Protein AF-0000000084362201 (afdb_homodimer)

Foldseek 3Di:
DKKKKAWQAFAPDAFAPDPQAQFFHRWFGWMWIDDPLAIEIEFQTQSLLVVLVVCVVVVRAEYEYEYFDVRCRRHVRVVNNVSQQDQSHEYEYEYALQVPHPFDLVSVQVCCDPPNHDHGPVNRNYNYHGYYHHFQDKDAPDPFWIKHWHWAAAVSITIKIWIDGPHAIEIEAEQHADDPPDQDPRLLVRQQQHQEYEYFAQDDPVGNVVCPVRRTYHVVSVVVSCVVRVYNAYEHGHYYNVCTPVNQVVVQVVSCVVPVRYGYHGHRDMDIGDDD/DKKKKAWQAFAPDAFAPDPQAQFFHRWFGWMWIDDPLAIEIEFQTQSLLVVLVVCVVVVRAEYEYEYFDVRCRRHVRVVNNVSQQDQSHEYEYEYALQVPHPFDLVSVQVCCDPPNHDHGPVNRNYNYHGYYHHFQDKDAPDPFWIWHWHWAAAVSITIKIWIDGPHAIEIEAEQHADDPPDQDPRLLVRQQQHQEYEYFAQDDPVGNVVCPVRRTYHVVSVVVSCVVRVYNAYEHGHYHNVCTPVNQVVVQVVSCVVPVRYGYHGHRDMDIGDDD

Sequence (552 aa):
MALKVKFWGVRGSIACPSAKHIGYGGNTSCLEIKVGDRRLVLDAGTGIRGLGQTFLKDDISQIHILLTHTHWDHINGFPFFVPAYDPRRSVHIMAGHLRGGEGIQNVLAAQMDNPMFPVPLSAMQAKMRFEDFEAGMGFDIYHDVHVRTAPLNHPNGSTGYRIEHAGHSICYVTDTEHVPGKMDQNILGLIEGADLVIYDSTYTEEEFPSKIGWGHSTWNEGVKLCREAGAKSLAIFHHDPEHDDDFMTKLGEKAKAEWDAAFVAREGMELSYGDDMALKVKFWGVRGSIACPSAKHIGYGGNTSCLEIKVGDRRLVLDAGTGIRGLGQTFLKDDISQIHILLTHTHWDHINGFPFFVPAYDPRRSVHIMAGHLRGGEGIQNVLAAQMDNPMFPVPLSAMQAKMRFEDFEAGMGFDIYHDVHVRTAPLNHPNGSTGYRIEHAGHSICYVTDTEHVPGKMDQNILGLIEGADLVIYDSTYTEEEFPSKIGWGHSTWNEGVKLCREAGAKSLAIFHHDPEHDDDFMTKLGEKAKAEWDAAFVAREGMELSYGDD

Organism: NCBI:txid28181

Solvent-accessible surface area (backbone atoms only — not comparable to full-atom values): 26540 Å² total; per-residue (Å²): 107,29,45,30,42,36,32,43,13,34,15,24,70,50,61,38,44,42,84,54,20,50,79,37,34,11,17,6,28,11,34,39,37,34,50,74,89,43,43,37,31,42,32,24,0,49,11,28,37,63,51,25,55,50,35,56,75,68,64,62,42,62,39,37,36,43,32,31,42,57,34,47,31,28,40,65,13,49,93,54,30,59,52,43,49,36,61,88,20,37,39,38,39,34,34,24,32,55,78,88,55,83,39,61,59,49,53,53,33,59,64,20,26,81,68,36,22,89,56,47,52,80,68,43,44,17,49,71,43,69,44,72,51,61,43,55,48,68,50,66,85,44,100,68,34,40,35,41,33,22,59,36,51,22,78,74,36,14,22,25,39,25,43,33,40,91,91,41,33,45,24,44,42,53,48,26,38,74,50,91,97,47,81,59,62,56,57,38,64,61,37,48,58,19,54,32,36,35,30,25,24,42,29,49,79,87,52,37,78,84,40,71,88,71,20,50,20,25,49,68,56,46,51,52,48,32,61,74,28,52,29,62,28,37,33,38,29,36,36,33,71,83,57,32,37,69,53,49,53,55,48,30,53,54,43,26,71,73,37,77,51,33,42,64,55,28,44,74,42,70,51,76,44,73,60,126,107,28,44,31,40,35,32,44,14,34,15,24,69,49,62,36,44,42,84,54,21,50,78,37,36,10,17,7,28,11,34,38,37,34,50,73,90,43,44,36,29,41,32,23,0,49,10,28,37,64,51,24,54,51,34,57,75,67,64,63,42,63,39,38,36,43,32,30,41,58,35,46,32,26,40,67,12,49,91,55,30,60,53,44,49,36,61,89,21,36,38,39,40,35,33,25,33,55,76,90,55,84,38,61,57,49,54,52,32,58,62,20,26,78,67,36,23,86,58,46,55,80,67,43,44,16,51,71,42,69,42,70,51,61,44,54,48,66,49,65,85,43,101,67,34,39,36,40,32,23,60,37,51,22,76,74,36,15,23,25,40,25,44,32,39,91,93,41,32,43,24,43,43,54,48,27,37,74,49,89,98,48,82,58,62,55,56,37,66,61,37,48,57,18,53,32,37,36,29,25,23,43,28,48,78,85,51,36,78,83,41,69,88,70,20,48,19,25,50,66,58,46,52,52,47,32,62,74,28,52,29,61,28,37,32,36,29,35,36,34,71,83,57,32,39,71,51,48,52,54,48,30,54,53,42,26,70,74,37,78,52,31,42,64,54,30,43,73,42,71,48,77,43,73,60,124

InterPro domains:
  IPR001279 Metallo-beta-lactamase [PF12706] (38-239)
  IPR001279 Metallo-beta-lactamase [SM00849] (27-216)
  IPR036866 Ribonuclease Z/Hydroxyacylglutathione hydrolase-like [G3DSA:3.60.15.10] (4-276)
  IPR036866 Ribonuclease Z/Hydroxyacylglutathione hydrolase-like [SSF56281] (4-272)

Structure (mmCIF, N/CA/C/O backbone):
data_AF-0000000084362201-model_v1
#
loop_
_entity.id
_entity.type
_entity.pdbx_description
1 polymer 'MBL fold metallo-hydrolase'
#
loop_
_atom_site.group_PDB
_atom_site.id
_atom_site.type_symbol
_atom_site.label_atom_id
_atom_site.label_alt_id
_atom_site.label_comp_id
_atom_site.label_asym_id
_atom_site.label_entity_id
_atom_site.label_seq_id
_atom_site.pdbx_PDB_ins_code
_atom_site.Cartn_x
_atom_site.Cartn_y
_atom_site.Cartn_z
_atom_site.occupancy
_atom_site.B_iso_or_equiv
_atom_site.auth_seq_id
_atom_site.auth_comp_id
_atom_site.auth_asym_id
_atom_site.auth_atom_id
_atom_site.pdbx_PDB_model_num
ATOM 1 N N . MET A 1 1 ? 20.422 -28.125 -9.914 1 79.5 1 MET A N 1
ATOM 2 C CA . MET A 1 1 ? 20.156 -26.859 -9.25 1 79.5 1 MET A CA 1
ATOM 3 C C . MET A 1 1 ? 18.703 -26.781 -8.781 1 79.5 1 MET A C 1
ATOM 5 O O . MET A 1 1 ? 17.797 -27.125 -9.531 1 79.5 1 MET A O 1
ATOM 9 N N . ALA A 1 2 ? 18.531 -26.406 -7.551 1 90.62 2 ALA A N 1
ATOM 10 C CA . ALA A 1 2 ? 17.203 -26.469 -6.953 1 90.62 2 ALA A CA 1
ATOM 11 C C . ALA A 1 2 ? 16.328 -25.297 -7.41 1 90.62 2 ALA A C 1
ATOM 13 O O . ALA A 1 2 ? 16.844 -24.219 -7.723 1 90.62 2 ALA A O 1
ATOM 14 N N . LEU A 1 3 ? 15.109 -25.594 -7.66 1 96.44 3 LEU A N 1
ATOM 15 C CA . LEU A 1 3 ? 14.086 -24.578 -7.84 1 96.44 3 LEU A CA 1
ATOM 16 C C . LEU A 1 3 ? 13.539 -24.109 -6.496 1 96.44 3 LEU A C 1
ATOM 18 O O . LEU A 1 3 ? 13.008 -24.922 -5.727 1 96.44 3 LEU A O 1
ATOM 22 N N . LYS A 1 4 ? 13.766 -22.766 -6.199 1 97.56 4 LYS A N 1
ATOM 23 C CA . LYS A 1 4 ? 13.359 -22.25 -4.898 1 97.56 4 LYS A CA 1
ATOM 24 C C . LYS A 1 4 ? 12.328 -21.125 -5.047 1 97.56 4 LYS A C 1
ATOM 26 O O . LYS A 1 4 ? 12.367 -20.375 -6.016 1 97.56 4 LYS A O 1
ATOM 31 N N . VAL A 1 5 ? 11.422 -21.078 -4.086 1 98.56 5 VAL A N 1
ATOM 32 C CA . VAL A 1 5 ? 10.453 -20 -4.039 1 98.56 5 VAL A CA 1
ATOM 33 C C . VAL A 1 5 ? 10.492 -19.328 -2.664 1 98.56 5 VAL A C 1
ATOM 35 O O . VAL A 1 5 ? 10.625 -20 -1.643 1 98.56 5 VAL A O 1
ATOM 38 N N . LYS A 1 6 ? 10.508 -18.031 -2.67 1 98.81 6 LYS A N 1
ATOM 39 C CA . LYS A 1 6 ? 10.398 -17.25 -1.44 1 98.81 6 LYS A CA 1
ATOM 40 C C . LYS A 1 6 ? 9.227 -16.266 -1.517 1 98.81 6 LYS A C 1
ATOM 42 O O . LYS A 1 6 ? 9.055 -15.578 -2.523 1 98.81 6 LYS A O 1
ATOM 47 N N . PHE A 1 7 ? 8.43 -16.25 -0.424 1 98.94 7 PHE A N 1
ATOM 48 C CA . PHE A 1 7 ? 7.258 -15.383 -0.354 1 98.94 7 PHE A CA 1
ATOM 49 C C . PHE A 1 7 ? 7.613 -14.047 0.286 1 98.94 7 PHE A C 1
ATOM 51 O O . PHE A 1 7 ? 8.008 -14 1.452 1 98.94 7 PHE A O 1
ATOM 58 N N . TRP A 1 8 ? 7.41 -12.945 -0.461 1 98.88 8 TRP A N 1
ATOM 59 C CA . TRP A 1 8 ? 7.742 -11.617 0.049 1 98.88 8 TRP A CA 1
ATOM 60 C C . TRP A 1 8 ? 6.477 -10.828 0.364 1 98.88 8 TRP A C 1
ATOM 62 O O . TRP A 1 8 ? 6.516 -9.859 1.127 1 98.88 8 TRP A O 1
ATOM 72 N N . GLY A 1 9 ? 5.43 -11.133 -0.214 1 98.88 9 GLY A N 1
ATOM 73 C CA . GLY A 1 9 ? 4.094 -10.609 0.024 1 98.88 9 GLY A CA 1
ATOM 74 C C . GLY A 1 9 ? 3 -11.625 -0.262 1 98.88 9 GLY A C 1
ATOM 75 O O . GLY A 1 9 ? 3.037 -12.312 -1.285 1 98.88 9 GLY A O 1
ATOM 76 N N . VAL A 1 10 ? 2.008 -11.695 0.605 1 98.88 10 VAL A N 1
ATOM 77 C CA . VAL A 1 10 ? 1.08 -12.812 0.508 1 98.88 10 VAL A CA 1
ATOM 78 C C . VAL A 1 10 ? -0.357 -12.305 0.576 1 98.88 10 VAL A C 1
ATOM 80 O O . VAL A 1 10 ? -1.305 -13.094 0.587 1 98.88 10 VAL A O 1
ATOM 83 N N . ARG A 1 11 ? -0.517 -10.953 0.621 1 98.12 11 ARG A N 1
ATOM 84 C CA . ARG A 1 11 ? -1.848 -10.383 0.797 1 98.12 11 ARG A CA 1
ATOM 85 C C . ARG A 1 11 ? -2.389 -9.844 -0.521 1 98.12 11 ARG A C 1
ATOM 87 O O . ARG A 1 11 ? -1.62 -9.422 -1.387 1 98.12 11 ARG A O 1
ATOM 94 N N . GLY A 1 12 ? -3.646 -9.953 -0.678 1 97.06 12 GLY A N 1
ATOM 95 C CA . GLY A 1 12 ? -4.473 -9.039 -1.452 1 97.06 12 GLY A CA 1
ATOM 96 C C . GLY A 1 12 ? -5.512 -8.32 -0.614 1 97.06 12 GLY A C 1
ATOM 97 O O . GLY A 1 12 ? -5.777 -8.711 0.525 1 97.06 12 GLY A O 1
ATOM 98 N N . SER A 1 13 ? -6.004 -7.23 -1.087 1 96.81 13 SER A N 1
ATOM 99 C CA . SER A 1 13 ? -5.77 -6.367 -2.24 1 96.81 13 SER A CA 1
ATOM 100 C C . SER A 1 13 ? -5.098 -5.062 -1.827 1 96.81 13 SER A C 1
ATOM 102 O O . SER A 1 13 ? -4.887 -4.176 -2.658 1 96.81 13 SER A O 1
ATOM 104 N N . ILE A 1 14 ? -4.805 -4.875 -0.446 1 98.38 14 ILE A N 1
ATOM 105 C CA . ILE A 1 14 ? -4.105 -3.723 0.104 1 98.38 14 ILE A CA 1
ATOM 106 C C . ILE A 1 14 ? -3.174 -4.172 1.229 1 98.38 14 ILE A C 1
ATOM 108 O O . ILE A 1 14 ? -3.461 -5.148 1.927 1 98.38 14 ILE A O 1
ATOM 112 N N . ALA A 1 15 ? -2.059 -3.512 1.401 1 98.5 15 ALA A N 1
ATOM 113 C CA . ALA A 1 15 ? -1.121 -3.842 2.473 1 98.5 15 ALA A CA 1
ATOM 114 C C . ALA A 1 15 ? -1.774 -3.686 3.842 1 98.5 15 ALA A C 1
ATOM 116 O O . ALA A 1 15 ? -2.578 -2.773 4.051 1 98.5 15 ALA A O 1
ATOM 117 N N . CYS A 1 16 ? -1.394 -4.551 4.773 1 97.69 16 CYS A N 1
ATOM 118 C CA . CYS A 1 16 ? -1.98 -4.559 6.105 1 97.69 16 CYS A CA 1
ATOM 119 C C . CYS A 1 16 ? -0.9 -4.453 7.176 1 97.69 16 CYS A C 1
ATOM 121 O O . CYS A 1 16 ? -0.532 -5.457 7.793 1 97.69 16 CYS A O 1
ATOM 123 N N . PRO A 1 17 ? -0.429 -3.258 7.387 1 97.75 17 PRO A N 1
ATOM 124 C CA . PRO A 1 17 ? 0.522 -3.086 8.492 1 97.75 17 PRO A CA 1
ATOM 125 C C . PRO A 1 17 ? -0.157 -3.047 9.852 1 97.75 17 PRO A C 1
ATOM 127 O O . PRO A 1 17 ? -0.636 -1.993 10.281 1 97.75 17 PRO A O 1
ATOM 130 N N . SER A 1 18 ? -0.313 -4.117 10.484 1 96.44 18 SER A N 1
ATOM 131 C CA . SER A 1 18 ? -0.854 -4.195 11.836 1 96.44 18 SER A CA 1
ATOM 132 C C . SER A 1 18 ? -0.264 -5.375 12.602 1 96.44 18 SER A C 1
ATOM 134 O O . SER A 1 18 ? 0.184 -6.352 11.992 1 96.44 18 SER A O 1
ATOM 136 N N . ALA A 1 19 ? -0.279 -5.293 13.891 1 96.44 19 ALA A N 1
ATOM 137 C CA . ALA A 1 19 ? 0.239 -6.355 14.75 1 96.44 19 ALA A CA 1
ATOM 138 C C . ALA A 1 19 ? -0.512 -7.664 14.516 1 96.44 19 ALA A C 1
ATOM 140 O O . ALA A 1 19 ? 0.041 -8.75 14.711 1 96.44 19 ALA A O 1
ATOM 141 N N . LYS A 1 20 ? -1.719 -7.57 14.055 1 97.06 20 LYS A N 1
ATOM 142 C CA . LYS A 1 20 ? -2.57 -8.742 13.883 1 97.06 20 LYS A CA 1
ATOM 143 C C . LYS A 1 20 ? -2.324 -9.406 12.531 1 97.06 20 LYS A C 1
ATOM 145 O O . LYS A 1 20 ? -2.926 -10.438 12.219 1 97.06 20 LYS A O 1
ATOM 150 N N . HIS A 1 21 ? -1.453 -8.852 11.711 1 98.06 21 HIS A N 1
ATOM 151 C CA . HIS A 1 21 ? -1.247 -9.383 10.367 1 98.06 21 HIS A CA 1
ATOM 152 C C . HIS A 1 21 ? 0.202 -9.812 10.164 1 98.06 21 HIS A C 1
ATOM 154 O O . HIS A 1 21 ? 0.522 -10.477 9.18 1 98.06 21 HIS A O 1
ATOM 160 N N . ILE A 1 22 ? 1.051 -9.508 11.086 1 97.25 22 ILE A N 1
ATOM 161 C CA . ILE A 1 22 ? 2.484 -9.641 10.859 1 97.25 22 ILE A CA 1
ATOM 162 C C . ILE A 1 22 ? 2.885 -11.109 10.938 1 97.25 22 ILE A C 1
ATOM 164 O O . ILE A 1 22 ? 3.898 -11.523 10.367 1 97.25 22 ILE A O 1
ATOM 168 N N . GLY A 1 23 ? 2.111 -11.961 11.617 1 97.5 23 GLY A N 1
ATOM 169 C CA . GLY A 1 23 ? 2.41 -13.375 11.711 1 97.5 23 GLY A CA 1
ATOM 170 C C . GLY A 1 23 ? 2.426 -14.078 10.367 1 97.5 23 GLY A C 1
ATOM 171 O O . GLY A 1 23 ? 3.346 -14.844 10.07 1 97.5 23 GLY A O 1
ATOM 172 N N . TYR A 1 24 ? 1.522 -13.82 9.516 1 98.5 24 TYR A N 1
ATOM 173 C CA . TYR A 1 24 ? 1.466 -14.398 8.18 1 98.5 24 TYR A CA 1
ATOM 174 C C . TYR A 1 24 ? 1.991 -13.422 7.141 1 98.5 24 TYR A C 1
ATOM 176 O O . TYR A 1 24 ? 2.439 -13.828 6.066 1 98.5 24 TYR A O 1
ATOM 184 N N . GLY A 1 25 ? 1.879 -12.172 7.48 1 98.19 25 GLY A N 1
ATOM 185 C CA . GLY A 1 25 ? 2.383 -11.164 6.562 1 98.19 25 GLY A CA 1
ATOM 186 C C . GLY A 1 25 ? 1.325 -10.164 6.137 1 98.19 25 GLY A C 1
ATOM 187 O O . GLY A 1 25 ? 0.15 -10.516 6.008 1 98.19 25 GLY A O 1
ATOM 188 N N . GLY A 1 26 ? 1.784 -8.906 5.898 1 98.5 26 GLY A N 1
ATOM 189 C CA . GLY A 1 26 ? 0.869 -7.84 5.527 1 98.5 26 GLY A CA 1
ATOM 190 C C . GLY A 1 26 ? 1.177 -7.234 4.172 1 98.5 26 GLY A C 1
ATOM 191 O O . GLY A 1 26 ? 0.411 -6.41 3.666 1 98.5 26 GLY A O 1
ATOM 192 N N . ASN A 1 27 ? 2.283 -7.621 3.539 1 98.88 27 ASN A N 1
ATOM 193 C CA . ASN A 1 27 ? 2.623 -7.094 2.221 1 98.88 27 ASN A CA 1
ATOM 194 C C . ASN A 1 27 ? 1.795 -7.754 1.122 1 98.88 27 ASN A C 1
ATOM 196 O O . ASN A 1 27 ? 1.38 -8.906 1.26 1 98.88 27 ASN A O 1
ATOM 200 N N . THR A 1 28 ? 1.592 -6.984 0.062 1 98.88 28 THR A N 1
ATOM 201 C CA . THR A 1 28 ? 0.833 -7.527 -1.061 1 98.88 28 THR A CA 1
ATOM 202 C C . THR A 1 28 ? 1.742 -8.32 -1.997 1 98.88 28 THR A C 1
ATOM 204 O O . THR A 1 28 ? 2.963 -8.328 -1.821 1 98.88 28 THR A O 1
ATOM 207 N N . SER A 1 29 ? 1.217 -8.906 -2.967 1 98.88 29 SER A N 1
ATOM 208 C CA . SER A 1 29 ? 1.67 -10.047 -3.754 1 98.88 29 SER A CA 1
ATOM 209 C C . SER A 1 29 ? 3.049 -9.797 -4.355 1 98.88 29 SER A C 1
ATOM 211 O O . SER A 1 29 ? 3.234 -8.844 -5.113 1 98.88 29 SER A O 1
ATOM 213 N N . CYS A 1 30 ? 4.004 -10.641 -3.99 1 98.94 30 CYS A N 1
ATOM 214 C CA . CYS A 1 30 ? 5.363 -10.648 -4.52 1 98.94 30 CYS A CA 1
ATOM 215 C C . CYS A 1 30 ? 6.086 -11.938 -4.16 1 98.94 30 CYS A C 1
ATOM 217 O O . CYS A 1 30 ? 6.211 -12.281 -2.982 1 98.94 30 CYS A O 1
ATOM 219 N N . LEU A 1 31 ? 6.59 -12.68 -5.156 1 98.94 31 LEU A N 1
ATOM 220 C CA . LEU A 1 31 ? 7.352 -13.906 -4.957 1 98.94 31 LEU A CA 1
ATOM 221 C C . LEU A 1 31 ? 8.703 -13.828 -5.668 1 98.94 31 LEU A C 1
ATOM 223 O O . LEU A 1 31 ? 8.828 -13.164 -6.703 1 98.94 31 LEU A O 1
ATOM 227 N N . GLU A 1 32 ? 9.617 -14.484 -5.109 1 98.88 32 GLU A N 1
ATOM 228 C CA . GLU A 1 32 ? 10.914 -14.711 -5.738 1 98.88 32 GLU A CA 1
ATOM 229 C C . GLU A 1 32 ? 11.102 -16.172 -6.121 1 98.88 32 GLU A C 1
ATOM 231 O O . GLU A 1 32 ? 10.883 -17.062 -5.301 1 98.88 32 GLU A O 1
ATOM 236 N N . ILE A 1 33 ? 11.406 -16.422 -7.355 1 98.56 33 ILE A N 1
ATOM 237 C CA . ILE A 1 33 ? 11.828 -17.75 -7.816 1 98.56 33 ILE A CA 1
ATOM 238 C C . ILE A 1 33 ? 13.328 -17.734 -8.094 1 98.56 33 ILE A C 1
ATOM 240 O O . ILE A 1 33 ? 13.82 -16.906 -8.859 1 98.56 33 ILE A O 1
ATOM 244 N N . LYS A 1 34 ? 13.977 -18.625 -7.508 1 96.31 34 LYS A N 1
ATOM 245 C CA . LYS A 1 34 ? 15.422 -18.734 -7.672 1 96.31 34 LYS A CA 1
ATOM 246 C C . LYS A 1 34 ? 15.812 -20.047 -8.344 1 96.31 34 LYS A C 1
ATOM 248 O O . LYS A 1 34 ? 15.352 -21.109 -7.938 1 96.31 34 LYS A O 1
ATOM 253 N N . VAL A 1 35 ? 16.594 -19.953 -9.383 1 93.5 35 VAL A N 1
ATOM 254 C CA . VAL A 1 35 ? 17.234 -21.094 -10.039 1 93.5 35 VAL A CA 1
ATOM 255 C C . VAL A 1 35 ? 18.734 -20.828 -10.156 1 93.5 35 VAL A C 1
ATOM 257 O O . VAL A 1 35 ? 19.188 -20.188 -11.117 1 93.5 35 VAL A O 1
ATOM 260 N N . GLY A 1 36 ? 19.484 -21.344 -9.297 1 84.94 36 GLY A N 1
ATOM 261 C CA . GLY A 1 36 ? 20.891 -20.938 -9.242 1 84.94 36 GLY A CA 1
ATOM 262 C C . GLY A 1 36 ? 21.062 -19.469 -8.969 1 84.94 36 GLY A C 1
ATOM 263 O O . GLY A 1 36 ? 20.547 -18.938 -7.98 1 84.94 36 GLY A O 1
ATOM 264 N N . ASP A 1 37 ? 21.672 -18.828 -9.906 1 85.12 37 ASP A N 1
ATOM 265 C CA . ASP A 1 37 ? 21.922 -17.406 -9.734 1 85.12 37 ASP A CA 1
ATOM 266 C C . ASP A 1 37 ? 20.859 -16.562 -10.453 1 85.12 37 ASP A C 1
ATOM 268 O O . ASP A 1 37 ? 20.875 -15.336 -10.383 1 85.12 37 ASP A O 1
ATOM 272 N N . ARG A 1 38 ? 19.938 -17.281 -11.008 1 93.19 38 ARG A N 1
ATOM 273 C CA . ARG A 1 38 ? 18.906 -16.625 -11.789 1 93.19 38 ARG A CA 1
ATOM 274 C C . ARG A 1 38 ? 17.703 -16.266 -10.914 1 93.19 38 ARG A C 1
ATOM 276 O O . ARG A 1 38 ? 17.312 -17.062 -10.047 1 93.19 38 ARG A O 1
ATOM 283 N N . ARG A 1 39 ? 17.188 -15.055 -11.117 1 96.75 39 ARG A N 1
ATOM 284 C CA . ARG A 1 39 ? 16.094 -14.555 -10.273 1 96.75 39 ARG A CA 1
ATOM 285 C C . ARG A 1 39 ? 14.883 -14.18 -11.117 1 96.75 39 ARG A C 1
ATOM 287 O O . ARG A 1 39 ? 15 -13.414 -12.078 1 96.75 39 ARG A O 1
ATOM 294 N N . LEU A 1 40 ? 13.75 -14.773 -10.812 1 98.38 40 LEU A N 1
ATOM 295 C CA . LEU A 1 40 ? 12.445 -14.375 -11.305 1 98.38 40 LEU A CA 1
ATOM 296 C C . LEU A 1 40 ? 11.586 -13.805 -10.188 1 98.38 40 LEU A C 1
ATOM 298 O O . LEU A 1 40 ? 11.57 -14.344 -9.078 1 98.38 40 LEU A O 1
ATOM 302 N N . VAL A 1 41 ? 10.977 -12.719 -10.508 1 98.88 41 VAL A N 1
ATOM 303 C CA . VAL A 1 41 ? 10.039 -12.102 -9.578 1 98.88 41 VAL A CA 1
ATOM 304 C C . VAL A 1 41 ? 8.617 -12.211 -10.125 1 98.88 41 VAL A C 1
ATOM 306 O O . VAL A 1 41 ? 8.375 -11.93 -11.305 1 98.88 41 VAL A O 1
ATOM 309 N N . LEU A 1 42 ? 7.715 -12.727 -9.32 1 98.94 42 LEU A N 1
ATOM 310 C CA . LEU A 1 42 ? 6.305 -12.781 -9.688 1 98.94 42 LEU A CA 1
ATOM 311 C C . LEU A 1 42 ? 5.516 -11.703 -8.953 1 98.94 42 LEU A C 1
ATOM 313 O O . LEU A 1 42 ? 5.395 -11.742 -7.727 1 98.94 42 LEU A O 1
ATOM 317 N N . ASP A 1 43 ? 4.988 -10.719 -9.688 1 98.94 43 ASP A N 1
ATOM 318 C CA . ASP A 1 43 ? 4.23 -9.555 -9.219 1 98.94 43 ASP A CA 1
ATOM 319 C C . ASP A 1 43 ? 5.121 -8.609 -8.422 1 98.94 43 ASP A C 1
ATOM 321 O O . ASP A 1 43 ? 6.203 -8.992 -7.977 1 98.94 43 ASP A O 1
ATOM 325 N N . ALA A 1 44 ? 4.625 -7.398 -8.352 1 98.94 44 ALA A N 1
ATOM 326 C CA . ALA A 1 44 ? 5.395 -6.305 -7.766 1 98.94 44 ALA A CA 1
ATOM 327 C C . ALA A 1 44 ? 4.555 -5.527 -6.754 1 98.94 44 ALA A C 1
ATOM 329 O O . ALA A 1 44 ? 4.531 -4.297 -6.77 1 98.94 44 ALA A O 1
ATOM 330 N N . GLY A 1 45 ? 3.801 -6.266 -5.887 1 98.81 45 GLY A N 1
ATOM 331 C CA . GLY A 1 45 ? 3.154 -5.609 -4.762 1 98.81 45 GLY A CA 1
ATOM 332 C C . GLY A 1 45 ? 4.141 -5.027 -3.766 1 98.81 45 GLY A C 1
ATOM 333 O O . GLY A 1 45 ? 5.332 -4.902 -4.062 1 98.81 45 GLY A O 1
ATOM 334 N N . THR A 1 46 ? 3.676 -4.707 -2.551 1 98.75 46 THR A N 1
ATOM 335 C CA . THR A 1 46 ? 4.504 -3.994 -1.583 1 98.75 46 THR A CA 1
ATOM 336 C C . THR A 1 46 ? 5.625 -4.891 -1.07 1 98.75 46 THR A C 1
ATOM 338 O O . THR A 1 46 ? 6.637 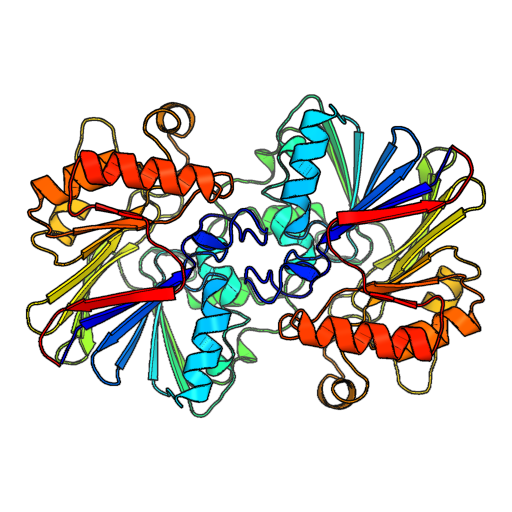-4.398 -0.563 1 98.75 46 THR A O 1
ATOM 341 N N . GLY A 1 47 ? 5.543 -6.176 -1.225 1 98.69 47 GLY A N 1
ATOM 342 C CA . GLY A 1 47 ? 6.586 -7.102 -0.804 1 98.69 47 GLY A CA 1
ATOM 343 C C . GLY A 1 47 ? 7.883 -6.926 -1.571 1 98.69 47 GLY A C 1
ATOM 344 O O . GLY A 1 47 ? 8.938 -7.367 -1.118 1 98.69 47 GLY A O 1
ATOM 345 N N . ILE A 1 48 ? 7.82 -6.281 -2.701 1 98.81 48 ILE A N 1
ATOM 346 C CA . ILE A 1 48 ? 8.969 -6.211 -3.598 1 98.81 48 ILE A CA 1
ATOM 347 C C . ILE A 1 48 ? 10.047 -5.309 -2.992 1 98.81 48 ILE A C 1
ATOM 349 O O . ILE A 1 48 ? 11.211 -5.383 -3.377 1 98.81 48 ILE A O 1
ATOM 353 N N . ARG A 1 49 ? 9.633 -4.402 -2.111 1 98.19 49 ARG A N 1
ATOM 354 C CA . ARG A 1 49 ? 10.609 -3.518 -1.481 1 98.19 49 ARG A CA 1
ATOM 355 C C . ARG A 1 49 ? 11.664 -4.316 -0.729 1 98.19 49 ARG A C 1
ATOM 357 O O . ARG A 1 49 ? 12.867 -4.113 -0.935 1 98.19 49 ARG A O 1
ATOM 364 N N . GLY A 1 50 ? 11.195 -5.254 0.122 1 97.69 50 GLY A N 1
ATOM 365 C CA . GLY A 1 50 ? 12.141 -6.102 0.833 1 97.69 50 GLY A CA 1
ATOM 366 C C . GLY A 1 50 ? 12.992 -6.949 -0.091 1 97.69 50 GLY A C 1
ATOM 367 O O . GLY A 1 50 ? 14.203 -7.078 0.115 1 97.69 50 GLY A O 1
ATOM 368 N N . LEU A 1 51 ? 12.359 -7.473 -1.098 1 98.69 51 LEU A N 1
ATOM 369 C CA . LEU A 1 51 ? 13.07 -8.25 -2.105 1 98.69 51 LEU A CA 1
ATOM 370 C C . LEU A 1 51 ? 14.18 -7.422 -2.746 1 98.69 51 LEU A C 1
ATOM 372 O O . LEU A 1 51 ? 15.312 -7.895 -2.896 1 98.69 51 LEU A O 1
ATOM 376 N N . GLY A 1 52 ? 13.844 -6.207 -3.117 1 98.56 52 GLY A N 1
ATOM 377 C CA . GLY A 1 52 ? 14.812 -5.324 -3.744 1 98.56 52 GLY A CA 1
ATOM 378 C C . GLY A 1 52 ? 16.047 -5.098 -2.893 1 98.56 52 GLY A C 1
ATOM 379 O O . GLY A 1 52 ? 17.156 -5.047 -3.41 1 98.56 52 GLY A O 1
ATOM 380 N N . GLN A 1 53 ? 15.867 -4.961 -1.64 1 97.56 53 GLN A N 1
ATOM 381 C CA . GLN A 1 53 ? 17 -4.766 -0.734 1 97.56 53 GLN A CA 1
ATOM 382 C C . GLN A 1 53 ? 17.938 -5.969 -0.757 1 97.56 53 GLN A C 1
ATOM 384 O O . GLN A 1 53 ? 19.156 -5.812 -0.691 1 97.56 53 GLN A O 1
ATOM 389 N N . THR A 1 54 ? 17.344 -7.125 -0.832 1 97.62 54 THR A N 1
ATOM 390 C CA . THR A 1 54 ? 18.172 -8.328 -0.891 1 97.62 54 THR A CA 1
ATOM 391 C C . THR A 1 54 ? 18.922 -8.398 -2.213 1 97.62 54 THR A C 1
ATOM 393 O O . THR A 1 54 ? 20.062 -8.859 -2.254 1 97.62 54 THR A O 1
ATOM 396 N N . PHE A 1 55 ? 18.266 -7.977 -3.309 1 98.25 55 PHE A N 1
ATOM 397 C CA . PHE A 1 55 ? 18.922 -7.973 -4.609 1 98.25 55 PHE A CA 1
ATOM 398 C C . PHE A 1 55 ? 20.125 -7.031 -4.609 1 98.25 55 PHE A C 1
ATOM 400 O O . PHE A 1 55 ? 21.156 -7.336 -5.215 1 98.25 55 PHE A O 1
ATOM 407 N N . LEU A 1 56 ? 19.969 -5.922 -3.953 1 97.56 56 LEU A N 1
ATOM 408 C CA . LEU A 1 56 ? 21.094 -4.996 -3.82 1 97.56 56 LEU A CA 1
ATOM 409 C C . LEU A 1 56 ? 22.234 -5.633 -3.039 1 97.56 56 LEU A C 1
ATOM 411 O O . LEU A 1 56 ? 23.391 -5.598 -3.477 1 97.56 56 LEU A O 1
ATOM 415 N N . LYS A 1 57 ? 21.906 -6.191 -1.954 1 97.06 57 LYS A N 1
ATOM 416 C CA . LYS A 1 57 ? 22.891 -6.816 -1.085 1 97.06 57 LYS A CA 1
ATOM 417 C C . LYS A 1 57 ? 23.625 -7.938 -1.811 1 97.06 57 LYS A C 1
ATOM 419 O O . LYS A 1 57 ? 24.859 -8.055 -1.696 1 97.06 57 LYS A O 1
ATOM 424 N N . ASP A 1 58 ? 22.906 -8.695 -2.592 1 96.69 58 ASP A N 1
ATOM 425 C CA . ASP A 1 58 ? 23.453 -9.859 -3.264 1 96.69 58 ASP A CA 1
ATOM 426 C C . ASP A 1 58 ? 23.984 -9.5 -4.648 1 96.69 58 ASP A C 1
ATOM 428 O O . ASP A 1 58 ? 24.438 -10.367 -5.398 1 96.69 58 ASP A O 1
ATOM 432 N N . ASP A 1 59 ? 23.891 -8.32 -5.035 1 97.12 59 ASP A N 1
ATOM 433 C CA . ASP A 1 59 ? 24.375 -7.77 -6.297 1 97.12 59 ASP A CA 1
ATOM 434 C C . ASP A 1 59 ? 23.797 -8.523 -7.488 1 97.12 59 ASP A C 1
ATOM 436 O O . ASP A 1 59 ? 24.531 -8.961 -8.375 1 97.12 59 ASP A O 1
ATOM 440 N N . ILE A 1 60 ? 22.516 -8.734 -7.398 1 97.56 60 ILE A N 1
ATOM 441 C CA . ILE A 1 60 ? 21.797 -9.359 -8.508 1 97.56 60 ILE A CA 1
ATOM 442 C C . ILE A 1 60 ? 21.672 -8.367 -9.664 1 97.56 60 ILE A C 1
ATOM 444 O O . ILE A 1 60 ? 21.203 -7.242 -9.477 1 97.56 60 ILE A O 1
ATOM 448 N N . SER A 1 61 ? 22.016 -8.789 -10.867 1 96.19 61 SER A N 1
ATOM 449 C CA . SER A 1 61 ? 22.094 -7.812 -11.953 1 96.19 61 SER A CA 1
ATOM 450 C C . SER A 1 61 ? 21.078 -8.125 -13.055 1 96.19 61 SER A C 1
ATOM 452 O O . SER A 1 61 ? 20.75 -7.254 -13.859 1 96.19 61 SER A O 1
ATOM 454 N N . GLN A 1 62 ? 20.656 -9.383 -13.156 1 97 62 GLN A N 1
ATOM 455 C CA . GLN A 1 62 ? 19.672 -9.789 -14.148 1 97 62 GLN A CA 1
ATOM 456 C C . GLN A 1 62 ? 18.375 -10.242 -13.477 1 97 62 GLN A C 1
ATOM 458 O O . GLN A 1 62 ? 18.359 -11.234 -12.75 1 97 62 GLN A O 1
ATOM 463 N N . ILE A 1 63 ? 17.328 -9.492 -13.773 1 98 63 ILE A N 1
ATOM 464 C CA . ILE A 1 63 ? 16.078 -9.719 -13.062 1 98 63 ILE A CA 1
ATOM 465 C C . ILE A 1 63 ? 14.93 -9.812 -14.062 1 98 63 ILE A C 1
ATOM 467 O O . ILE A 1 63 ? 14.82 -8.984 -14.969 1 98 63 ILE A O 1
ATOM 471 N N . HIS A 1 64 ? 14.148 -10.836 -14 1 98.56 64 HIS A N 1
ATOM 472 C CA . HIS A 1 64 ? 12.898 -10.953 -14.742 1 98.56 64 HIS A CA 1
ATOM 473 C C . HIS A 1 64 ? 11.695 -10.781 -13.812 1 98.56 64 HIS A C 1
ATOM 475 O O . HIS A 1 64 ? 11.617 -11.43 -12.773 1 98.56 64 HIS A O 1
ATOM 481 N N . ILE A 1 65 ? 10.82 -9.867 -14.156 1 98.88 65 ILE A N 1
ATOM 482 C CA . ILE A 1 65 ? 9.578 -9.664 -13.422 1 98.88 65 ILE A CA 1
ATOM 483 C C . ILE A 1 65 ? 8.391 -10.102 -14.273 1 98.88 65 ILE A C 1
ATOM 485 O O . ILE A 1 65 ? 8.156 -9.539 -15.352 1 98.88 65 ILE A O 1
ATOM 489 N N . LEU A 1 66 ? 7.723 -11.117 -13.844 1 98.88 66 LEU A N 1
ATOM 490 C CA . LEU A 1 66 ? 6.504 -11.602 -14.484 1 98.88 66 LEU A CA 1
ATOM 491 C C . LEU A 1 66 ? 5.27 -11.141 -13.719 1 98.88 66 LEU A C 1
ATOM 493 O O . LEU A 1 66 ? 5.031 -11.586 -12.586 1 98.88 66 LEU A O 1
ATOM 497 N N . LEU A 1 67 ? 4.465 -10.273 -14.344 1 98.88 67 LEU A N 1
ATOM 498 C CA . LEU A 1 67 ? 3.271 -9.742 -13.695 1 98.88 67 LEU A CA 1
ATOM 499 C C . LEU A 1 67 ? 2.037 -10.547 -14.078 1 98.88 67 LEU A C 1
ATOM 501 O O . LEU A 1 67 ? 1.8 -10.797 -15.266 1 98.88 67 LEU A O 1
ATOM 505 N N . THR A 1 68 ? 1.312 -10.93 -13.039 1 98.81 68 THR A N 1
ATOM 506 C CA . THR A 1 68 ? 0.051 -11.602 -13.328 1 98.81 68 THR A CA 1
ATOM 507 C C . THR A 1 68 ? -0.943 -10.633 -13.969 1 98.81 68 THR A C 1
ATOM 509 O O . THR A 1 68 ? -1.59 -10.969 -14.961 1 98.81 68 THR A O 1
ATOM 512 N N . HIS A 1 69 ? -1.09 -9.531 -13.336 1 98.5 69 HIS A N 1
ATOM 513 C CA . HIS A 1 69 ? -1.917 -8.438 -13.82 1 98.5 69 HIS A CA 1
ATOM 514 C C . HIS A 1 69 ? -1.555 -7.125 -13.133 1 98.5 69 HIS A C 1
ATOM 516 O O . HIS A 1 69 ? -0.577 -7.062 -12.383 1 98.5 69 HIS A O 1
ATOM 522 N N . THR A 1 70 ? -2.371 -6.043 -13.461 1 98.25 70 THR A N 1
ATOM 523 C CA . THR A 1 70 ? -1.842 -4.738 -13.086 1 98.25 70 THR A CA 1
ATOM 524 C C . THR A 1 70 ? -2.746 -4.062 -12.055 1 98.25 70 THR A C 1
ATOM 526 O O . THR A 1 70 ? -2.766 -2.832 -11.953 1 98.25 70 THR A O 1
ATOM 529 N N . HIS A 1 71 ? -3.582 -4.848 -11.328 1 98.62 71 HIS A N 1
ATOM 530 C CA . HIS A 1 71 ? -4.223 -4.234 -10.172 1 98.62 71 HIS A CA 1
ATOM 531 C C . HIS A 1 71 ? -3.184 -3.717 -9.18 1 98.62 71 HIS A C 1
ATOM 533 O O . HIS A 1 71 ? -2.07 -4.238 -9.109 1 98.62 71 HIS A O 1
ATOM 539 N N . TRP A 1 72 ? -3.576 -2.783 -8.414 1 98.62 72 TRP A N 1
ATOM 540 C CA . TRP A 1 72 ? -2.645 -2.029 -7.586 1 98.62 72 TRP A CA 1
ATOM 541 C C . TRP A 1 72 ? -1.858 -2.961 -6.668 1 98.62 72 TRP A C 1
ATOM 543 O O . TRP A 1 72 ? -0.641 -2.82 -6.527 1 98.62 72 TRP A O 1
ATOM 553 N N . ASP A 1 73 ? -2.52 -3.891 -6.047 1 98.62 73 ASP A N 1
ATOM 554 C CA . ASP A 1 73 ? -1.86 -4.727 -5.047 1 98.62 73 ASP A CA 1
ATOM 555 C C . ASP A 1 73 ? -0.833 -5.648 -5.695 1 98.62 73 ASP A C 1
ATOM 557 O O . ASP A 1 73 ? -0.067 -6.32 -5 1 98.62 73 ASP A O 1
ATOM 561 N N . HIS A 1 74 ? -0.686 -5.648 -7.012 1 98.88 74 HIS A N 1
ATOM 562 C CA . HIS A 1 74 ? 0.312 -6.445 -7.719 1 98.88 74 HIS A CA 1
ATOM 563 C C . HIS A 1 74 ? 1.393 -5.562 -8.328 1 98.88 74 HIS A C 1
ATOM 565 O O . HIS A 1 74 ? 2.395 -6.062 -8.844 1 98.88 74 HIS A O 1
ATOM 571 N N . ILE A 1 75 ? 1.212 -4.188 -8.25 1 98.75 75 ILE A N 1
ATOM 572 C CA . ILE A 1 75 ? 2.221 -3.369 -8.914 1 98.75 75 ILE A CA 1
ATOM 573 C C . ILE A 1 75 ? 2.588 -2.182 -8.023 1 98.75 75 ILE A C 1
ATOM 575 O O . ILE A 1 75 ? 3.488 -1.407 -8.359 1 98.75 75 ILE A O 1
ATOM 579 N N . ASN A 1 76 ? 1.949 -1.985 -6.91 1 98.12 76 ASN A N 1
ATOM 580 C CA . ASN A 1 76 ? 2.131 -0.78 -6.105 1 98.12 76 ASN A CA 1
ATOM 581 C C . ASN A 1 76 ? 3.557 -0.668 -5.578 1 98.12 76 ASN A C 1
ATOM 583 O O . ASN A 1 76 ? 3.998 0.417 -5.195 1 98.12 76 ASN A O 1
ATOM 587 N N . GLY A 1 77 ? 4.27 -1.754 -5.5 1 98.75 77 GLY A N 1
ATOM 588 C CA . GLY A 1 77 ? 5.637 -1.725 -5.008 1 98.75 77 GLY A CA 1
ATOM 589 C C . GLY A 1 77 ? 6.652 -1.399 -6.086 1 98.75 77 GLY A C 1
ATOM 590 O O . GLY A 1 77 ? 7.805 -1.077 -5.785 1 98.75 77 GLY A O 1
ATOM 591 N N . PHE A 1 78 ? 6.238 -1.396 -7.367 1 98.88 78 PHE A N 1
ATOM 592 C CA . PHE A 1 78 ? 7.152 -1.32 -8.5 1 98.88 78 PHE A CA 1
ATOM 593 C C . PHE A 1 78 ? 7.984 -0.044 -8.438 1 98.88 78 PHE A C 1
ATOM 595 O O . PHE A 1 78 ? 9.211 -0.087 -8.57 1 98.88 78 PHE A O 1
ATOM 602 N N . PRO A 1 79 ? 7.363 1.14 -8.141 1 98.56 79 PRO A N 1
ATOM 603 C CA . PRO A 1 79 ? 8.156 2.369 -8.086 1 98.56 79 PRO A CA 1
ATOM 604 C C . PRO A 1 79 ? 9.219 2.334 -6.992 1 98.56 79 PRO A C 1
ATOM 606 O O . PRO A 1 79 ? 10.148 3.146 -7 1 98.56 79 PRO A O 1
ATOM 609 N N . PHE A 1 80 ? 9.109 1.39 -6.082 1 98.38 80 PHE A N 1
ATOM 610 C CA . PHE A 1 80 ? 9.984 1.354 -4.918 1 98.38 80 PHE A CA 1
ATOM 611 C C . PHE A 1 80 ? 10.977 0.197 -5.02 1 98.38 80 PHE A C 1
ATOM 613 O O . PHE A 1 80 ? 11.617 -0.161 -4.031 1 98.38 80 PHE A O 1
ATOM 620 N N . PHE A 1 81 ? 11.008 -0.441 -6.16 1 98.75 81 PHE A N 1
ATOM 621 C CA . PHE A 1 81 ? 12 -1.478 -6.438 1 98.75 81 PHE A CA 1
ATOM 622 C C . PHE A 1 81 ? 13.352 -0.861 -6.762 1 98.75 81 PHE A C 1
ATOM 624 O O . PHE A 1 81 ? 13.688 -0.67 -7.934 1 98.75 81 PHE A O 1
ATOM 631 N N . VAL A 1 82 ? 14.195 -0.69 -5.824 1 98.12 82 VAL A N 1
ATOM 632 C CA . VAL A 1 82 ? 15.383 0.149 -5.863 1 98.12 82 VAL A CA 1
ATOM 633 C C . VAL A 1 82 ? 16.359 -0.387 -6.91 1 98.12 82 VAL A C 1
ATOM 635 O O . VAL A 1 82 ? 17 0.387 -7.625 1 98.12 82 VAL A O 1
ATOM 638 N N . PRO A 1 83 ? 16.469 -1.687 -7.121 1 98.5 83 PRO A N 1
ATOM 639 C CA . PRO A 1 83 ? 17.391 -2.191 -8.141 1 98.5 83 PRO A CA 1
ATOM 640 C C . PRO A 1 83 ? 17.109 -1.626 -9.531 1 98.5 83 PRO A C 1
ATOM 642 O O . PRO A 1 83 ? 18.016 -1.491 -10.344 1 98.5 83 PRO A O 1
ATOM 645 N N . ALA A 1 84 ? 15.93 -1.265 -9.797 1 98.62 84 ALA A N 1
ATOM 646 C CA . ALA A 1 84 ? 15.539 -0.802 -11.125 1 98.62 84 ALA A CA 1
ATOM 647 C C . ALA A 1 84 ? 16.078 0.6 -11.398 1 98.62 84 ALA A C 1
ATOM 649 O O . ALA A 1 84 ? 16.047 1.073 -12.531 1 98.62 84 ALA A O 1
ATOM 650 N N . TYR A 1 85 ? 16.609 1.263 -10.414 1 98.19 85 TYR A N 1
ATOM 651 C CA . TYR A 1 85 ? 17.156 2.605 -10.586 1 98.19 85 TYR A CA 1
ATOM 652 C C . TYR A 1 85 ? 18.656 2.559 -10.852 1 98.19 85 TYR A C 1
ATOM 654 O O . TYR A 1 85 ? 19.281 3.592 -11.102 1 98.19 85 TYR A O 1
ATOM 662 N N . ASP A 1 86 ? 19.281 1.431 -10.773 1 97.94 86 ASP A N 1
ATOM 663 C CA . ASP A 1 86 ? 20.719 1.226 -10.969 1 97.94 86 ASP A CA 1
ATOM 664 C C . ASP A 1 86 ? 21.031 0.862 -12.422 1 97.94 86 ASP A C 1
ATOM 666 O O . ASP A 1 86 ? 20.672 -0.222 -12.883 1 97.94 86 ASP A O 1
ATOM 670 N N . PRO A 1 87 ? 21.781 1.705 -13.117 1 97.56 87 PRO A N 1
ATOM 671 C CA . PRO A 1 87 ? 22.031 1.488 -14.539 1 97.56 87 PRO A CA 1
ATOM 672 C C . PRO A 1 87 ? 22.859 0.237 -14.812 1 97.56 87 PRO A C 1
ATOM 674 O O . PRO A 1 87 ? 22.938 -0.216 -15.961 1 97.56 87 PRO A O 1
ATOM 677 N N . ARG A 1 88 ? 23.547 -0.315 -13.828 1 97.38 88 ARG A N 1
ATOM 678 C CA . ARG A 1 88 ? 24.359 -1.52 -14.008 1 97.38 88 ARG A CA 1
ATOM 679 C C . ARG A 1 88 ? 23.469 -2.76 -14.102 1 97.38 88 ARG A C 1
ATOM 681 O O . ARG A 1 88 ? 23.953 -3.838 -14.461 1 97.38 88 ARG A O 1
ATOM 688 N N . ARG A 1 89 ? 22.109 -2.674 -13.844 1 98.25 89 ARG A N 1
ATOM 689 C CA . ARG A 1 89 ? 21.219 -3.82 -13.773 1 98.25 89 ARG A CA 1
ATOM 690 C C . ARG A 1 89 ? 20.266 -3.85 -14.969 1 98.25 89 ARG A C 1
ATOM 692 O O . ARG A 1 89 ? 20.031 -2.822 -15.609 1 98.25 89 ARG A O 1
ATOM 699 N N . SER A 1 90 ? 19.891 -5.086 -15.25 1 98.25 90 SER A N 1
ATOM 700 C CA . SER A 1 90 ? 18.891 -5.32 -16.297 1 98.25 90 SER A CA 1
ATOM 701 C C . SER A 1 90 ? 17.594 -5.863 -15.695 1 98.25 90 SER A C 1
ATOM 703 O O . SER A 1 90 ? 17.609 -6.797 -14.891 1 98.25 90 SER A O 1
ATOM 705 N N . VAL A 1 91 ? 16.469 -5.238 -16.062 1 98.5 91 VAL A N 1
ATOM 706 C CA . VAL A 1 91 ? 15.164 -5.656 -15.586 1 98.5 91 VAL A CA 1
ATOM 707 C C . VAL A 1 91 ? 14.219 -5.871 -16.766 1 98.5 91 VAL A C 1
ATOM 709 O O . VAL A 1 91 ? 13.984 -4.949 -17.562 1 98.5 91 VAL A O 1
ATOM 712 N N . HIS A 1 92 ? 13.781 -7.098 -16.938 1 98.56 92 HIS A N 1
ATOM 713 C CA . HIS A 1 92 ? 12.828 -7.477 -17.969 1 98.56 92 HIS A CA 1
ATOM 714 C C . HIS A 1 92 ? 11.438 -7.707 -17.391 1 98.56 92 HIS A C 1
ATOM 716 O O . HIS A 1 92 ? 11.234 -8.648 -16.625 1 98.56 92 HIS A O 1
ATOM 722 N N . ILE A 1 93 ? 10.484 -6.797 -17.719 1 98.69 93 ILE A N 1
ATOM 723 C CA . ILE A 1 93 ? 9.125 -6.855 -17.188 1 98.69 93 ILE A CA 1
ATOM 724 C C . ILE A 1 93 ? 8.18 -7.426 -18.234 1 98.69 93 ILE A C 1
ATOM 726 O O . ILE A 1 93 ? 8.133 -6.934 -19.375 1 98.69 93 ILE A O 1
ATOM 730 N N . MET A 1 94 ? 7.453 -8.453 -17.828 1 98.31 94 MET A N 1
ATOM 731 C CA . MET A 1 94 ? 6.586 -9.164 -18.766 1 98.31 94 MET A CA 1
ATOM 732 C C . MET A 1 94 ? 5.168 -9.281 -18.219 1 98.31 94 MET A C 1
ATOM 734 O O . MET A 1 94 ? 4.977 -9.484 -17.016 1 98.31 94 MET A O 1
ATOM 738 N N . ALA A 1 95 ? 4.18 -9.148 -19.078 1 98.38 95 ALA A N 1
ATOM 739 C CA . ALA A 1 95 ? 2.777 -9.32 -18.703 1 98.38 95 ALA A CA 1
ATOM 740 C C . ALA A 1 95 ? 1.973 -9.922 -19.844 1 98.38 95 ALA A C 1
ATOM 742 O O . ALA A 1 95 ? 2.252 -9.648 -21.016 1 98.38 95 ALA A O 1
ATOM 743 N N . GLY A 1 96 ? 1.001 -10.734 -19.469 1 97.69 96 GLY A N 1
ATOM 744 C CA . GLY A 1 96 ? 0.283 -11.438 -20.516 1 97.69 96 GLY A CA 1
ATOM 745 C C . GLY A 1 96 ? -1.2 -11.125 -20.547 1 97.69 96 GLY A C 1
ATOM 746 O O . GLY A 1 96 ? -1.927 -11.594 -21.422 1 97.69 96 GLY A O 1
ATOM 747 N N . HIS A 1 97 ? -1.69 -10.195 -19.594 1 96.12 97 HIS A N 1
ATOM 748 C CA . HIS A 1 97 ? -3.127 -10.016 -19.438 1 96.12 97 HIS A CA 1
ATOM 749 C C . HIS A 1 97 ? -3.627 -8.82 -20.234 1 96.12 97 HIS A C 1
ATOM 751 O O . HIS A 1 97 ? -4.836 -8.594 -20.344 1 96.12 97 HIS A O 1
ATOM 757 N N . LEU A 1 98 ? -2.756 -7.961 -20.766 1 92.25 98 LEU A N 1
ATOM 758 C CA . LEU A 1 98 ? -3.131 -6.695 -21.391 1 92.25 98 LEU A CA 1
ATOM 759 C C . LEU A 1 98 ? -3.42 -6.895 -22.875 1 92.25 98 LEU A C 1
ATOM 761 O O . LEU A 1 98 ? -3.162 -6 -23.688 1 92.25 98 LEU A O 1
ATOM 765 N N . ARG A 1 99 ? -4.273 -7.797 -23.266 1 81.06 99 ARG A N 1
ATOM 766 C CA . ARG A 1 99 ? -4.625 -8.133 -24.641 1 81.06 99 ARG A CA 1
ATOM 767 C C . ARG A 1 99 ? -5.062 -6.895 -25.406 1 81.06 99 ARG A C 1
ATOM 769 O O . ARG A 1 99 ? -6.172 -6.391 -25.219 1 81.06 99 ARG A O 1
ATOM 776 N N . GLY A 1 100 ? -4.168 -6.379 -26.25 1 77.44 100 GLY A N 1
ATOM 777 C CA . GLY A 1 100 ? -4.629 -5.309 -27.125 1 77.44 100 GLY A CA 1
ATOM 778 C C . GLY A 1 100 ? -4.59 -3.945 -26.469 1 77.44 100 GLY A C 1
ATOM 779 O O . GLY A 1 100 ? -5.074 -2.961 -27.031 1 77.44 100 GLY A O 1
ATOM 780 N N . GLY A 1 101 ? -4.266 -3.881 -25.312 1 76.69 101 GLY A N 1
ATOM 781 C CA . GLY A 1 101 ? -4.211 -2.607 -24.609 1 76.69 101 GLY A CA 1
ATOM 782 C C . GLY A 1 101 ? -2.928 -1.839 -24.859 1 76.69 101 GLY A C 1
ATOM 783 O O . GLY A 1 101 ? -2.303 -2.002 -25.922 1 76.69 101 GLY A O 1
ATOM 784 N N . GLU A 1 102 ? -2.674 -0.812 -24.031 1 85.88 102 GLU A N 1
ATOM 785 C CA . GLU A 1 102 ? -1.542 0.095 -24.203 1 85.88 102 GLU A CA 1
ATOM 786 C C . GLU A 1 102 ? -0.226 -0.598 -23.859 1 85.88 102 GLU A C 1
ATOM 788 O O . GLU A 1 102 ? 0.849 -0.106 -24.203 1 85.88 102 GLU A O 1
ATOM 793 N N . GLY A 1 103 ? -0.38 -1.827 -23.219 1 95.81 103 GLY A N 1
ATOM 794 C CA . GLY A 1 103 ? 0.814 -2.582 -22.875 1 95.81 103 GLY A CA 1
ATOM 795 C C . GLY A 1 103 ? 1.332 -2.285 -21.484 1 95.81 103 GLY A C 1
ATOM 796 O O . GLY A 1 103 ? 0.954 -1.28 -20.875 1 95.81 103 GLY A O 1
ATOM 797 N N . ILE A 1 104 ? 2.211 -3.129 -21.031 1 98.12 104 ILE A N 1
ATOM 798 C CA . ILE A 1 104 ? 2.662 -3.1 -19.641 1 98.12 104 ILE A CA 1
ATOM 799 C C . ILE A 1 104 ? 3.504 -1.848 -19.391 1 98.12 104 ILE A C 1
ATOM 801 O O . ILE A 1 104 ? 3.428 -1.238 -18.328 1 98.12 104 ILE A O 1
ATOM 805 N N . GLN A 1 105 ? 4.332 -1.437 -20.344 1 98 105 GLN A N 1
ATOM 806 C CA . GLN A 1 105 ? 5.156 -0.243 -20.172 1 98 105 GLN A CA 1
ATOM 807 C C . GLN A 1 105 ? 4.293 0.988 -19.906 1 98 105 GLN A C 1
ATOM 809 O O . GLN A 1 105 ? 4.586 1.775 -19.016 1 98 105 GLN A O 1
ATOM 814 N N . ASN A 1 106 ? 3.254 1.143 -20.688 1 97.75 106 ASN A N 1
ATOM 815 C CA . ASN A 1 106 ? 2.373 2.295 -20.547 1 97.75 106 ASN A CA 1
ATOM 816 C C . ASN A 1 106 ? 1.636 2.271 -19.203 1 97.75 106 ASN A C 1
ATOM 818 O O . ASN A 1 106 ? 1.422 3.318 -18.594 1 97.75 106 ASN A O 1
ATOM 822 N N . VAL A 1 107 ? 1.22 1.116 -18.797 1 97.94 107 VAL A N 1
ATOM 823 C CA . VAL A 1 107 ? 0.511 0.991 -17.516 1 97.94 107 VAL A CA 1
ATOM 824 C C . VAL A 1 107 ? 1.43 1.403 -16.375 1 97.94 107 VAL A C 1
ATOM 826 O O . VAL A 1 107 ? 1.034 2.182 -15.5 1 97.94 107 VAL A O 1
ATOM 829 N N . LEU A 1 108 ? 2.654 0.901 -16.391 1 98.5 108 LEU A N 1
ATOM 830 C CA . LEU A 1 108 ? 3.602 1.236 -15.336 1 98.5 108 LEU A CA 1
ATOM 831 C C . LEU A 1 108 ? 4.004 2.705 -15.414 1 98.5 108 LEU A C 1
ATOM 833 O O . LEU A 1 108 ? 4.234 3.344 -14.383 1 98.5 108 LEU A O 1
ATOM 837 N N . ALA A 1 109 ? 4.086 3.219 -16.641 1 98.25 109 ALA A N 1
ATOM 838 C CA . ALA A 1 109 ? 4.352 4.645 -16.797 1 98.25 109 ALA A CA 1
ATOM 839 C C . ALA A 1 109 ? 3.232 5.484 -16.188 1 98.25 109 ALA A C 1
ATOM 841 O O . ALA A 1 109 ? 3.49 6.496 -15.531 1 98.25 109 ALA A O 1
ATOM 842 N N . ALA A 1 110 ? 2.037 5.078 -16.438 1 97.31 110 ALA A N 1
ATOM 843 C CA . ALA A 1 110 ? 0.884 5.797 -15.891 1 97.31 110 ALA A CA 1
ATOM 844 C C . ALA A 1 110 ? 0.886 5.762 -14.367 1 97.31 110 ALA A C 1
ATOM 846 O O . ALA A 1 110 ? 0.523 6.746 -13.719 1 97.31 110 ALA A O 1
ATOM 847 N N . GLN A 1 111 ? 1.269 4.625 -13.789 1 97.75 111 GLN A N 1
ATOM 848 C CA . GLN A 1 111 ? 1.401 4.512 -12.344 1 97.75 111 GLN A CA 1
ATOM 849 C C . GLN A 1 111 ? 2.383 5.547 -11.797 1 97.75 111 GLN A C 1
ATOM 851 O O . GLN A 1 111 ? 2.205 6.055 -10.688 1 97.75 111 GLN A O 1
ATOM 856 N N . MET A 1 112 ? 3.434 5.781 -12.586 1 98 112 MET A N 1
ATOM 857 C CA . MET A 1 112 ? 4.52 6.656 -12.141 1 98 112 MET A CA 1
ATOM 858 C C . MET A 1 112 ? 4.434 8.016 -12.828 1 98 112 MET A C 1
ATOM 860 O O . MET A 1 112 ? 5.434 8.516 -13.352 1 98 112 MET A O 1
ATOM 864 N N . ASP A 1 113 ? 3.273 8.562 -12.836 1 96.5 113 ASP A N 1
ATOM 865 C CA . ASP A 1 113 ? 3.064 9.836 -13.516 1 96.5 113 ASP A CA 1
ATOM 866 C C . ASP A 1 113 ? 2.328 10.82 -12.609 1 96.5 113 ASP A C 1
ATOM 868 O O . ASP A 1 113 ? 1.661 10.422 -11.656 1 96.5 113 ASP A O 1
ATOM 872 N N . ASN A 1 114 ? 2.379 12.125 -12.922 1 94.06 114 ASN A N 1
ATOM 873 C CA . ASN A 1 114 ? 1.651 13.195 -12.242 1 94.06 114 ASN A CA 1
ATOM 874 C C . ASN A 1 114 ? 0.144 13.047 -12.422 1 94.06 114 ASN A C 1
ATOM 876 O O . ASN A 1 114 ? -0.318 12.625 -13.484 1 94.06 114 ASN A O 1
ATOM 880 N N . PRO A 1 115 ? -0.567 13.336 -11.492 1 95.5 115 PRO A N 1
ATOM 881 C CA . PRO A 1 115 ? -0.188 13.945 -10.211 1 95.5 115 PRO A CA 1
ATOM 882 C C . PRO A 1 115 ? -0.04 12.922 -9.094 1 95.5 115 PRO A C 1
ATOM 884 O O . PRO A 1 115 ? 0.109 13.297 -7.926 1 95.5 115 PRO A O 1
ATOM 887 N N . MET A 1 116 ? -0.09 11.602 -9.414 1 96.38 116 MET A N 1
ATOM 888 C CA . MET A 1 116 ? -0.223 10.594 -8.367 1 96.38 116 MET A CA 1
ATOM 889 C C . MET A 1 116 ? 1.145 10.078 -7.926 1 96.38 116 MET A C 1
ATOM 891 O O . MET A 1 116 ? 1.268 9.453 -6.871 1 96.38 116 MET A O 1
ATOM 895 N N . PHE A 1 117 ? 2.1 10.375 -8.742 1 96.38 117 PHE A N 1
ATOM 896 C CA . PHE A 1 117 ? 3.461 9.977 -8.406 1 96.38 117 PHE A CA 1
ATOM 897 C C . PHE A 1 117 ? 4.473 10.922 -9.039 1 96.38 117 PHE A C 1
ATOM 899 O O . PHE A 1 117 ? 4.395 11.227 -10.234 1 96.38 117 PHE A O 1
ATOM 906 N N . PRO A 1 118 ? 5.516 11.305 -8.297 1 95.25 118 PRO A N 1
ATOM 907 C CA . PRO A 1 118 ? 6.352 12.414 -8.766 1 95.25 118 PRO A CA 1
ATOM 908 C C . PRO A 1 118 ? 7.578 11.938 -9.539 1 95.25 118 PRO A C 1
ATOM 910 O O . PRO A 1 118 ? 8.328 12.75 -10.086 1 95.25 118 PRO A O 1
ATOM 913 N N . VAL A 1 119 ? 7.875 10.695 -9.562 1 96.06 119 VAL A N 1
ATOM 914 C CA . VAL A 1 119 ? 9.031 10.125 -10.242 1 96.06 119 VAL A CA 1
ATOM 915 C C . VAL A 1 119 ? 8.586 9.367 -11.492 1 96.06 119 VAL A C 1
ATOM 917 O O . VAL A 1 119 ? 7.883 8.359 -11.391 1 96.06 119 VAL A O 1
ATOM 920 N N . PRO A 1 120 ? 9.016 9.867 -12.672 1 97.19 120 PRO A N 1
ATOM 921 C CA . PRO A 1 120 ? 8.578 9.18 -13.891 1 97.19 120 PRO A CA 1
ATOM 922 C C . PRO A 1 120 ? 9.281 7.844 -14.102 1 97.19 120 PRO A C 1
ATOM 924 O O . PRO A 1 120 ? 10.352 7.613 -13.531 1 97.19 120 PRO A O 1
ATOM 927 N N . LEU A 1 121 ? 8.672 7.02 -14.914 1 98.06 121 LEU A N 1
ATOM 928 C CA . LEU A 1 121 ? 9.242 5.715 -15.227 1 98.06 121 LEU A CA 1
ATOM 929 C C . LEU A 1 121 ? 10.664 5.855 -15.758 1 98.06 121 LEU A C 1
ATOM 931 O O . LEU A 1 121 ? 11.516 5.012 -15.484 1 98.06 121 LEU A O 1
ATOM 935 N N . SER A 1 122 ? 10.977 6.961 -16.469 1 97 122 SER A N 1
ATOM 936 C CA . SER A 1 122 ? 12.273 7.191 -17.094 1 97 122 SER A CA 1
ATOM 937 C C . SER A 1 122 ? 13.367 7.406 -16.047 1 97 122 SER A C 1
ATOM 939 O O . SER A 1 122 ? 14.555 7.355 -16.375 1 97 122 SER A O 1
ATOM 941 N N . ALA A 1 123 ? 12.938 7.734 -14.844 1 96.56 123 ALA A N 1
ATOM 942 C CA . ALA A 1 123 ? 13.914 7.887 -13.766 1 96.56 123 ALA A CA 1
ATOM 943 C C . ALA A 1 123 ? 14.531 6.539 -13.391 1 96.56 123 ALA A C 1
ATOM 945 O O . ALA A 1 123 ? 15.586 6.488 -12.758 1 96.56 123 ALA A O 1
ATOM 946 N N . MET A 1 124 ? 13.852 5.426 -13.648 1 97.31 124 MET A N 1
ATOM 947 C CA . MET A 1 124 ? 14.414 4.09 -13.477 1 97.31 124 MET A CA 1
ATOM 948 C C . MET A 1 124 ? 15.469 3.799 -14.539 1 97.31 124 MET A C 1
ATOM 950 O O . MET A 1 124 ? 15.133 3.473 -15.68 1 97.31 124 MET A O 1
ATOM 954 N N . GLN A 1 125 ? 16.672 3.785 -14.148 1 97.31 125 GLN A N 1
ATOM 955 C CA . GLN A 1 125 ? 17.781 3.885 -15.078 1 97.31 125 GLN A CA 1
ATOM 956 C C . GLN A 1 125 ? 18.344 2.506 -15.422 1 97.31 125 GLN A C 1
ATOM 958 O O . GLN A 1 125 ? 19.297 2.391 -16.203 1 97.31 125 GLN A O 1
ATOM 963 N N . ALA A 1 126 ? 17.797 1.403 -14.773 1 98.38 126 ALA A N 1
ATOM 964 C CA . ALA A 1 126 ? 18.219 0.068 -15.203 1 98.38 126 ALA A CA 1
ATOM 965 C C . ALA A 1 126 ? 17.953 -0.141 -16.688 1 98.38 126 ALA A C 1
ATOM 967 O O . ALA A 1 126 ? 17.234 0.639 -17.312 1 98.38 126 ALA A O 1
ATOM 968 N N . LYS A 1 127 ? 18.672 -1.122 -17.297 1 98.38 127 LYS A N 1
ATOM 969 C CA . LYS A 1 127 ? 18.297 -1.54 -18.641 1 98.38 127 LYS A CA 1
ATOM 970 C C . LYS A 1 127 ? 16.938 -2.232 -18.656 1 98.38 127 LYS A C 1
ATOM 972 O O . LYS A 1 127 ? 16.859 -3.449 -18.484 1 98.38 127 LYS A O 1
ATOM 977 N N . MET A 1 128 ? 15.953 -1.466 -18.969 1 98.06 128 MET A N 1
ATOM 978 C CA . MET A 1 128 ? 14.578 -1.956 -18.844 1 98.06 128 MET A CA 1
ATOM 979 C C . MET A 1 128 ? 14.062 -2.484 -20.172 1 98.06 128 MET A C 1
ATOM 981 O O . MET A 1 128 ? 14.273 -1.86 -21.219 1 98.06 128 MET A O 1
ATOM 985 N N . ARG A 1 129 ? 13.484 -3.594 -20.141 1 98 129 ARG A N 1
ATOM 986 C CA . ARG A 1 129 ? 12.734 -4.152 -21.25 1 98 129 ARG A CA 1
ATOM 987 C C . ARG A 1 129 ? 11.312 -4.508 -20.844 1 98 129 ARG A C 1
ATOM 989 O O . ARG A 1 129 ? 11.102 -5.094 -19.781 1 98 129 ARG A O 1
ATOM 996 N N . PHE A 1 130 ? 10.375 -4.055 -21.656 1 98.25 130 PHE A N 1
ATOM 997 C CA . PHE A 1 130 ? 8.961 -4.355 -21.422 1 98.25 130 PHE A CA 1
ATOM 998 C C . PHE A 1 130 ? 8.414 -5.242 -22.531 1 98.25 130 PHE A C 1
ATOM 1000 O O . PHE A 1 130 ? 8.609 -4.957 -23.719 1 98.25 130 PHE A O 1
ATOM 1007 N N . GLU A 1 131 ? 7.781 -6.258 -22.109 1 97.5 131 GLU A N 1
ATOM 1008 C CA . GLU A 1 131 ? 7.301 -7.207 -23.125 1 97.5 131 GLU A CA 1
ATOM 1009 C C . GLU A 1 131 ? 5.887 -7.68 -22.797 1 97.5 131 GLU A C 1
ATOM 1011 O O . GLU A 1 131 ? 5.637 -8.219 -21.719 1 97.5 131 GLU A O 1
ATOM 1016 N N . ASP A 1 132 ? 4.988 -7.484 -23.719 1 97.69 132 ASP A N 1
ATOM 1017 C CA . ASP A 1 132 ? 3.646 -8.062 -23.641 1 97.69 132 ASP A CA 1
ATOM 1018 C C . ASP A 1 132 ? 3.578 -9.383 -24.406 1 97.69 132 ASP A C 1
ATOM 1020 O O . ASP A 1 132 ? 4.172 -9.516 -25.484 1 97.69 132 ASP A O 1
ATOM 1024 N N . PHE A 1 133 ? 2.93 -10.328 -23.844 1 97.06 133 PHE A N 1
ATOM 1025 C CA . PHE A 1 133 ? 2.664 -11.594 -24.516 1 97.06 133 PHE A CA 1
ATOM 1026 C C . PHE A 1 133 ? 1.21 -12.016 -24.328 1 97.06 133 PHE A C 1
ATOM 1028 O O . PHE A 1 133 ? 0.424 -11.281 -23.719 1 97.06 133 PHE A O 1
ATOM 1035 N N . GLU A 1 134 ? 0.823 -13.094 -24.953 1 96.38 134 GLU A N 1
ATOM 1036 C CA . GLU A 1 134 ? -0.537 -13.602 -24.781 1 96.38 134 GLU A CA 1
ATOM 1037 C C . GLU A 1 134 ? -0.586 -14.734 -23.766 1 96.38 134 GLU A C 1
ATOM 1039 O O . GLU A 1 134 ? 0.138 -15.727 -23.906 1 96.38 134 GLU A O 1
ATOM 1044 N N . ALA A 1 135 ? -1.416 -14.523 -22.719 1 96.88 135 ALA A N 1
ATOM 1045 C CA . ALA A 1 135 ? -1.594 -15.609 -21.766 1 96.88 135 ALA A CA 1
ATOM 1046 C C . ALA A 1 135 ? -2.004 -16.891 -22.469 1 96.88 135 ALA A C 1
ATOM 1048 O O . ALA A 1 135 ? -2.902 -16.891 -23.328 1 96.88 135 ALA A O 1
ATOM 1049 N N . GLY A 1 136 ? -1.439 -17.953 -22.125 1 96.88 136 GLY A N 1
ATOM 1050 C CA . GLY A 1 136 ? -1.605 -19.219 -22.812 1 96.88 136 GLY A CA 1
ATOM 1051 C C . GLY A 1 136 ? -0.369 -19.656 -23.594 1 96.88 136 GLY A C 1
ATOM 1052 O O . GLY A 1 136 ? -0.218 -20.828 -23.922 1 96.88 136 GLY A O 1
ATOM 1053 N N . MET A 1 137 ? 0.497 -18.766 -23.781 1 94.94 137 MET A N 1
ATOM 1054 C CA . MET A 1 137 ? 1.752 -19.047 -24.469 1 94.94 137 MET A CA 1
ATOM 1055 C C . MET A 1 137 ? 2.84 -19.453 -23.484 1 94.94 137 MET A C 1
ATOM 1057 O O . MET A 1 137 ? 2.803 -19.047 -22.312 1 94.94 137 MET A O 1
ATOM 1061 N N . GLY A 1 138 ? 3.748 -20.25 -24 1 96.94 138 GLY A N 1
ATOM 1062 C CA . GLY A 1 138 ? 4.941 -20.594 -23.25 1 96.94 138 GLY A CA 1
ATOM 1063 C C . GLY A 1 138 ? 6.207 -19.984 -23.828 1 96.94 138 GLY A C 1
ATOM 1064 O O . GLY A 1 138 ? 6.242 -19.609 -25 1 96.94 138 GLY A O 1
ATOM 1065 N N . PHE A 1 139 ? 7.121 -19.797 -23.031 1 97.62 139 PHE A N 1
ATOM 1066 C CA . PHE A 1 139 ? 8.414 -19.297 -23.469 1 97.62 139 PHE A CA 1
ATOM 1067 C C . PHE A 1 139 ? 9.523 -19.719 -22.516 1 97.62 139 PHE A C 1
ATOM 1069 O O . PHE A 1 139 ? 9.242 -20.156 -21.391 1 97.62 139 PHE A O 1
ATOM 1076 N N . ASP A 1 140 ? 10.734 -19.625 -23 1 97.19 140 ASP A N 1
ATOM 1077 C CA . ASP A 1 140 ? 11.898 -19.891 -22.156 1 97.19 140 ASP A CA 1
ATOM 1078 C C . ASP A 1 140 ? 12.531 -18.578 -21.672 1 97.19 140 ASP A C 1
ATOM 1080 O O . ASP A 1 140 ? 12.844 -17.703 -22.484 1 97.19 140 ASP A O 1
ATOM 1084 N N . ILE A 1 141 ? 12.625 -18.422 -20.375 1 95.12 141 ILE A N 1
ATOM 1085 C CA . ILE A 1 141 ? 13.375 -17.281 -19.859 1 95.12 141 ILE A CA 1
ATOM 1086 C C . ILE A 1 141 ? 14.875 -17.547 -19.953 1 95.12 141 ILE A C 1
ATOM 1088 O O . ILE A 1 141 ? 15.656 -16.641 -20.266 1 95.12 141 ILE A O 1
ATOM 1092 N N . TYR A 1 142 ? 15.242 -18.734 -19.578 1 92.69 142 TYR A N 1
ATOM 1093 C CA . TYR A 1 142 ? 16.578 -19.281 -19.781 1 92.69 142 TYR A CA 1
ATOM 1094 C C . TYR A 1 142 ? 16.516 -20.641 -20.453 1 92.69 142 TYR A C 1
ATOM 1096 O O . TYR A 1 142 ? 15.445 -21.25 -20.562 1 92.69 142 TYR A O 1
ATOM 1104 N N . HIS A 1 143 ? 17.672 -21.141 -20.891 1 92.75 143 HIS A N 1
ATOM 1105 C CA . HIS A 1 143 ? 17.719 -22.391 -21.641 1 92.75 143 HIS A CA 1
ATOM 1106 C C . HIS A 1 143 ? 17.094 -23.531 -20.828 1 92.75 143 HIS A C 1
ATOM 1108 O O . HIS A 1 143 ? 16.484 -24.438 -21.391 1 92.75 143 HIS A O 1
ATOM 1114 N N . ASP A 1 144 ? 17.156 -23.469 -19.516 1 94.31 144 ASP A N 1
ATOM 1115 C CA . ASP A 1 144 ? 16.703 -24.578 -18.688 1 94.31 144 ASP A CA 1
ATOM 1116 C C . ASP A 1 144 ? 15.594 -24.141 -17.75 1 94.31 144 ASP A C 1
ATOM 1118 O O . ASP A 1 144 ? 15.336 -24.797 -16.734 1 94.31 144 ASP A O 1
ATOM 1122 N N . VAL A 1 145 ? 15.008 -22.969 -17.969 1 96.94 145 VAL A N 1
ATOM 1123 C CA . VAL A 1 145 ? 13.867 -22.484 -17.203 1 96.94 145 VAL A CA 1
ATOM 1124 C C . VAL A 1 145 ? 12.711 -22.172 -18.156 1 96.94 145 VAL A C 1
ATOM 1126 O O . VAL A 1 145 ? 12.734 -21.172 -18.875 1 96.94 145 VAL A O 1
ATOM 1129 N N . HIS A 1 146 ? 11.734 -23 -18.062 1 97.62 146 HIS A N 1
ATOM 1130 C CA . HIS A 1 146 ? 10.586 -22.875 -18.969 1 97.62 146 HIS A CA 1
ATOM 1131 C C . HIS A 1 146 ? 9.375 -22.297 -18.234 1 97.62 146 HIS A C 1
ATOM 1133 O O . HIS A 1 146 ? 9.094 -22.672 -17.094 1 97.62 146 HIS A O 1
ATOM 1139 N N . VAL A 1 147 ? 8.734 -21.344 -18.953 1 98.69 147 VAL A N 1
ATOM 1140 C C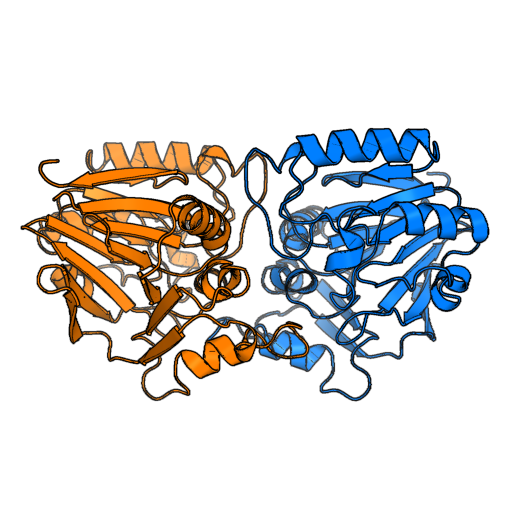A . VAL A 1 147 ? 7.539 -20.719 -18.391 1 98.69 147 VAL A CA 1
ATOM 1141 C C . VAL A 1 147 ? 6.328 -21.062 -19.25 1 98.69 147 VAL A C 1
ATOM 1143 O O . VAL A 1 147 ? 6.348 -20.859 -20.469 1 98.69 147 VAL A O 1
ATOM 1146 N N . ARG A 1 148 ? 5.371 -21.641 -18.625 1 98.75 148 ARG A N 1
ATOM 1147 C CA . ARG A 1 148 ? 4.047 -21.781 -19.219 1 98.75 148 ARG A CA 1
ATOM 1148 C C . ARG A 1 148 ? 3.049 -20.828 -18.578 1 98.75 148 ARG A C 1
ATOM 1150 O O . ARG A 1 148 ? 3.217 -20.438 -17.422 1 98.75 148 ARG A O 1
ATOM 1157 N N . THR A 1 149 ? 2.08 -20.422 -19.422 1 98.81 149 THR A N 1
ATOM 1158 C CA . THR A 1 149 ? 1.104 -19.469 -18.891 1 98.81 149 THR A CA 1
ATOM 1159 C C . THR A 1 149 ? -0.315 -19.891 -19.266 1 98.81 149 THR A C 1
ATOM 1161 O O . THR A 1 149 ? -0.507 -20.734 -20.141 1 98.81 149 THR A O 1
ATOM 1164 N N . ALA A 1 150 ? -1.26 -19.391 -18.578 1 98.75 150 ALA A N 1
ATOM 1165 C CA . ALA A 1 150 ? -2.68 -19.578 -18.859 1 98.75 150 ALA A CA 1
ATOM 1166 C C . ALA A 1 150 ? -3.486 -18.344 -18.453 1 98.75 150 ALA A C 1
ATOM 1168 O O . ALA A 1 150 ? -3.178 -17.703 -17.438 1 98.75 150 ALA A O 1
ATOM 1169 N N . PRO A 1 151 ? -4.504 -18.016 -19.25 1 98.38 151 PRO A N 1
ATOM 1170 C CA . PRO A 1 151 ? -5.402 -16.953 -18.781 1 98.38 151 PRO A CA 1
ATOM 1171 C C . PRO A 1 151 ? -6.227 -17.375 -17.562 1 98.38 151 PRO A C 1
ATOM 1173 O O . PRO A 1 151 ? -6.648 -18.531 -17.469 1 98.38 151 PRO A O 1
ATOM 1176 N N . LEU A 1 152 ? -6.391 -16.5 -16.672 1 98.5 152 LEU A N 1
ATOM 1177 C CA . LEU A 1 152 ? -7.199 -16.734 -15.477 1 98.5 152 LEU A CA 1
ATOM 1178 C C . LEU A 1 152 ? -8.477 -15.906 -15.508 1 98.5 152 LEU A C 1
ATOM 1180 O O . LEU A 1 152 ? -8.555 -14.906 -16.234 1 98.5 152 LEU A O 1
ATOM 1184 N N . ASN A 1 153 ? -9.469 -16.344 -14.758 1 98.25 153 ASN A N 1
ATOM 1185 C CA . ASN A 1 153 ? -10.773 -15.695 -14.664 1 98.25 153 ASN A CA 1
ATOM 1186 C C . ASN A 1 153 ? -10.789 -14.609 -13.594 1 98.25 153 ASN A C 1
ATOM 1188 O O . ASN A 1 153 ? -11.039 -14.898 -12.422 1 98.25 153 ASN A O 1
ATOM 1192 N N . HIS A 1 154 ? -10.469 -13.438 -13.922 1 98.06 154 HIS A N 1
ATOM 1193 C CA . HIS A 1 154 ? -10.352 -12.289 -13.031 1 98.06 154 HIS A CA 1
ATOM 1194 C C . HIS A 1 154 ? -10.734 -11 -13.75 1 98.06 154 HIS A C 1
ATOM 1196 O O . HIS A 1 154 ? -10.523 -10.867 -14.953 1 98.06 154 HIS A O 1
ATOM 1202 N N . PRO A 1 155 ? -11.477 -10.055 -13.039 1 95.94 155 PRO A N 1
ATOM 1203 C CA . PRO A 1 155 ? -11.727 -8.766 -13.68 1 95.94 155 PRO A CA 1
ATOM 1204 C C . PRO A 1 155 ? -10.477 -8.156 -14.289 1 95.94 155 PRO A C 1
ATOM 1206 O O . PRO A 1 155 ? -9.438 -8.078 -13.633 1 95.94 155 PRO A O 1
ATOM 1209 N N . ASN A 1 156 ? -10.477 -7.758 -15.547 1 93.94 156 ASN A N 1
ATOM 1210 C CA . ASN A 1 156 ? -9.383 -7.18 -16.312 1 93.94 156 ASN A CA 1
ATOM 1211 C C . ASN A 1 156 ? -8.375 -8.242 -16.75 1 93.94 156 ASN A C 1
ATOM 1213 O O . ASN A 1 156 ? -7.316 -7.922 -17.297 1 93.94 156 ASN A O 1
ATOM 1217 N N . GLY A 1 157 ? -8.664 -9.469 -16.406 1 95.88 157 GLY A N 1
ATOM 1218 C CA . GLY A 1 157 ? -7.781 -10.562 -16.781 1 95.88 157 GLY A CA 1
ATOM 1219 C C . GLY A 1 157 ? -6.637 -10.758 -15.805 1 95.88 157 GLY A C 1
ATOM 1220 O O . GLY A 1 157 ? -6.328 -9.867 -15.008 1 95.88 157 GLY A O 1
ATOM 1221 N N . SER A 1 158 ? -6.059 -11.867 -15.883 1 98 158 SER A N 1
ATOM 1222 C CA . SER A 1 158 ? -4.879 -12.258 -15.109 1 98 158 SER A CA 1
ATOM 1223 C C . SER A 1 158 ? -4.152 -13.43 -15.766 1 98 158 SER A C 1
ATOM 1225 O O . SER A 1 158 ? -4.746 -14.172 -16.547 1 98 158 SER A O 1
ATOM 1227 N N . THR A 1 159 ? -2.938 -13.523 -15.531 1 98.81 159 THR A N 1
ATOM 1228 C CA . THR A 1 159 ? -2.119 -14.586 -16.094 1 98.81 159 THR A CA 1
ATOM 1229 C C . THR A 1 159 ? -1.599 -15.516 -15.008 1 98.81 159 THR A C 1
ATOM 1231 O O . THR A 1 159 ? -1.021 -15.062 -14.016 1 98.81 159 THR A O 1
ATOM 1234 N N . GLY A 1 160 ? -1.865 -16.828 -15.133 1 98.88 160 GLY A N 1
ATOM 1235 C CA . GLY A 1 160 ? -1.194 -17.828 -14.32 1 98.88 160 GLY A CA 1
ATOM 1236 C C . GLY A 1 160 ? 0.154 -18.25 -14.875 1 98.88 160 GLY A C 1
ATOM 1237 O O . GLY A 1 160 ? 0.362 -18.219 -16.094 1 98.88 160 GLY A O 1
ATOM 1238 N N . TYR A 1 161 ? 1.071 -18.625 -14.008 1 98.94 161 TYR A N 1
ATOM 1239 C CA . TYR A 1 161 ? 2.42 -19 -14.422 1 98.94 161 TYR A CA 1
ATOM 1240 C C . TYR A 1 161 ? 2.787 -20.391 -13.891 1 98.94 161 TYR A C 1
ATOM 1242 O O . TYR A 1 161 ? 2.449 -20.734 -12.758 1 98.94 161 TYR A O 1
ATOM 1250 N N . ARG A 1 162 ? 3.424 -21.156 -14.672 1 98.88 162 ARG A N 1
ATOM 1251 C CA . ARG A 1 162 ? 4.129 -22.375 -14.305 1 98.88 162 ARG A CA 1
ATOM 1252 C C . ARG A 1 162 ? 5.609 -22.281 -14.664 1 98.88 162 ARG A C 1
ATOM 1254 O O . ARG A 1 162 ? 5.957 -22.125 -15.836 1 98.88 162 ARG A O 1
ATOM 1261 N N . ILE A 1 163 ? 6.461 -22.25 -13.664 1 98.75 163 ILE A N 1
ATOM 1262 C CA . ILE A 1 163 ? 7.906 -22.219 -13.859 1 98.75 163 ILE A CA 1
ATOM 1263 C C . ILE A 1 163 ? 8.484 -23.625 -13.719 1 98.75 163 ILE A C 1
ATOM 1265 O O . ILE A 1 163 ? 8.289 -24.281 -12.695 1 98.75 163 ILE A O 1
ATOM 1269 N N . GLU A 1 164 ? 9.172 -24.062 -14.719 1 97.81 164 GLU A N 1
ATOM 1270 C CA . GLU A 1 164 ? 9.727 -25.422 -14.742 1 97.81 164 GLU A CA 1
ATOM 1271 C C . GLU A 1 164 ? 11.242 -25.391 -14.844 1 97.81 164 GLU A C 1
ATOM 1273 O O . GLU A 1 164 ? 11.805 -24.625 -15.633 1 97.81 164 GLU A O 1
ATOM 1278 N N . HIS A 1 165 ? 11.828 -26.219 -14.039 1 97.19 165 HIS A N 1
ATOM 1279 C CA . HIS A 1 165 ? 13.273 -26.406 -14.07 1 97.19 165 HIS A CA 1
ATOM 1280 C C . HIS A 1 165 ? 13.656 -27.797 -13.562 1 97.19 165 HIS A C 1
ATOM 1282 O O . HIS A 1 165 ? 13.234 -28.203 -12.477 1 97.19 165 HIS A O 1
ATOM 1288 N N . ALA A 1 166 ? 14.453 -28.562 -14.352 1 95.19 166 ALA A N 1
ATOM 1289 C CA . ALA A 1 166 ? 15.062 -29.828 -13.961 1 95.19 166 ALA A CA 1
ATOM 1290 C C . ALA A 1 166 ? 14.008 -30.797 -13.414 1 95.19 166 ALA A C 1
ATOM 1292 O O . ALA A 1 166 ? 14.219 -31.422 -12.375 1 95.19 166 ALA A O 1
ATOM 1293 N N . GLY A 1 167 ? 12.875 -30.797 -14.008 1 96.06 167 GLY A N 1
ATOM 1294 C CA . GLY A 1 167 ? 11.844 -31.766 -13.664 1 96.06 167 GLY A CA 1
ATOM 1295 C C . GLY A 1 167 ? 10.938 -31.312 -12.539 1 96.06 167 GLY A C 1
ATOM 1296 O O . GLY A 1 167 ? 10.016 -32.031 -12.148 1 96.06 167 GLY A O 1
ATOM 1297 N N . HIS A 1 168 ? 11.203 -30.094 -12.031 1 97.81 168 HIS A N 1
ATOM 1298 C CA . HIS A 1 168 ? 10.375 -29.547 -10.969 1 97.81 168 HIS A CA 1
ATOM 1299 C C . HIS A 1 168 ? 9.586 -28.328 -11.461 1 97.81 168 HIS A C 1
ATOM 1301 O O . HIS A 1 168 ? 9.969 -27.688 -12.445 1 97.81 168 HIS A O 1
ATOM 1307 N N . SER A 1 169 ? 8.445 -28.078 -10.773 1 98.25 169 SER A N 1
ATOM 1308 C CA . SER A 1 169 ? 7.609 -27 -11.258 1 98.25 169 SER A CA 1
ATOM 1309 C C . SER A 1 169 ? 6.875 -26.297 -10.117 1 98.25 169 SER A C 1
ATOM 1311 O O . SER A 1 169 ? 6.469 -26.953 -9.148 1 98.25 169 SER A O 1
ATOM 1313 N N . ILE A 1 170 ? 6.797 -25 -10.203 1 98.75 170 ILE A N 1
ATOM 1314 C CA . ILE A 1 170 ? 6.039 -24.125 -9.305 1 98.75 170 ILE A CA 1
ATOM 1315 C C . ILE A 1 170 ? 4.996 -23.359 -10.109 1 98.75 170 ILE A C 1
ATOM 1317 O O . ILE A 1 170 ? 5.316 -22.734 -11.125 1 98.75 170 ILE A O 1
ATOM 1321 N N . CYS A 1 171 ? 3.775 -23.453 -9.656 1 98.94 171 CYS A N 1
ATOM 1322 C CA . CYS A 1 171 ? 2.695 -22.734 -10.336 1 98.94 171 CYS A CA 1
ATOM 1323 C C . CYS A 1 171 ? 2.18 -21.594 -9.477 1 98.94 171 CYS A C 1
ATOM 1325 O O . CYS A 1 171 ? 1.999 -21.75 -8.266 1 98.94 171 CYS A O 1
ATOM 1327 N N . TYR A 1 172 ? 2.066 -20.453 -10.078 1 98.94 172 TYR A N 1
ATOM 1328 C CA . TYR A 1 172 ? 1.512 -19.25 -9.469 1 98.94 172 TYR A CA 1
ATOM 1329 C C . TYR A 1 172 ? 0.174 -18.875 -10.102 1 98.94 172 TYR A C 1
ATOM 1331 O O . TYR A 1 172 ? 0.132 -18.312 -11.195 1 98.94 172 TYR A O 1
ATOM 1339 N N . VAL A 1 173 ? -0.878 -19.281 -9.445 1 98.88 173 VAL A N 1
ATOM 1340 C CA . VAL A 1 173 ? -2.25 -19.109 -9.914 1 98.88 173 VAL A CA 1
ATOM 1341 C C . VAL A 1 173 ? -3.02 -18.219 -8.945 1 98.88 173 VAL A C 1
ATOM 1343 O O . VAL A 1 173 ? -3.869 -18.688 -8.188 1 98.88 173 VAL A O 1
ATOM 1346 N N . THR A 1 174 ? -2.643 -16.891 -9.094 1 97.44 174 THR A N 1
ATOM 1347 C CA . THR A 1 174 ? -3.326 -15.977 -8.188 1 97.44 174 THR A CA 1
ATOM 1348 C C . THR A 1 174 ? -4.371 -15.156 -8.938 1 97.44 174 THR A C 1
ATOM 1350 O O . THR A 1 174 ? -4.383 -15.133 -10.172 1 97.44 174 THR A O 1
ATOM 1353 N N . ASP A 1 175 ? -5.379 -14.523 -8.156 1 98.38 175 ASP A N 1
ATOM 1354 C CA . ASP A 1 175 ? -6.516 -13.711 -8.578 1 98.38 175 ASP A CA 1
ATOM 1355 C C . ASP A 1 175 ? -7.336 -14.422 -9.648 1 98.38 175 ASP A C 1
ATOM 1357 O O . ASP A 1 175 ? -7.211 -14.117 -10.836 1 98.38 175 ASP A O 1
ATOM 1361 N N . THR A 1 176 ? -8.133 -15.305 -9.391 1 98.81 176 THR A N 1
ATOM 1362 C CA . THR A 1 176 ? -9.039 -16.062 -10.25 1 98.81 176 THR A CA 1
ATOM 1363 C C . THR A 1 176 ? -10.32 -16.406 -9.5 1 98.81 176 THR A C 1
ATOM 1365 O O . THR A 1 176 ? -10.297 -16.672 -8.297 1 98.81 176 THR A O 1
ATOM 1368 N N . GLU A 1 177 ? -11.383 -16.359 -10.172 1 98.69 177 GLU A N 1
ATOM 1369 C CA . GLU A 1 177 ? -12.672 -16.781 -9.633 1 98.69 177 GLU A CA 1
ATOM 1370 C C . GLU A 1 177 ? -13.102 -18.125 -10.227 1 98.69 177 GLU A C 1
ATOM 1372 O O . GLU A 1 177 ? -13.172 -18.281 -11.445 1 98.69 177 GLU A O 1
ATOM 1377 N N . HIS A 1 178 ? -13.305 -19.094 -9.32 1 98.38 178 HIS A N 1
ATOM 1378 C CA . HIS A 1 178 ? -13.773 -20.375 -9.812 1 98.38 178 HIS A CA 1
ATOM 1379 C C . HIS A 1 178 ? -15.273 -20.359 -10.07 1 98.38 178 HIS A C 1
ATOM 1381 O O . HIS A 1 178 ? -15.992 -19.516 -9.531 1 98.38 178 HIS A O 1
ATOM 1387 N N . VAL A 1 179 ? -15.703 -21.188 -10.984 1 97.38 179 VAL A N 1
ATOM 1388 C CA . VAL A 1 179 ? -17.125 -21.438 -11.219 1 97.38 179 VAL A CA 1
ATOM 1389 C C . VAL A 1 179 ? -17.562 -22.688 -10.438 1 97.38 179 VAL A C 1
ATOM 1391 O O . VAL A 1 179 ? -17.109 -23.797 -10.719 1 97.38 179 VAL A O 1
ATOM 1394 N N . PRO A 1 180 ? -18.484 -22.453 -9.492 1 94.81 180 PRO A N 1
ATOM 1395 C CA . PRO A 1 180 ? -18.906 -23.625 -8.703 1 94.81 180 PRO A CA 1
ATOM 1396 C C . PRO A 1 180 ? -19.344 -24.797 -9.57 1 94.81 180 PRO A C 1
ATOM 1398 O O . PRO A 1 180 ? -20.125 -24.625 -10.516 1 94.81 180 PRO A O 1
ATOM 1401 N N . GLY A 1 181 ? -18.812 -25.938 -9.266 1 93.19 181 GLY A N 1
ATOM 1402 C CA . GLY A 1 181 ? -19.203 -27.172 -9.945 1 93.19 181 GLY A CA 1
ATOM 1403 C C . GLY A 1 181 ? -18.438 -27.391 -11.242 1 93.19 181 GLY A C 1
ATOM 1404 O O . GLY A 1 181 ? -18.594 -28.422 -11.891 1 93.19 181 GLY A O 1
ATOM 1405 N N . LYS A 1 182 ? -17.688 -26.438 -11.648 1 96.88 182 LYS A N 1
ATOM 1406 C CA . LYS A 1 182 ? -16.891 -26.562 -12.867 1 96.88 182 LYS A CA 1
ATOM 1407 C C . LYS A 1 182 ? -15.422 -26.266 -12.602 1 96.88 182 LYS A C 1
ATOM 1409 O O . LYS A 1 182 ? -15.062 -25.156 -12.203 1 96.88 182 LYS A O 1
ATOM 1414 N N . MET A 1 183 ? -14.602 -27.281 -12.844 1 97.44 183 MET A N 1
ATOM 1415 C CA . MET A 1 183 ? -13.172 -27.062 -12.664 1 97.44 183 MET A CA 1
ATOM 1416 C C . MET A 1 183 ? -12.57 -26.344 -13.867 1 97.44 183 MET A C 1
ATOM 1418 O O . MET A 1 183 ? -12.883 -26.672 -15.016 1 97.44 183 MET A O 1
ATOM 1422 N N . ASP A 1 184 ? -11.82 -25.359 -13.664 1 98.38 184 ASP A N 1
ATOM 1423 C CA . ASP A 1 184 ? -11.195 -24.578 -14.719 1 98.38 184 ASP A CA 1
ATOM 1424 C C . ASP A 1 184 ? -10.141 -25.391 -15.469 1 98.38 184 ASP A C 1
ATOM 1426 O O . ASP A 1 184 ? -9.102 -25.734 -14.906 1 98.38 184 ASP A O 1
ATOM 1430 N N . GLN A 1 185 ? -10.367 -25.641 -16.703 1 98.44 185 GLN A N 1
ATOM 1431 C CA . GLN A 1 185 ? -9.5 -26.516 -17.5 1 98.44 185 GLN A CA 1
ATOM 1432 C C . GLN A 1 185 ? -8.148 -25.859 -17.766 1 98.44 185 GLN A C 1
ATOM 1434 O O . GLN A 1 185 ? -7.125 -26.547 -17.859 1 98.44 185 GLN A O 1
ATOM 1439 N N . ASN A 1 186 ? -8.125 -24.516 -17.953 1 98.25 186 ASN A N 1
ATOM 1440 C CA . ASN A 1 186 ? -6.855 -23.812 -18.094 1 98.25 186 ASN A CA 1
ATOM 1441 C C . ASN A 1 186 ? -5.945 -24.031 -16.891 1 98.25 186 ASN A C 1
ATOM 1443 O O . ASN A 1 186 ? -4.75 -24.281 -17.047 1 98.25 186 ASN A O 1
ATOM 1447 N N . ILE A 1 187 ? -6.562 -23.938 -15.734 1 98.88 187 ILE A N 1
ATOM 1448 C CA . ILE A 1 187 ? -5.789 -24.094 -14.508 1 98.88 187 ILE A CA 1
ATOM 1449 C C . ILE A 1 187 ? -5.344 -25.547 -14.359 1 98.88 187 ILE A C 1
ATOM 1451 O O . ILE A 1 187 ? -4.184 -25.812 -14.039 1 98.88 187 ILE A O 1
ATOM 1455 N N . LEU A 1 188 ? -6.238 -26.5 -14.609 1 98.88 188 LEU A N 1
ATOM 1456 C CA . LEU A 1 188 ? -5.891 -27.906 -14.508 1 98.88 188 LEU A CA 1
ATOM 1457 C C . LEU A 1 188 ? -4.695 -28.25 -15.398 1 98.88 188 LEU A C 1
ATOM 1459 O O . LEU A 1 188 ? -3.768 -28.938 -14.961 1 98.88 188 LEU A O 1
ATOM 1463 N N . GLY A 1 189 ? -4.762 -27.734 -16.625 1 98.75 189 GLY A N 1
ATOM 1464 C CA . GLY A 1 189 ? -3.646 -27.953 -17.531 1 98.75 189 GLY A CA 1
ATOM 1465 C C . GLY A 1 189 ? -2.35 -27.344 -17.047 1 98.75 189 GLY A C 1
ATOM 1466 O O . GLY A 1 189 ? -1.283 -27.938 -17.172 1 98.75 189 GLY A O 1
ATOM 1467 N N . LEU A 1 190 ? -2.406 -26.234 -16.484 1 98.88 190 LEU A N 1
ATOM 1468 C CA . LEU A 1 190 ? -1.239 -25.484 -16.031 1 98.88 190 LEU A CA 1
ATOM 1469 C C . LEU A 1 190 ? -0.57 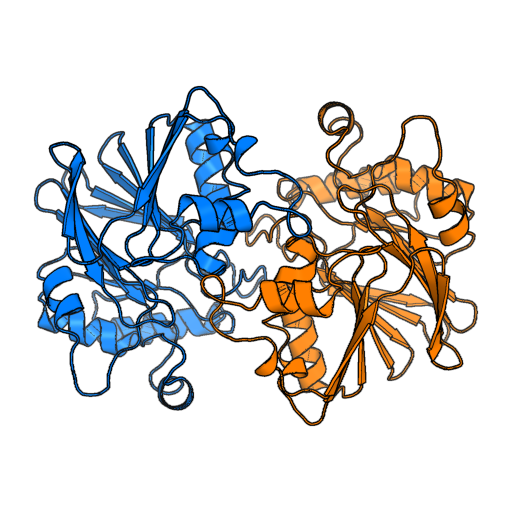-26.156 -14.844 1 98.88 190 LEU A C 1
ATOM 1471 O O . LEU A 1 190 ? 0.659 -26.188 -14.75 1 98.88 190 LEU A O 1
ATOM 1475 N N . ILE A 1 191 ? -1.366 -26.797 -13.891 1 98.94 191 ILE A N 1
ATOM 1476 C CA . ILE A 1 191 ? -0.81 -27.203 -12.609 1 98.94 191 ILE A CA 1
ATOM 1477 C C . ILE A 1 191 ? -0.609 -28.719 -12.594 1 98.94 191 ILE A C 1
ATOM 1479 O O . ILE A 1 191 ? -0.272 -29.297 -11.562 1 98.94 191 ILE A O 1
ATOM 1483 N N . GLU A 1 192 ? -0.833 -29.359 -13.75 1 98.88 192 GLU A N 1
ATOM 1484 C CA . GLU A 1 192 ? -0.748 -30.828 -13.82 1 98.88 192 GLU A CA 1
ATOM 1485 C C . GLU A 1 192 ? 0.599 -31.328 -13.312 1 98.88 192 GLU A C 1
ATOM 1487 O O . GLU A 1 192 ? 1.648 -30.953 -13.844 1 98.88 192 GLU A O 1
ATOM 1492 N N . GLY A 1 193 ? 0.554 -32.062 -12.266 1 98.81 193 GLY A N 1
ATOM 1493 C CA . GLY A 1 193 ? 1.73 -32.75 -11.734 1 98.81 193 GLY A CA 1
ATOM 1494 C C . GLY A 1 193 ? 2.713 -31.781 -11.078 1 98.81 193 GLY A C 1
ATOM 1495 O O . GLY A 1 193 ? 3.861 -32.156 -10.82 1 98.81 193 GLY A O 1
ATOM 1496 N N . ALA A 1 194 ? 2.344 -30.609 -10.773 1 98.88 194 ALA A N 1
ATOM 1497 C CA . ALA A 1 194 ? 3.252 -29.578 -10.258 1 98.88 194 ALA A CA 1
ATOM 1498 C C . ALA A 1 194 ? 3.729 -29.938 -8.852 1 98.88 194 ALA A C 1
ATOM 1500 O O . ALA A 1 194 ? 3.004 -30.578 -8.086 1 98.88 194 ALA A O 1
ATOM 1501 N N . ASP A 1 195 ? 4.965 -29.516 -8.5 1 98.81 195 ASP A N 1
ATOM 1502 C CA . ASP A 1 195 ? 5.473 -29.703 -7.141 1 98.81 195 ASP A CA 1
ATOM 1503 C C . ASP A 1 195 ? 4.734 -28.797 -6.16 1 98.81 195 ASP A C 1
ATOM 1505 O O . ASP A 1 195 ? 4.441 -29.203 -5.031 1 98.81 195 ASP A O 1
ATOM 1509 N N . LEU A 1 196 ? 4.445 -27.578 -6.562 1 98.94 196 LEU A N 1
ATOM 1510 C CA . LEU A 1 196 ? 3.787 -26.578 -5.727 1 98.94 196 LEU A CA 1
ATOM 1511 C C . LEU A 1 196 ? 2.812 -25.734 -6.551 1 98.94 196 LEU A C 1
ATOM 1513 O O . LEU A 1 196 ? 3.158 -25.266 -7.637 1 98.94 196 LEU A O 1
ATOM 1517 N N . VAL A 1 197 ? 1.643 -25.641 -6.051 1 98.94 197 VAL A N 1
ATOM 1518 C CA . VAL A 1 197 ? 0.657 -24.719 -6.59 1 98.94 197 VAL A CA 1
ATOM 1519 C C . VAL A 1 197 ? 0.368 -23.609 -5.57 1 98.94 197 VAL A C 1
ATOM 1521 O O . VAL A 1 197 ? -0.057 -23.891 -4.449 1 98.94 197 VAL A O 1
ATOM 1524 N N . ILE A 1 198 ? 0.698 -22.406 -5.91 1 98.94 198 ILE A N 1
ATOM 1525 C CA . ILE A 1 198 ? 0.309 -21.234 -5.141 1 98.94 198 ILE A CA 1
ATOM 1526 C C . ILE A 1 198 ? -1.008 -20.672 -5.676 1 98.94 198 ILE A C 1
ATOM 1528 O O . ILE A 1 198 ? -1.071 -20.203 -6.812 1 98.94 198 ILE A O 1
ATOM 1532 N N . TYR A 1 199 ? -2.039 -20.641 -4.887 1 98.94 199 TYR A N 1
ATOM 1533 C CA . TYR A 1 199 ? -3.387 -20.469 -5.426 1 98.94 199 TYR A CA 1
ATOM 1534 C C . TYR A 1 199 ? -4.141 -19.375 -4.68 1 98.94 199 TYR A C 1
ATOM 1536 O O . TYR A 1 199 ? -4.043 -19.266 -3.455 1 98.94 199 TYR A O 1
ATOM 1544 N N . ASP A 1 200 ? -4.902 -18.594 -5.441 1 98.75 200 ASP A N 1
ATOM 1545 C CA . ASP A 1 200 ? -5.777 -17.562 -4.875 1 98.75 200 ASP A CA 1
ATOM 1546 C C . ASP A 1 200 ? -6.789 -18.188 -3.91 1 98.75 200 ASP A C 1
ATOM 1548 O O . ASP A 1 200 ? -7.629 -18.984 -4.316 1 98.75 200 ASP A O 1
ATOM 1552 N N . SER A 1 201 ? -6.707 -17.75 -2.707 1 98.5 201 SER A N 1
ATOM 1553 C CA . SER A 1 201 ? -7.586 -18.25 -1.658 1 98.5 201 SER A CA 1
ATOM 1554 C C . SER A 1 201 ? -8.117 -17.125 -0.787 1 98.5 201 SER A C 1
ATOM 1556 O O . SER A 1 201 ? -8.133 -17.234 0.441 1 98.5 201 SER A O 1
ATOM 1558 N N . THR A 1 202 ? -8.539 -16.062 -1.434 1 98.75 202 THR A N 1
ATOM 1559 C CA . THR A 1 202 ? -8.977 -14.859 -0.75 1 98.75 202 THR A CA 1
ATOM 1560 C C . THR A 1 202 ? -10.172 -15.148 0.154 1 98.75 202 THR A C 1
ATOM 1562 O O . THR A 1 202 ? -10.258 -14.633 1.269 1 98.75 202 THR A O 1
ATOM 1565 N N . TYR A 1 203 ? -11.07 -16.062 -0.308 1 98.62 203 TYR A N 1
ATOM 1566 C CA . TYR A 1 203 ? -12.328 -16.266 0.41 1 98.62 203 TYR A CA 1
ATOM 1567 C C . TYR A 1 203 ? -12.422 -17.672 0.957 1 98.62 203 TYR A C 1
ATOM 1569 O O . TYR A 1 203 ? -11.75 -18.578 0.465 1 98.62 203 TYR A O 1
ATOM 1577 N N . THR A 1 204 ? -13.219 -17.797 2.027 1 98.25 204 THR A N 1
ATOM 1578 C CA . THR A 1 204 ? -13.688 -19.109 2.457 1 98.25 204 THR A CA 1
ATOM 1579 C C . THR A 1 204 ? -14.938 -19.516 1.68 1 98.25 204 THR A C 1
ATOM 1581 O O . THR A 1 204 ? -15.539 -18.688 0.983 1 98.25 204 THR A O 1
ATOM 1584 N N . GLU A 1 205 ? -15.289 -20.734 1.861 1 97.5 205 GLU A N 1
ATOM 1585 C CA . GLU A 1 205 ? -16.516 -21.203 1.239 1 97.5 205 GLU A CA 1
ATOM 1586 C C . GLU A 1 205 ? -17.734 -20.422 1.746 1 97.5 205 GLU A C 1
ATOM 1588 O O . GLU A 1 205 ? -18.688 -20.188 1 1 97.5 205 GLU A O 1
ATOM 1593 N N . GLU A 1 206 ? -17.719 -20.047 3.025 1 97.88 206 GLU A N 1
ATOM 1594 C CA . GLU A 1 206 ? -18.812 -19.281 3.627 1 97.88 206 GLU A CA 1
ATOM 1595 C C . GLU A 1 206 ? -18.891 -17.875 3.049 1 97.88 206 GLU A C 1
ATOM 1597 O O . GLU A 1 206 ? -19.984 -17.328 2.863 1 97.88 206 GLU A O 1
ATOM 1602 N N . GLU A 1 207 ? -17.75 -17.312 2.713 1 98.25 207 GLU A N 1
ATOM 1603 C CA . GLU A 1 207 ? -17.688 -15.945 2.215 1 98.25 207 GLU A CA 1
ATOM 1604 C C . GLU A 1 207 ? -17.984 -15.891 0.719 1 98.25 207 GLU A C 1
ATOM 1606 O O . GLU A 1 207 ? -18.547 -14.906 0.231 1 98.25 207 GLU A O 1
ATOM 1611 N N . PHE A 1 208 ? -17.672 -16.922 -0.006 1 98.38 208 PHE A N 1
ATOM 1612 C CA . PHE A 1 208 ? -17.547 -16.953 -1.46 1 98.38 208 PHE A CA 1
ATOM 1613 C C . PHE A 1 208 ? -18.891 -16.594 -2.113 1 98.38 208 PHE A C 1
ATOM 1615 O O . PHE A 1 208 ? -18.922 -15.781 -3.033 1 98.38 208 PHE A O 1
ATOM 1622 N N . PRO A 1 209 ? -20.047 -17.094 -1.672 1 97.94 209 PRO A N 1
ATOM 1623 C CA . PRO A 1 209 ? -21.312 -16.828 -2.365 1 97.94 209 PRO A CA 1
ATOM 1624 C C . PRO A 1 209 ? -21.609 -15.328 -2.471 1 97.94 209 PRO A C 1
ATOM 1626 O O . PRO A 1 209 ? -22.172 -14.883 -3.473 1 97.94 209 PRO A O 1
ATOM 1629 N N . SER A 1 210 ? -21.234 -14.531 -1.511 1 96.94 210 SER A N 1
ATOM 1630 C CA . SER A 1 210 ? -21.516 -13.102 -1.518 1 96.94 210 SER A CA 1
ATOM 1631 C C . SER A 1 210 ? -20.438 -12.328 -2.271 1 96.94 210 SER A C 1
ATOM 1633 O O . SER A 1 210 ? -20.531 -11.109 -2.416 1 96.94 210 SER A O 1
ATOM 1635 N N . LYS A 1 211 ? -19.422 -13.078 -2.781 1 97.06 211 LYS A N 1
ATOM 1636 C CA . LYS A 1 211 ? -18.281 -12.422 -3.416 1 97.06 211 LYS A CA 1
ATOM 1637 C C . LYS A 1 211 ? -18.156 -12.844 -4.875 1 97.06 211 LYS A C 1
ATOM 1639 O O . LYS A 1 211 ? -17.156 -12.539 -5.531 1 97.06 211 LYS A O 1
ATOM 1644 N N . ILE A 1 212 ? -19.078 -13.594 -5.34 1 96.62 212 ILE A N 1
ATOM 1645 C CA . ILE A 1 212 ? -19.094 -13.938 -6.758 1 96.62 212 ILE A CA 1
ATOM 1646 C C . ILE A 1 212 ? -19.062 -12.672 -7.602 1 96.62 212 ILE A C 1
ATOM 1648 O O . ILE A 1 212 ? -19.797 -11.719 -7.324 1 96.62 212 ILE A O 1
ATOM 1652 N N . GLY A 1 213 ? -18.203 -12.656 -8.562 1 95.81 213 GLY A N 1
ATOM 1653 C CA . GLY A 1 213 ? -18.016 -11.461 -9.383 1 95.81 213 GLY A CA 1
ATOM 1654 C C . GLY A 1 213 ? -16.828 -10.617 -8.953 1 95.81 213 GLY A C 1
ATOM 1655 O O . GLY A 1 213 ? -16.391 -9.742 -9.695 1 95.81 213 GLY A O 1
ATOM 1656 N N . TRP A 1 214 ? -16.281 -10.938 -7.781 1 95.75 214 TRP A N 1
ATOM 1657 C CA . TRP A 1 214 ? -15.18 -10.141 -7.254 1 95.75 214 TRP A CA 1
ATOM 1658 C C . TRP A 1 214 ? -13.836 -10.688 -7.719 1 95.75 214 TRP A C 1
ATOM 1660 O O . TRP A 1 214 ? -12.797 -10.07 -7.492 1 95.75 214 TRP A O 1
ATOM 1670 N N . GLY A 1 215 ? -13.828 -11.844 -8.289 1 98.12 215 GLY A N 1
ATOM 1671 C CA . GLY A 1 215 ? -12.664 -12.258 -9.055 1 98.12 215 GLY A CA 1
ATOM 1672 C C . GLY A 1 215 ? -11.68 -13.078 -8.242 1 98.12 215 GLY A C 1
ATOM 1673 O O . GLY A 1 215 ? -10.492 -13.148 -8.57 1 98.12 215 GLY A O 1
ATOM 1674 N N . HIS A 1 216 ? -12.148 -13.703 -7.109 1 98.69 216 HIS A N 1
ATOM 1675 C CA . HIS A 1 216 ? -11.234 -14.492 -6.285 1 98.69 216 HIS A CA 1
ATOM 1676 C C . HIS A 1 216 ? -11.859 -15.836 -5.918 1 98.69 216 HIS A C 1
ATOM 1678 O O . HIS A 1 216 ? -13.039 -16.078 -6.176 1 98.69 216 HIS A O 1
ATOM 1684 N N . SER A 1 217 ? -11.031 -16.703 -5.324 1 98.75 217 SER A N 1
ATOM 1685 C CA . SER A 1 217 ? -11.422 -18.094 -5.137 1 98.75 217 SER A CA 1
ATOM 1686 C C . SER A 1 217 ? -11.289 -18.516 -3.676 1 98.75 217 SER A C 1
ATOM 1688 O O . SER A 1 217 ? -11.258 -17.656 -2.781 1 98.75 217 SER A O 1
ATOM 1690 N N . THR A 1 218 ? -11.453 -19.828 -3.389 1 98.75 218 THR A N 1
ATOM 1691 C CA . THR A 1 218 ? -11.359 -20.422 -2.059 1 98.75 218 THR A CA 1
ATOM 1692 C C . THR A 1 218 ? -10.25 -21.469 -2.008 1 98.75 218 THR A C 1
ATOM 1694 O O . THR A 1 218 ? -9.883 -22.031 -3.037 1 98.75 218 THR A O 1
ATOM 1697 N N . TRP A 1 219 ? -9.766 -21.672 -0.786 1 98.56 219 TRP A N 1
ATOM 1698 C CA . TRP A 1 219 ? -8.742 -22.703 -0.639 1 98.56 219 TRP A CA 1
ATOM 1699 C C . TRP A 1 219 ? -9.312 -24.094 -0.921 1 98.56 219 TRP A C 1
ATOM 1701 O O . TRP A 1 219 ? -8.602 -24.969 -1.416 1 98.56 219 TRP A O 1
ATOM 1711 N N . ASN A 1 220 ? -10.562 -24.328 -0.702 1 98.5 220 ASN A N 1
ATOM 1712 C CA . ASN A 1 220 ? -11.227 -25.594 -1.019 1 98.5 220 ASN A CA 1
ATOM 1713 C C . ASN A 1 220 ? -11.133 -25.906 -2.508 1 98.5 220 ASN A C 1
ATOM 1715 O O . ASN A 1 220 ? -10.844 -27.047 -2.885 1 98.5 220 ASN A O 1
ATOM 1719 N N . GLU A 1 221 ? -11.438 -24.891 -3.295 1 98.75 221 GLU A N 1
ATOM 1720 C CA . GLU A 1 221 ? -11.305 -25.094 -4.734 1 98.75 221 GLU A CA 1
ATOM 1721 C C . GLU A 1 221 ? -9.867 -25.438 -5.117 1 98.75 221 GLU A C 1
ATOM 1723 O O . GLU A 1 221 ? -9.641 -26.281 -5.996 1 98.75 221 GLU A O 1
ATOM 1728 N N . GLY A 1 222 ? -8.898 -24.75 -4.488 1 98.69 222 GLY A N 1
ATOM 1729 C CA . GLY A 1 222 ? -7.5 -25.078 -4.715 1 98.69 222 GLY A CA 1
ATOM 1730 C C . GLY A 1 222 ? -7.18 -26.531 -4.449 1 98.69 222 GLY A C 1
ATOM 1731 O O . GLY A 1 222 ? -6.492 -27.188 -5.242 1 98.69 222 GLY A O 1
ATOM 1732 N N . VAL A 1 223 ? -7.672 -27.016 -3.324 1 98.69 223 VAL A N 1
ATOM 1733 C CA . VAL A 1 223 ? -7.445 -28.406 -2.959 1 98.69 223 VAL A CA 1
ATOM 1734 C C . VAL A 1 223 ? -8.039 -29.328 -4.027 1 98.69 223 VAL A C 1
ATOM 1736 O O . VAL A 1 223 ? -7.383 -30.266 -4.48 1 98.69 223 VAL A O 1
ATOM 1739 N N . LYS A 1 224 ? -9.273 -29.047 -4.461 1 98.56 224 LYS A N 1
ATOM 1740 C CA . LYS A 1 224 ? -9.93 -29.844 -5.488 1 98.56 224 LYS A CA 1
ATOM 1741 C C . LYS A 1 224 ? -9.109 -29.875 -6.777 1 98.56 224 LYS A C 1
ATOM 1743 O O . LYS A 1 224 ? -8.891 -30.938 -7.355 1 98.56 224 LYS A O 1
ATOM 1748 N N . LEU A 1 225 ? -8.68 -28.734 -7.188 1 98.81 225 LEU A N 1
ATOM 1749 C CA . LEU A 1 225 ? -7.906 -28.609 -8.422 1 98.81 225 LEU A CA 1
ATOM 1750 C C . LEU A 1 225 ? -6.594 -29.375 -8.32 1 98.81 225 LEU A C 1
ATOM 1752 O O . LEU A 1 225 ? -6.223 -30.109 -9.242 1 98.81 225 LEU A O 1
ATOM 1756 N N . CYS A 1 226 ? -5.895 -29.188 -7.211 1 98.88 226 CYS A N 1
ATOM 1757 C CA . CYS A 1 226 ? -4.605 -29.844 -7.027 1 98.88 226 CYS A CA 1
ATOM 1758 C C . CYS A 1 226 ? -4.754 -31.359 -7.047 1 98.88 226 CYS A C 1
ATOM 1760 O O . CYS A 1 226 ? -3.979 -32.062 -7.699 1 98.88 226 CYS A O 1
ATOM 1762 N N . ARG A 1 227 ? -5.742 -31.859 -6.344 1 98.62 227 ARG A N 1
ATOM 1763 C CA . ARG A 1 227 ? -5.98 -33.312 -6.316 1 98.62 227 ARG A CA 1
ATOM 1764 C C . ARG A 1 227 ? -6.301 -33.844 -7.707 1 98.62 227 ARG A C 1
ATOM 1766 O O . ARG A 1 227 ? -5.754 -34.844 -8.133 1 98.62 227 ARG A O 1
ATOM 1773 N N . GLU A 1 228 ? -7.168 -33.125 -8.383 1 98.69 228 GLU A N 1
ATOM 1774 C CA . GLU A 1 228 ? -7.555 -33.531 -9.734 1 98.69 228 GLU A CA 1
ATOM 1775 C C . GLU A 1 228 ? -6.352 -33.531 -10.672 1 98.69 228 GLU A C 1
ATOM 1777 O O . GLU A 1 228 ? -6.219 -34.438 -11.508 1 98.69 228 GLU A O 1
ATOM 1782 N N . ALA A 1 229 ? -5.48 -32.594 -10.555 1 98.88 229 ALA A N 1
ATOM 1783 C CA . ALA A 1 229 ? -4.371 -32.406 -11.484 1 98.88 229 ALA A CA 1
ATOM 1784 C C . ALA A 1 229 ? -3.156 -33.219 -11.07 1 98.88 229 ALA A C 1
ATOM 1786 O O . ALA A 1 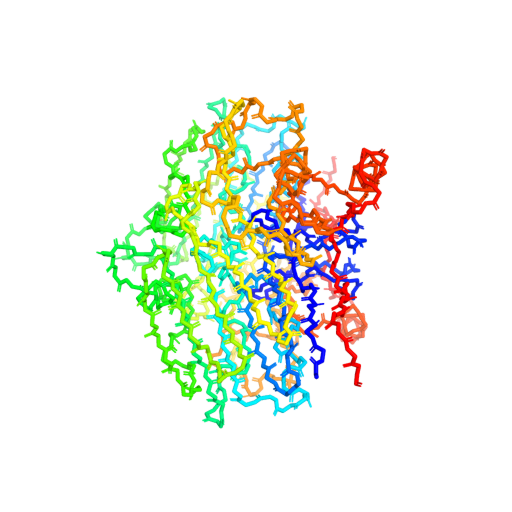229 ? -2.168 -33.281 -11.812 1 98.88 229 ALA A O 1
ATOM 1787 N N . GLY A 1 230 ? -3.197 -33.812 -9.898 1 98.81 230 GLY A N 1
ATOM 1788 C CA . GLY A 1 230 ? -2.068 -34.562 -9.398 1 98.81 230 GLY A CA 1
ATOM 1789 C C . GLY A 1 230 ? -0.921 -33.719 -8.922 1 98.81 230 GLY A C 1
ATOM 1790 O O . GLY A 1 230 ? 0.245 -34.094 -9.039 1 98.81 230 GLY A O 1
ATOM 1791 N N . ALA A 1 231 ? -1.179 -32.5 -8.516 1 98.88 231 ALA A N 1
ATOM 1792 C CA . ALA A 1 231 ? -0.16 -31.625 -7.922 1 98.88 231 ALA A CA 1
ATOM 1793 C C . ALA A 1 231 ? 0.242 -32.125 -6.539 1 98.88 231 ALA A C 1
ATOM 1795 O O . ALA A 1 231 ? -0.542 -32.781 -5.859 1 98.88 231 ALA A O 1
ATOM 1796 N N . LYS A 1 232 ? 1.417 -31.766 -6.074 1 98.81 232 LYS A N 1
ATOM 1797 C CA . LYS A 1 232 ? 1.977 -32.406 -4.883 1 98.81 232 LYS A CA 1
ATOM 1798 C C . LYS A 1 232 ? 1.679 -31.578 -3.635 1 98.81 232 LYS A C 1
ATOM 1800 O O . LYS A 1 232 ? 1.634 -32.094 -2.525 1 98.81 232 LYS A O 1
ATOM 1805 N N . SER A 1 233 ? 1.557 -30.266 -3.777 1 98.81 233 SER A N 1
ATOM 1806 C CA . SER A 1 233 ? 1.278 -29.422 -2.615 1 98.81 233 SER A CA 1
ATOM 1807 C C . SER A 1 233 ? 0.569 -28.141 -3.02 1 98.81 233 SER A C 1
ATOM 1809 O O . SER A 1 233 ? 0.604 -27.75 -4.188 1 98.81 233 SER A O 1
ATOM 1811 N N . LEU A 1 234 ? -0.138 -27.547 -2.047 1 98.94 234 LEU A N 1
ATOM 1812 C CA . LEU A 1 234 ? -0.905 -26.328 -2.238 1 98.94 234 LEU A CA 1
ATOM 1813 C C . LEU A 1 234 ? -0.507 -25.266 -1.211 1 98.94 234 LEU A C 1
ATOM 1815 O O . LEU A 1 234 ? -0.543 -25.516 -0.005 1 98.94 234 LEU A O 1
ATOM 1819 N N . ALA A 1 235 ? -0.064 -24.141 -1.691 1 98.94 235 ALA A N 1
ATOM 1820 C CA . ALA A 1 235 ? 0.102 -22.969 -0.834 1 98.94 235 ALA A CA 1
ATOM 1821 C C . ALA A 1 235 ? -1.095 -22.031 -0.953 1 98.94 235 ALA A C 1
ATOM 1823 O O . ALA A 1 235 ? -1.361 -21.484 -2.027 1 98.94 235 ALA A O 1
ATOM 1824 N N . ILE A 1 236 ? -1.787 -21.906 0.142 1 98.88 236 ILE A N 1
ATOM 1825 C CA . ILE A 1 236 ? -2.881 -20.953 0.25 1 98.88 236 ILE A CA 1
ATOM 1826 C C . ILE A 1 236 ? -2.324 -19.531 0.274 1 98.88 236 ILE A C 1
ATOM 1828 O O . ILE A 1 236 ? -1.465 -19.203 1.098 1 98.88 236 ILE A O 1
ATOM 1832 N N . PHE A 1 237 ? -2.861 -18.672 -0.631 1 98.88 237 PHE A N 1
ATOM 1833 C CA . PHE A 1 237 ? -2.205 -17.406 -0.925 1 98.88 237 PHE A CA 1
ATOM 1834 C C . PHE A 1 237 ? -3.234 -16.312 -1.2 1 98.88 237 PHE A C 1
ATOM 1836 O O . PHE A 1 237 ? -4.426 -16.609 -1.334 1 98.88 237 PHE A O 1
ATOM 1843 N N . HIS A 1 238 ? -2.773 -15 -1.224 1 98.88 238 HIS A N 1
ATOM 1844 C CA . HIS A 1 238 ? -3.584 -13.828 -1.524 1 98.88 238 HIS A CA 1
ATOM 1845 C C . HIS A 1 238 ? -4.645 -13.602 -0.451 1 98.88 238 HIS A C 1
ATOM 1847 O O . HIS A 1 238 ? -5.832 -13.492 -0.76 1 98.88 238 HIS A O 1
ATOM 1853 N N . HIS A 1 239 ? -4.184 -13.531 0.762 1 98.75 239 HIS A N 1
ATOM 1854 C CA . HIS A 1 239 ? -5.051 -13.461 1.934 1 98.75 239 HIS A CA 1
ATOM 1855 C C . HIS A 1 239 ? -5.863 -12.172 1.944 1 98.75 239 HIS A C 1
ATOM 1857 O O . HIS A 1 239 ? -5.34 -11.102 1.636 1 98.75 239 HIS A O 1
ATOM 1863 N N . ASP A 1 240 ? -7.121 -12.297 2.291 1 98.56 240 ASP A N 1
ATOM 1864 C CA . ASP A 1 240 ? -7.98 -11.125 2.459 1 98.56 240 ASP A CA 1
ATOM 1865 C C . ASP A 1 240 ? -7.457 -10.219 3.564 1 98.56 240 ASP A C 1
ATOM 1867 O O . ASP A 1 240 ? -7.023 -10.695 4.617 1 98.56 240 ASP A O 1
ATOM 1871 N N . PRO A 1 241 ? -7.57 -8.898 3.396 1 97.75 241 PRO A N 1
ATOM 1872 C CA . PRO A 1 241 ? -7.074 -7.957 4.402 1 97.75 241 PRO A CA 1
ATOM 1873 C C . PRO A 1 241 ? -7.762 -8.125 5.758 1 97.75 241 PRO A C 1
ATOM 1875 O O . PRO A 1 241 ? -7.18 -7.789 6.793 1 97.75 241 PRO A O 1
ATOM 1878 N N . GLU A 1 242 ? -8.938 -8.641 5.781 1 97.12 242 GLU A N 1
ATOM 1879 C CA . GLU A 1 242 ? -9.68 -8.781 7.031 1 97.12 242 GLU A CA 1
ATOM 1880 C C . GLU A 1 242 ? -9.336 -10.094 7.734 1 97.12 242 GLU A C 1
ATOM 1882 O O . GLU A 1 242 ? -9.734 -10.312 8.883 1 97.12 242 GLU A O 1
ATOM 1887 N N . HIS A 1 243 ? -8.641 -10.984 7.047 1 98.56 243 HIS A N 1
ATOM 1888 C CA . HIS A 1 243 ? -8.234 -12.25 7.652 1 98.56 243 HIS A CA 1
ATOM 1889 C C . HIS A 1 243 ? -6.945 -12.086 8.453 1 98.56 243 HIS A C 1
ATOM 1891 O O . HIS A 1 243 ? -5.848 -12.219 7.902 1 98.56 243 HIS A O 1
ATOM 1897 N N . ASP A 1 244 ? -7.105 -11.852 9.758 1 98.19 244 ASP A N 1
ATOM 1898 C CA . ASP A 1 244 ? -5.941 -11.617 10.602 1 98.19 244 ASP A CA 1
ATOM 1899 C C . ASP A 1 244 ? -5.223 -12.922 10.938 1 98.19 244 ASP A C 1
ATOM 1901 O O . ASP A 1 244 ? -5.574 -13.977 10.414 1 98.19 244 ASP A O 1
ATOM 1905 N N . ASP A 1 245 ? -4.203 -12.875 11.766 1 98.69 245 ASP A N 1
ATOM 1906 C CA . ASP A 1 245 ? -3.33 -14.008 12.047 1 98.69 245 ASP A CA 1
ATOM 1907 C C . ASP A 1 245 ? -4.105 -15.148 12.711 1 98.69 245 ASP A C 1
ATOM 1909 O O . ASP A 1 245 ? -3.898 -16.312 12.383 1 98.69 245 ASP A O 1
ATOM 1913 N N . ASP A 1 246 ? -4.973 -14.789 13.609 1 98.81 246 ASP A N 1
ATOM 1914 C CA . ASP A 1 246 ? -5.789 -15.82 14.25 1 98.81 246 ASP A CA 1
ATOM 1915 C C . ASP A 1 246 ? -6.66 -16.547 13.227 1 98.81 246 ASP A C 1
ATOM 1917 O O . ASP A 1 246 ? -6.754 -17.781 13.242 1 98.81 246 ASP A O 1
ATOM 1921 N N . PHE A 1 247 ? -7.262 -15.781 12.391 1 98.81 247 PHE A N 1
ATOM 1922 C CA . PHE A 1 247 ? -8.102 -16.344 11.328 1 98.81 247 PHE A CA 1
ATOM 1923 C C . PHE A 1 247 ? -7.285 -17.266 10.43 1 98.81 247 PHE A C 1
ATOM 1925 O O . PHE A 1 247 ? -7.699 -18.391 10.148 1 98.81 247 PHE A O 1
ATOM 1932 N N . MET A 1 248 ? -6.129 -16.828 9.992 1 98.81 248 MET A N 1
ATOM 1933 C CA . MET A 1 248 ? -5.301 -17.578 9.062 1 98.81 248 MET A CA 1
ATOM 1934 C C . MET A 1 248 ? -4.805 -18.875 9.703 1 98.81 248 MET A C 1
ATOM 1936 O O . MET A 1 248 ? -4.68 -19.906 9.023 1 98.81 248 MET A O 1
ATOM 1940 N N . THR A 1 249 ? -4.477 -18.797 10.992 1 98.81 249 THR A N 1
ATOM 1941 C CA . THR A 1 249 ? -4.043 -19.984 11.711 1 98.81 249 THR A CA 1
ATOM 1942 C C . THR A 1 249 ? -5.133 -21.062 11.688 1 98.81 249 THR A C 1
ATOM 1944 O O . THR A 1 249 ? -4.867 -22.219 11.352 1 98.81 249 THR A O 1
ATOM 1947 N N . LYS A 1 250 ? -6.34 -20.641 12.016 1 98.75 250 LYS A N 1
ATOM 1948 C CA . LYS A 1 250 ? -7.469 -21.562 12.016 1 98.75 250 LYS A CA 1
ATOM 1949 C C . LYS A 1 250 ? -7.734 -22.109 10.617 1 98.75 250 LYS A C 1
ATOM 1951 O O . LYS A 1 250 ? -8.023 -23.297 10.453 1 98.75 250 LYS A O 1
ATOM 1956 N N . LEU A 1 251 ? -7.637 -21.281 9.656 1 98.75 251 LEU A N 1
ATOM 1957 C CA . LEU A 1 251 ? -7.816 -21.688 8.266 1 98.75 251 LEU A CA 1
ATOM 1958 C C . LEU A 1 251 ? -6.777 -22.734 7.871 1 98.75 251 LEU A C 1
A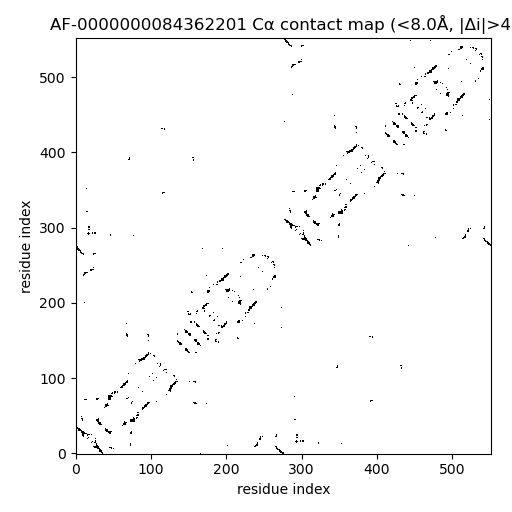TOM 1960 O O . LEU A 1 251 ? -7.105 -23.719 7.207 1 98.75 251 LEU A O 1
ATOM 1964 N N . GLY A 1 252 ? -5.539 -22.484 8.219 1 98.69 252 GLY A N 1
ATOM 1965 C CA . GLY A 1 252 ? -4.477 -23.438 7.938 1 98.69 252 GLY A CA 1
ATOM 1966 C C . GLY A 1 252 ? -4.73 -24.812 8.531 1 98.69 252 GLY A C 1
ATOM 1967 O O . GLY A 1 252 ? -4.457 -25.828 7.891 1 98.69 252 GLY A O 1
ATOM 1968 N N . GLU A 1 253 ? -5.262 -24.797 9.727 1 98.62 253 GLU A N 1
ATOM 1969 C CA . GLU A 1 253 ? -5.594 -26.062 10.375 1 98.62 253 GLU A CA 1
ATOM 1970 C C . GLU A 1 253 ? -6.676 -26.812 9.602 1 98.62 253 GLU A C 1
ATOM 1972 O O . GLU A 1 253 ? -6.578 -28.031 9.406 1 98.62 253 GLU A O 1
ATOM 1977 N N . LYS A 1 254 ? -7.656 -26.094 9.203 1 98.56 254 LYS A N 1
ATOM 1978 C CA . LYS A 1 254 ? -8.742 -26.688 8.43 1 98.56 254 LYS A CA 1
ATOM 1979 C C . LYS A 1 254 ? -8.227 -27.25 7.113 1 98.56 254 LYS A C 1
ATOM 1981 O O . LYS A 1 254 ? -8.602 -28.359 6.715 1 98.56 254 LYS A O 1
ATOM 1986 N N . ALA A 1 255 ? -7.422 -26.531 6.434 1 98.69 255 ALA A N 1
ATOM 1987 C CA . ALA A 1 255 ? -6.895 -26.953 5.137 1 98.69 255 ALA A CA 1
ATOM 1988 C C . ALA A 1 255 ? -6.027 -28.203 5.273 1 98.69 255 ALA A C 1
ATOM 1990 O O . ALA A 1 255 ? -6.145 -29.141 4.477 1 98.69 255 ALA A O 1
ATOM 1991 N N . LYS A 1 256 ? -5.195 -28.172 6.262 1 98.19 256 LYS A N 1
ATOM 1992 C CA . LYS A 1 256 ? -4.316 -29.312 6.5 1 98.19 256 LYS A CA 1
ATOM 1993 C C . LYS A 1 256 ? -5.125 -30.578 6.805 1 98.19 256 LYS A C 1
ATOM 1995 O O . LYS A 1 256 ? -4.738 -31.688 6.41 1 98.19 256 LYS A O 1
ATOM 2000 N N . ALA A 1 257 ? -6.133 -30.391 7.555 1 98.31 257 ALA A N 1
ATOM 2001 C CA . ALA A 1 257 ? -7.004 -31.516 7.879 1 98.31 257 ALA A CA 1
ATOM 2002 C C . ALA A 1 257 ? -7.648 -32.094 6.617 1 98.31 257 ALA A C 1
ATOM 2004 O O . ALA A 1 257 ? -7.859 -33.312 6.52 1 98.31 257 ALA A O 1
ATOM 2005 N N . GLU A 1 258 ? -7.961 -31.234 5.723 1 98.25 258 GLU A N 1
ATOM 2006 C CA . GLU A 1 258 ? -8.57 -31.688 4.473 1 98.25 258 GLU A CA 1
ATOM 2007 C C . GLU A 1 258 ? -7.543 -32.344 3.561 1 98.25 258 GLU A C 1
ATOM 2009 O O . GLU A 1 258 ? -7.828 -33.375 2.934 1 98.25 258 GLU A O 1
ATOM 2014 N N . TRP A 1 259 ? -6.465 -31.734 3.434 1 98.62 259 TRP A N 1
ATOM 2015 C CA . TRP A 1 259 ? -5.359 -32.25 2.637 1 98.62 259 TRP A CA 1
ATOM 2016 C C . TRP A 1 259 ? -4.02 -31.906 3.273 1 98.62 259 TRP A C 1
ATOM 2018 O O . TRP A 1 259 ? -3.613 -30.734 3.283 1 98.62 259 TRP A O 1
ATOM 2028 N N . ASP A 1 260 ? -3.271 -32.875 3.678 1 98.31 260 ASP A N 1
ATOM 2029 C CA . ASP A 1 260 ? -2.076 -32.719 4.496 1 98.31 260 ASP A CA 1
ATOM 2030 C C . ASP A 1 260 ? -1.002 -31.938 3.74 1 98.31 260 ASP A C 1
ATOM 2032 O O . ASP A 1 260 ? -0.084 -31.375 4.348 1 98.31 260 ASP A O 1
ATOM 2036 N N . ALA A 1 261 ? -1.126 -31.844 2.424 1 98.56 261 ALA A N 1
ATOM 2037 C CA . ALA A 1 261 ? -0.122 -31.156 1.611 1 98.56 261 ALA A CA 1
ATOM 2038 C C . ALA A 1 261 ? -0.509 -29.703 1.37 1 98.56 261 ALA A C 1
ATOM 2040 O O . ALA A 1 261 ? 0.167 -29 0.625 1 98.56 261 ALA A O 1
ATOM 2041 N N . ALA A 1 262 ? -1.583 -29.25 2.021 1 98.88 262 ALA A N 1
ATOM 2042 C CA . ALA A 1 262 ? -2.004 -27.859 1.932 1 98.88 262 ALA A CA 1
ATOM 2043 C C . ALA A 1 262 ? -1.505 -27.047 3.129 1 98.88 262 ALA A C 1
ATOM 2045 O O . ALA A 1 262 ? -1.521 -27.531 4.262 1 98.88 262 ALA A O 1
ATOM 2046 N N . PHE A 1 263 ? -1.011 -25.844 2.889 1 98.81 263 PHE A N 1
ATOM 2047 C CA . PHE A 1 263 ? -0.553 -24.969 3.959 1 98.81 263 PHE A CA 1
ATOM 2048 C C . PHE A 1 263 ? -0.79 -23.516 3.602 1 98.81 263 PHE A C 1
ATOM 2050 O O . PHE A 1 263 ? -1.016 -23.188 2.436 1 98.81 263 PHE A O 1
ATOM 2057 N N . VAL A 1 264 ? -0.792 -22.641 4.586 1 98.94 264 VAL A N 1
ATOM 2058 C CA . VAL A 1 264 ? -0.978 -21.219 4.371 1 98.94 264 VAL A CA 1
ATOM 2059 C C . VAL A 1 264 ? 0.377 -20.531 4.164 1 98.94 264 VAL A C 1
ATOM 2061 O O . VAL A 1 264 ? 1.285 -20.688 4.984 1 98.94 264 VAL A O 1
ATOM 2064 N N . ALA A 1 265 ? 0.485 -19.812 3.012 1 98.88 265 ALA A N 1
ATOM 2065 C CA . ALA A 1 265 ? 1.708 -19.078 2.723 1 98.88 265 ALA A CA 1
ATOM 2066 C C . ALA A 1 265 ? 1.926 -17.969 3.742 1 98.88 265 ALA A C 1
ATOM 2068 O O . ALA A 1 265 ? 0.971 -17.312 4.176 1 98.88 265 ALA A O 1
ATOM 2069 N N . ARG A 1 266 ? 3.117 -17.703 4.086 1 98.56 266 ARG A N 1
ATOM 2070 C CA . ARG A 1 266 ? 3.51 -16.609 4.973 1 98.56 266 ARG A CA 1
ATOM 2071 C C . ARG A 1 266 ? 4.742 -15.883 4.441 1 98.56 266 ARG A C 1
ATOM 2073 O O . ARG A 1 266 ? 5.578 -16.484 3.762 1 98.56 266 ARG A O 1
ATOM 2080 N N . GLU A 1 267 ? 4.801 -14.633 4.77 1 98.56 267 GLU A N 1
ATOM 2081 C CA . GLU A 1 267 ? 5.988 -13.875 4.375 1 98.56 267 GLU A CA 1
ATOM 2082 C C . GLU A 1 267 ? 7.25 -14.484 4.98 1 98.56 267 GLU A C 1
ATOM 2084 O O . GLU A 1 267 ? 7.254 -14.891 6.145 1 98.56 267 GLU A O 1
ATOM 2089 N N . GLY A 1 268 ? 8.25 -14.547 4.172 1 98.19 268 GLY A N 1
ATOM 2090 C CA . GLY A 1 268 ? 9.516 -15.102 4.617 1 98.19 268 GLY A CA 1
ATOM 2091 C C . GLY A 1 268 ? 9.641 -16.594 4.367 1 98.19 268 GLY A C 1
ATOM 2092 O O . GLY A 1 268 ? 10.742 -17.141 4.418 1 98.19 268 GLY A O 1
ATOM 2093 N N . MET A 1 269 ? 8.523 -17.266 4.102 1 98.62 269 MET A N 1
ATOM 2094 C CA . MET A 1 269 ? 8.516 -18.703 3.807 1 98.62 269 MET A CA 1
ATOM 2095 C C . MET A 1 269 ? 9.344 -19 2.561 1 98.62 269 MET A C 1
ATOM 2097 O O . MET A 1 269 ? 9.281 -18.266 1.575 1 98.62 269 MET A O 1
ATOM 2101 N N . GLU A 1 270 ? 10.203 -19.984 2.658 1 98.19 270 GLU A N 1
ATOM 2102 C CA . GLU A 1 270 ? 11.031 -20.469 1.554 1 98.19 270 GLU A CA 1
ATOM 2103 C C . GLU A 1 270 ? 10.875 -21.969 1.35 1 98.19 270 GLU A C 1
ATOM 2105 O O . GLU A 1 270 ? 10.891 -22.734 2.314 1 98.19 270 GLU A O 1
ATOM 2110 N N . LEU A 1 271 ? 10.672 -22.344 0.133 1 98.25 271 LEU A N 1
ATOM 2111 C CA . LEU A 1 271 ? 10.539 -23.75 -0.249 1 98.25 271 LEU A CA 1
ATOM 2112 C C . LEU A 1 271 ? 11.516 -24.094 -1.364 1 98.25 271 LEU A C 1
ATOM 2114 O O . LEU A 1 271 ? 11.789 -23.281 -2.24 1 98.25 271 LEU A O 1
ATOM 2118 N N . SER A 1 272 ? 12.078 -25.312 -1.351 1 97.25 272 SER A N 1
ATOM 2119 C CA . SER A 1 272 ? 13.07 -25.781 -2.316 1 97.25 272 SER A CA 1
ATOM 2120 C C . SER A 1 272 ? 12.68 -27.125 -2.914 1 97.25 272 SER A C 1
ATOM 2122 O O . SER A 1 272 ? 12.219 -28.016 -2.197 1 97.25 272 SER A O 1
ATOM 2124 N N . TYR A 1 273 ? 12.891 -27.172 -4.195 1 96.81 273 TYR A N 1
ATOM 2125 C CA . TYR A 1 273 ? 12.617 -28.406 -4.93 1 96.81 273 TYR A CA 1
ATOM 2126 C C . TYR A 1 273 ? 13.82 -28.828 -5.758 1 96.81 273 TYR A C 1
ATOM 2128 O O . TYR A 1 273 ? 14.32 -28.047 -6.574 1 96.81 273 TYR A O 1
ATOM 2136 N N . GLY A 1 274 ? 14.227 -30.031 -5.551 1 89.31 274 GLY A N 1
ATOM 2137 C CA . GLY A 1 274 ? 15.391 -30.531 -6.25 1 89.31 274 GLY A CA 1
ATOM 2138 C C . GLY A 1 274 ? 16.641 -30.547 -5.387 1 89.31 274 GLY A C 1
ATOM 2139 O O . GLY A 1 274 ? 16.594 -30.219 -4.199 1 89.31 274 GLY A O 1
ATOM 2140 N N . ASP A 1 275 ? 17.812 -31.281 -5.863 1 72.44 275 ASP A N 1
ATOM 2141 C CA . ASP A 1 275 ? 19.062 -31.5 -5.133 1 72.44 275 ASP A CA 1
ATOM 2142 C C . ASP A 1 275 ? 19.922 -30.234 -5.133 1 72.44 275 ASP A C 1
ATOM 2144 O O . ASP A 1 275 ? 19.891 -29.453 -6.086 1 72.44 275 ASP A O 1
ATOM 2148 N N . ASP A 1 276 ? 20.406 -29.688 -3.916 1 57.47 276 ASP A N 1
ATOM 2149 C CA . ASP A 1 276 ? 21.469 -28.672 -3.953 1 57.47 276 ASP A CA 1
ATOM 2150 C C . ASP A 1 276 ? 22.672 -29.172 -4.742 1 57.47 276 ASP A C 1
ATOM 2152 O O . ASP A 1 276 ? 22.984 -30.359 -4.73 1 57.47 276 ASP A O 1
ATOM 2156 N N . MET B 1 1 ? -16.281 21.594 23.734 1 80.25 1 MET B N 1
ATOM 2157 C CA . MET B 1 1 ? -16 20.328 23.062 1 80.25 1 MET B CA 1
ATOM 2158 C C . MET B 1 1 ? -14.547 20.234 22.625 1 80.25 1 MET B C 1
ATOM 2160 O O . MET B 1 1 ? -14 21.203 22.078 1 80.25 1 MET B O 1
ATOM 2164 N N . ALA B 1 2 ? -13.93 19.125 22.922 1 90.81 2 ALA B N 1
ATOM 2165 C CA . ALA B 1 2 ? -12.492 19.016 22.719 1 90.81 2 ALA B CA 1
ATOM 2166 C C . ALA B 1 2 ? -12.164 18.75 21.25 1 90.81 2 ALA B C 1
ATOM 2168 O O . ALA B 1 2 ? -12.969 18.156 20.531 1 90.81 2 ALA B O 1
ATOM 2169 N N . LEU B 1 3 ? -11.148 19.375 20.812 1 96.5 3 LEU B N 1
ATOM 2170 C CA . LEU B 1 3 ? -10.523 19.047 19.531 1 96.5 3 LEU B CA 1
ATOM 2171 C C . LEU B 1 3 ? -9.555 17.875 19.688 1 96.5 3 LEU B C 1
ATOM 2173 O O . LEU B 1 3 ? -8.594 17.969 20.453 1 96.5 3 LEU B O 1
ATOM 2177 N N . LYS B 1 4 ? -9.906 16.734 18.969 1 97.56 4 LYS B N 1
ATOM 2178 C CA . LYS B 1 4 ? -9.086 15.531 19.125 1 97.56 4 LYS B CA 1
ATOM 2179 C C . LYS B 1 4 ? -8.477 15.109 17.797 1 97.56 4 LYS B C 1
ATOM 2181 O O . LYS B 1 4 ? -9.094 15.289 16.734 1 97.56 4 LYS B O 1
ATOM 2186 N N . VAL B 1 5 ? -7.273 14.562 17.875 1 98.56 5 VAL B N 1
ATOM 2187 C CA . VAL B 1 5 ? -6.625 14 16.703 1 98.56 5 VAL B CA 1
ATOM 2188 C C . VAL B 1 5 ? -6.199 12.555 16.969 1 98.56 5 VAL B C 1
ATOM 2190 O O . VAL B 1 5 ? -5.738 12.242 18.078 1 98.56 5 VAL B O 1
ATOM 2193 N N . LYS B 1 6 ? -6.484 11.695 16.047 1 98.81 6 LYS B N 1
ATOM 2194 C CA . LYS B 1 6 ? -6.012 10.32 16.094 1 98.81 6 LYS B CA 1
ATOM 2195 C C . LYS B 1 6 ? -5.223 9.961 14.836 1 98.81 6 LYS B C 1
ATOM 2197 O O . LYS B 1 6 ? -5.656 10.258 13.719 1 98.81 6 LYS B O 1
ATOM 2202 N N . PHE B 1 7 ? -4.043 9.328 15.062 1 98.94 7 PHE B N 1
ATOM 2203 C CA . PHE B 1 7 ? -3.166 8.938 13.969 1 98.94 7 PHE B CA 1
ATOM 2204 C C . PHE B 1 7 ? -3.475 7.52 13.5 1 98.94 7 PHE B C 1
ATOM 2206 O O . PHE B 1 7 ? -3.334 6.566 14.266 1 98.94 7 PHE B O 1
ATOM 2213 N N . TRP B 1 8 ? -3.84 7.371 12.219 1 98.88 8 TRP B N 1
ATOM 2214 C CA . TRP B 1 8 ? -4.18 6.059 11.68 1 98.88 8 TRP B CA 1
ATOM 2215 C C . TRP B 1 8 ? -3.098 5.566 10.727 1 98.88 8 TRP B C 1
ATOM 2217 O O . TRP B 1 8 ? -3.002 4.367 10.453 1 98.88 8 TRP B O 1
ATOM 2227 N N . GLY B 1 9 ? -2.373 6.391 10.18 1 98.88 9 GLY B N 1
ATOM 2228 C CA . GLY B 1 9 ? -1.202 6.152 9.352 1 98.88 9 GLY B CA 1
ATOM 2229 C C . GLY B 1 9 ? -0.161 7.25 9.453 1 98.88 9 GLY B C 1
ATOM 2230 O O . GLY B 1 9 ? -0.498 8.438 9.422 1 98.88 9 GLY B O 1
ATOM 2231 N N . VAL B 1 10 ? 1.101 6.875 9.547 1 98.88 10 VAL B N 1
ATOM 2232 C CA . VAL B 1 10 ? 2.102 7.879 9.906 1 98.88 10 VAL B CA 1
ATOM 2233 C C . VAL B 1 10 ? 3.289 7.785 8.945 1 98.88 10 VAL B C 1
ATOM 2235 O O . VAL B 1 10 ? 4.281 8.5 9.109 1 98.88 10 VAL B O 1
ATOM 2238 N N . ARG B 1 11 ? 3.172 6.891 7.93 1 98.12 11 ARG B N 1
ATOM 2239 C CA . ARG B 1 11 ? 4.305 6.656 7.039 1 98.12 11 ARG B CA 1
ATOM 2240 C C . ARG B 1 11 ? 4.098 7.352 5.699 1 98.12 11 ARG B C 1
ATOM 2242 O O . ARG B 1 11 ? 2.963 7.535 5.254 1 98.12 11 ARG B O 1
ATOM 2249 N N . GLY B 1 12 ? 5.16 7.797 5.156 1 97.12 12 GLY B N 1
ATOM 2250 C CA . GLY B 1 12 ? 5.363 7.922 3.721 1 97.12 12 GLY B CA 1
ATOM 2251 C C . GLY B 1 12 ? 6.5 7.059 3.203 1 97.12 12 GLY B C 1
ATOM 2252 O O . GLY B 1 12 ? 7.312 6.559 3.984 1 97.12 12 GLY B O 1
ATOM 2253 N N . SER B 1 13 ? 6.516 6.773 1.941 1 96.81 13 SER B N 1
ATOM 2254 C CA . SER B 1 13 ? 5.613 6.988 0.812 1 96.81 13 SER B CA 1
ATOM 2255 C C . SER B 1 13 ? 4.941 5.688 0.389 1 96.81 13 SER B C 1
ATOM 2257 O O . SER B 1 13 ? 4.211 5.652 -0.604 1 96.81 13 SER B O 1
ATOM 2259 N N . ILE B 1 14 ? 5.25 4.516 1.124 1 98.38 14 ILE B N 1
ATOM 2260 C CA . ILE B 1 14 ? 4.637 3.211 0.891 1 98.38 14 ILE B CA 1
ATOM 2261 C C . ILE B 1 14 ? 4.398 2.508 2.225 1 98.38 14 ILE B C 1
ATOM 2263 O O . ILE B 1 14 ? 5.148 2.709 3.184 1 98.38 14 ILE B O 1
ATOM 2267 N N . ALA B 1 15 ? 3.361 1.716 2.32 1 98.56 15 ALA B N 1
ATOM 2268 C CA . ALA B 1 15 ? 3.068 0.969 3.541 1 98.56 15 ALA B CA 1
ATOM 2269 C C . ALA B 1 15 ? 4.199 0.005 3.881 1 98.56 15 ALA B C 1
ATOM 2271 O O . ALA B 1 15 ? 4.809 -0.589 2.988 1 98.56 15 ALA B O 1
ATOM 2272 N N . CYS B 1 16 ? 4.449 -0.168 5.168 1 97.69 16 CYS B N 1
ATOM 2273 C CA . CYS B 1 16 ? 5.543 -1.009 5.637 1 97.69 16 CYS B CA 1
ATOM 2274 C C . CYS B 1 16 ? 5.039 -2.07 6.605 1 97.69 16 CYS B C 1
ATOM 2276 O O . CYS B 1 16 ? 5.191 -1.929 7.82 1 97.69 16 CYS B O 1
ATOM 2278 N N . PRO B 1 17 ? 4.484 -3.119 6.062 1 97.81 17 PRO B N 1
ATOM 2279 C CA . PRO B 1 17 ? 4.094 -4.223 6.945 1 97.81 17 PRO B CA 1
ATOM 2280 C C . PRO B 1 17 ? 5.277 -5.094 7.355 1 97.81 17 PRO B C 1
ATOM 2282 O O . PRO B 1 17 ? 5.672 -5.996 6.617 1 97.81 17 PRO B O 1
ATOM 2285 N N . SER B 1 18 ? 5.902 -4.797 8.406 1 96.5 18 SER B N 1
ATOM 2286 C CA . SER B 1 18 ? 6.98 -5.609 8.961 1 96.5 18 SER B CA 1
ATOM 2287 C C . SER B 1 18 ? 7.031 -5.5 10.477 1 96.5 18 SER B C 1
ATOM 2289 O O . SER B 1 18 ? 6.574 -4.508 11.047 1 96.5 18 SER B O 1
ATOM 2291 N N . ALA B 1 19 ? 7.59 -6.484 11.117 1 96.44 19 ALA B N 1
ATOM 2292 C CA . ALA B 1 19 ? 7.723 -6.5 12.57 1 96.44 19 ALA B CA 1
ATOM 2293 C C . ALA B 1 19 ? 8.547 -5.312 13.062 1 96.44 19 ALA B C 1
ATOM 2295 O O . ALA B 1 19 ? 8.367 -4.848 14.188 1 96.44 19 ALA B O 1
ATOM 2296 N N . LYS B 1 20 ? 9.398 -4.797 12.227 1 97.06 20 LYS B N 1
ATOM 2297 C CA . LYS B 1 20 ? 10.312 -3.725 12.609 1 97.06 20 LYS B CA 1
ATOM 2298 C C . LYS B 1 20 ? 9.641 -2.359 12.461 1 97.06 20 LYS B C 1
ATOM 2300 O O . LYS B 1 20 ? 10.242 -1.331 12.781 1 97.06 20 LYS B O 1
ATOM 2305 N N . HIS B 1 21 ? 8.398 -2.311 11.992 1 98.12 21 HIS B N 1
ATOM 2306 C CA . HIS B 1 21 ? 7.746 -1.03 11.742 1 98.12 21 HIS B CA 1
ATOM 2307 C C . HIS B 1 21 ? 6.473 -0.893 12.57 1 98.12 21 HIS B C 1
ATOM 2309 O O . HIS B 1 21 ? 5.898 0.196 12.656 1 98.12 21 HIS B O 1
ATOM 2315 N N . ILE B 1 22 ? 6.07 -1.934 13.219 1 97.25 22 ILE B N 1
ATOM 2316 C CA . ILE B 1 22 ? 4.738 -1.972 13.812 1 97.25 22 ILE B CA 1
ATOM 2317 C C . ILE B 1 22 ? 4.719 -1.14 15.086 1 97.25 22 ILE B C 1
ATOM 2319 O O . ILE B 1 22 ? 3.66 -0.667 15.516 1 97.25 22 ILE B O 1
ATOM 2323 N N . GLY B 1 23 ? 5.855 -0.917 15.734 1 97.5 23 GLY B N 1
ATOM 2324 C CA . GLY B 1 23 ? 5.914 -0.106 16.938 1 97.5 23 GLY B CA 1
ATOM 2325 C C . GLY B 1 23 ? 5.465 1.325 16.719 1 97.5 23 GLY B C 1
ATOM 2326 O O . GLY B 1 23 ? 4.676 1.859 17.5 1 97.5 23 GLY B O 1
ATOM 2327 N N . TYR B 1 24 ? 5.844 1.956 15.68 1 98.5 24 TYR B N 1
ATOM 2328 C CA . TYR B 1 24 ? 5.438 3.318 15.344 1 98.5 24 TYR B CA 1
ATOM 2329 C C . TYR B 1 24 ? 4.324 3.318 14.305 1 98.5 24 TYR B C 1
ATOM 2331 O O . TYR B 1 24 ? 3.547 4.273 14.219 1 98.5 24 TYR B O 1
ATOM 2339 N N . GLY B 1 25 ? 4.316 2.27 13.547 1 98.19 25 GLY B N 1
ATOM 2340 C CA . GLY B 1 25 ? 3.27 2.16 12.539 1 98.19 25 GLY B CA 1
ATOM 2341 C C . GLY B 1 25 ? 3.809 2.014 11.133 1 98.19 25 GLY B C 1
ATOM 2342 O O . GLY B 1 25 ? 4.859 2.566 10.805 1 98.19 25 GLY B O 1
ATOM 2343 N N . GLY B 1 26 ? 3.031 1.268 10.297 1 98.5 26 GLY B N 1
ATOM 2344 C CA . GLY B 1 26 ? 3.453 1.008 8.93 1 98.5 26 GLY B CA 1
ATOM 2345 C C . GLY B 1 26 ? 2.471 1.522 7.895 1 98.5 26 GLY B C 1
ATOM 2346 O O . GLY B 1 26 ? 2.752 1.493 6.695 1 98.5 26 GLY B O 1
ATOM 2347 N N . ASN B 1 27 ? 1.306 2.014 8.305 1 98.88 27 ASN B N 1
ATOM 2348 C CA . ASN B 1 27 ? 0.328 2.547 7.363 1 98.88 27 ASN B CA 1
ATOM 2349 C C . ASN B 1 27 ? 0.712 3.947 6.887 1 98.88 27 ASN B C 1
ATOM 2351 O O . ASN B 1 27 ? 1.365 4.695 7.617 1 98.88 27 ASN B O 1
ATOM 2355 N N . THR B 1 28 ? 0.285 4.246 5.672 1 98.88 28 THR B N 1
ATOM 2356 C CA . THR B 1 28 ? 0.574 5.566 5.129 1 98.88 28 THR B CA 1
ATOM 2357 C C . THR B 1 28 ? -0.47 6.582 5.59 1 98.88 28 THR B C 1
ATOM 2359 O O . THR B 1 28 ? -1.461 6.215 6.227 1 98.88 28 THR B O 1
ATOM 2362 N N . SER B 1 29 ? -0.312 7.777 5.27 1 98.88 29 SER B N 1
ATOM 2363 C CA . SER B 1 29 ? -0.822 9.008 5.867 1 98.88 29 SER B CA 1
ATOM 2364 C C . SER B 1 29 ? -2.344 8.984 5.957 1 98.88 29 SER B C 1
ATOM 2366 O O . SER B 1 29 ? -3.031 8.859 4.941 1 98.88 29 SER B O 1
ATOM 2368 N N . CYS B 1 30 ? -2.861 9.086 7.18 1 98.94 30 CYS B N 1
ATOM 2369 C CA . CYS B 1 30 ? -4.281 9.195 7.488 1 98.94 30 CYS B CA 1
ATOM 2370 C C . CYS B 1 30 ? -4.496 9.648 8.922 1 98.94 30 CYS B C 1
ATOM 2372 O O . CYS B 1 30 ? -4.027 9 9.859 1 98.94 30 CYS B O 1
ATOM 2374 N N . LEU B 1 31 ? -5.219 10.75 9.141 1 98.94 31 LEU B N 1
ATOM 2375 C CA . LEU B 1 31 ? -5.551 11.273 10.461 1 98.94 31 LEU B CA 1
ATOM 2376 C C . LEU B 1 31 ? -7.059 11.453 10.609 1 98.94 31 LEU B C 1
ATOM 2378 O O . LEU B 1 31 ? -7.754 11.734 9.633 1 98.94 31 LEU B O 1
ATOM 2382 N N . GLU B 1 32 ? -7.488 11.297 11.789 1 98.88 32 GLU B N 1
ATOM 2383 C CA . GLU B 1 32 ? -8.852 11.633 12.18 1 98.88 32 GLU B CA 1
ATOM 2384 C C . GLU B 1 32 ? -8.883 12.836 13.109 1 98.88 32 GLU B C 1
ATOM 2386 O O . GLU B 1 32 ? -8.148 12.891 14.094 1 98.88 32 GLU B O 1
ATOM 2391 N N . ILE B 1 33 ? -9.625 13.836 12.758 1 98.56 33 ILE B N 1
ATOM 2392 C CA . ILE B 1 33 ? -9.93 14.961 13.641 1 98.56 33 ILE B CA 1
ATOM 2393 C C . ILE B 1 33 ? -11.367 14.852 14.141 1 98.56 33 ILE B C 1
ATOM 2395 O O . ILE B 1 33 ? -12.305 14.75 13.336 1 98.56 33 ILE B O 1
ATOM 2399 N N . LYS B 1 34 ? -11.508 14.891 15.375 1 96.38 34 LYS B N 1
ATOM 2400 C CA . LYS B 1 34 ? -12.828 14.773 15.992 1 96.38 34 LYS B CA 1
ATOM 2401 C C . LYS B 1 34 ? -13.195 16.047 16.75 1 96.38 34 LYS B C 1
ATOM 2403 O O . LYS B 1 34 ? -12.398 16.562 17.531 1 96.38 34 LYS B O 1
ATOM 2408 N N . VAL B 1 35 ? -14.336 16.594 16.469 1 93.56 35 VAL B N 1
ATOM 2409 C CA . VAL B 1 35 ? -14.961 17.672 17.219 1 93.56 35 VAL B CA 1
ATOM 2410 C C . VAL B 1 35 ? -16.391 17.281 17.609 1 93.56 35 VAL B C 1
ATOM 2412 O O . VAL B 1 35 ? -17.328 17.469 16.828 1 93.56 35 VAL B O 1
ATOM 2415 N N . GLY B 1 36 ? -16.562 16.844 18.781 1 85.06 36 GLY B N 1
ATOM 2416 C CA . GLY B 1 36 ? -17.844 16.25 19.125 1 85.06 36 GLY B CA 1
ATOM 2417 C C . GLY B 1 36 ? -18.188 15.039 18.281 1 85.06 36 GLY B C 1
ATOM 2418 O O . GLY B 1 36 ? -17.406 14.086 18.203 1 85.06 36 GLY B O 1
ATOM 2419 N N . ASP B 1 37 ? -19.266 15.172 17.578 1 85.25 37 ASP B N 1
ATOM 2420 C CA . ASP B 1 37 ? -19.703 14.055 16.75 1 85.25 37 ASP B CA 1
ATOM 2421 C C . ASP B 1 37 ? -19.25 14.242 15.305 1 85.25 37 ASP B C 1
ATOM 2423 O O . ASP B 1 37 ? -19.484 13.375 14.461 1 85.25 37 ASP B O 1
ATOM 2427 N N . ARG B 1 38 ? -18.531 15.305 15.125 1 93.44 38 ARG B N 1
ATOM 2428 C CA . ARG B 1 38 ? -18.094 15.641 13.773 1 93.44 38 ARG B CA 1
ATOM 2429 C C . ARG B 1 38 ? -16.734 15.023 13.469 1 93.44 38 ARG B C 1
ATOM 2431 O O . ARG B 1 38 ? -15.859 14.992 14.328 1 93.44 38 ARG B O 1
ATOM 2438 N N . ARG B 1 39 ? -16.625 14.477 12.25 1 96.75 39 ARG B N 1
ATOM 2439 C CA . ARG B 1 39 ? -15.406 13.766 11.867 1 96.75 39 ARG B CA 1
ATOM 2440 C C . ARG B 1 39 ? -14.781 14.375 10.609 1 96.75 39 ARG B C 1
ATOM 2442 O O . ARG B 1 39 ? -15.461 14.547 9.594 1 96.75 39 ARG B O 1
ATOM 2449 N N . LEU B 1 40 ? -13.531 14.766 10.711 1 98.38 40 LEU B N 1
ATOM 2450 C CA . LEU B 1 40 ? -12.68 15.133 9.586 1 98.38 40 LEU B CA 1
ATOM 2451 C C . LEU B 1 40 ? -11.547 14.117 9.406 1 98.38 40 LEU B C 1
ATOM 2453 O O . LEU B 1 40 ? -10.945 13.68 10.391 1 98.38 40 LEU B O 1
ATOM 2457 N N . VAL B 1 41 ? -11.383 13.758 8.195 1 98.88 41 VAL B N 1
ATOM 2458 C CA . VAL B 1 41 ? -10.281 12.867 7.84 1 98.88 41 VAL B CA 1
ATOM 2459 C C . VAL B 1 41 ? -9.25 13.625 7.008 1 98.88 41 VAL B C 1
ATOM 2461 O O . VAL B 1 41 ? -9.609 14.336 6.062 1 98.88 41 VAL B O 1
ATOM 2464 N N . LEU B 1 42 ? -8.008 13.578 7.422 1 98.94 42 LEU B N 1
ATOM 2465 C CA . LEU B 1 42 ? -6.922 14.156 6.645 1 98.94 42 LEU B CA 1
ATOM 2466 C C . LEU B 1 42 ? 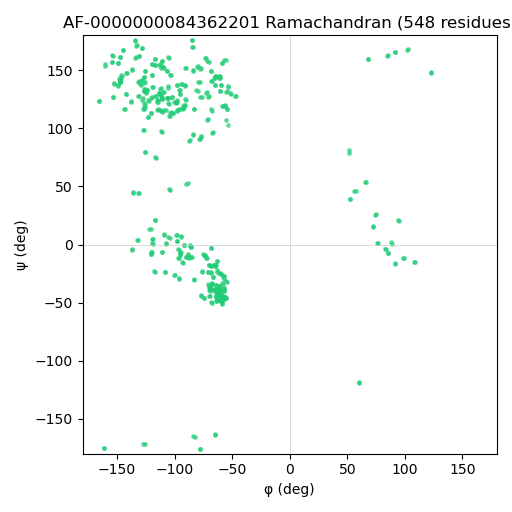-6.125 13.078 5.926 1 98.94 42 LEU B C 1
ATOM 2468 O O . LEU B 1 42 ? -5.477 12.25 6.566 1 98.94 42 LEU B O 1
ATOM 2472 N N . ASP B 1 43 ? -6.18 13.062 4.594 1 98.94 43 ASP B N 1
ATOM 2473 C CA . ASP B 1 43 ? -5.551 12.109 3.68 1 98.94 43 ASP B CA 1
ATOM 2474 C C . ASP B 1 43 ? -6.184 10.727 3.809 1 98.94 43 ASP B C 1
ATOM 2476 O O . ASP B 1 43 ? -6.855 10.43 4.801 1 98.94 43 ASP B O 1
ATOM 2480 N N . ALA B 1 44 ? -5.969 9.977 2.762 1 98.94 44 ALA B N 1
ATOM 2481 C CA . ALA B 1 44 ? -6.605 8.672 2.623 1 98.94 44 ALA B CA 1
ATOM 2482 C C . ALA B 1 44 ? -5.586 7.602 2.242 1 98.94 44 ALA B C 1
ATOM 2484 O O . ALA B 1 44 ? -5.824 6.805 1.331 1 98.94 44 ALA B O 1
ATOM 2485 N N . GLY B 1 45 ? -4.398 7.613 2.914 1 98.81 45 GLY B N 1
ATOM 2486 C CA . GLY B 1 45 ? -3.477 6.5 2.766 1 98.81 45 GLY B CA 1
ATOM 2487 C C . GLY B 1 45 ? -4.023 5.191 3.303 1 98.81 45 GLY B C 1
ATOM 2488 O O . GLY B 1 45 ? -5.223 5.078 3.568 1 98.81 45 GLY B O 1
ATOM 2489 N N . THR B 1 46 ? -3.15 4.207 3.525 1 98.75 46 THR B N 1
ATOM 2490 C CA . THR B 1 46 ? -3.602 2.867 3.891 1 98.75 46 THR B CA 1
ATOM 2491 C C . THR B 1 46 ? -4.18 2.855 5.301 1 98.75 46 THR B C 1
ATOM 2493 O O . THR B 1 46 ? -4.941 1.955 5.66 1 98.75 46 THR B O 1
ATOM 2496 N N . GLY B 1 47 ? -3.91 3.834 6.109 1 98.69 47 GLY B N 1
ATOM 2497 C CA . GLY B 1 47 ? -4.457 3.928 7.453 1 98.69 47 GLY B CA 1
ATOM 2498 C C . GLY B 1 47 ? -5.965 4.102 7.477 1 98.69 47 GLY B C 1
ATOM 2499 O O . GLY B 1 47 ? -6.605 3.848 8.5 1 98.69 47 GLY B O 1
ATOM 2500 N N . ILE B 1 48 ? -6.535 4.5 6.383 1 98.81 48 ILE B N 1
ATOM 2501 C CA . ILE B 1 48 ? -7.949 4.867 6.348 1 98.81 48 ILE B CA 1
ATOM 2502 C C . ILE B 1 48 ? -8.812 3.611 6.484 1 98.81 48 ILE B C 1
ATOM 2504 O O . ILE B 1 48 ? -9.984 3.695 6.836 1 98.81 48 ILE B O 1
ATOM 2508 N N . ARG B 1 49 ? -8.25 2.465 6.129 1 98.19 49 ARG B N 1
ATOM 2509 C CA . ARG B 1 49 ? -9.008 1.226 6.25 1 98.19 49 ARG B CA 1
ATOM 2510 C C . ARG B 1 49 ? -9.453 0.994 7.691 1 98.19 49 ARG B C 1
ATOM 2512 O O . ARG B 1 49 ? -10.641 0.766 7.949 1 98.19 49 ARG B O 1
ATOM 2519 N N . GLY B 1 50 ? -8.484 1.089 8.625 1 97.69 50 GLY B N 1
ATOM 2520 C CA . GLY B 1 50 ? -8.836 0.94 10.023 1 97.69 50 GLY B CA 1
ATOM 2521 C C . GLY B 1 50 ? -9.812 1.996 10.508 1 97.69 50 GLY B C 1
ATOM 2522 O O . GLY B 1 50 ? -10.758 1.687 11.234 1 97.69 50 GLY B O 1
ATOM 2523 N N . LEU B 1 51 ? -9.586 3.201 10.078 1 98.69 51 LEU B N 1
ATOM 2524 C CA . LEU B 1 51 ? -10.484 4.297 10.406 1 98.69 51 LEU B CA 1
ATOM 2525 C C . LEU B 1 51 ? -11.906 3.992 9.938 1 98.69 51 LEU B C 1
ATOM 2527 O O . LEU B 1 51 ? -12.867 4.184 10.695 1 98.69 51 LEU B O 1
ATOM 2531 N N . GLY B 1 52 ? -12.016 3.525 8.719 1 98.56 52 GLY B N 1
ATOM 2532 C CA . GLY B 1 52 ? -13.32 3.197 8.164 1 98.56 52 GLY B CA 1
ATOM 2533 C C . GLY B 1 52 ? -14.078 2.18 8.992 1 98.56 52 GLY B C 1
ATOM 2534 O O . GLY B 1 52 ? -15.297 2.293 9.156 1 98.56 52 GLY B O 1
ATOM 2535 N N . GLN B 1 53 ? -13.406 1.223 9.492 1 97.56 53 GLN B N 1
ATOM 2536 C CA . GLN B 1 53 ? -14.047 0.21 10.328 1 97.56 53 GLN B CA 1
ATOM 2537 C C . GLN B 1 53 ? -14.633 0.831 11.594 1 97.56 53 GLN B C 1
ATOM 2539 O O . GLN B 1 53 ? -15.711 0.43 12.047 1 97.56 53 GLN B O 1
ATOM 2544 N N . THR B 1 54 ? -13.906 1.767 12.133 1 97.62 54 THR B N 1
ATOM 2545 C CA . THR B 1 54 ? -14.414 2.438 13.328 1 97.62 54 THR B CA 1
ATOM 2546 C C . THR B 1 54 ? -15.641 3.285 12.992 1 97.62 54 THR B C 1
ATOM 2548 O O . THR B 1 54 ? -16.562 3.383 13.797 1 97.62 54 THR B O 1
ATOM 2551 N N . PHE B 1 55 ? -15.617 3.938 11.812 1 98.31 55 PHE B N 1
ATOM 2552 C CA . PHE B 1 55 ? -16.75 4.742 11.391 1 98.31 55 PHE B CA 1
ATOM 2553 C C . PHE B 1 55 ? -18 3.879 11.234 1 98.31 55 PHE B C 1
ATOM 2555 O O . PHE B 1 55 ? -19.109 4.301 11.578 1 98.31 55 PHE B O 1
ATOM 2562 N N . LEU B 1 56 ? -17.812 2.691 10.719 1 97.62 56 LEU B N 1
ATOM 2563 C CA . LEU B 1 56 ? -18.938 1.755 10.609 1 97.62 56 LEU B CA 1
ATOM 2564 C C . LEU B 1 56 ? -19.469 1.379 11.984 1 97.62 56 LEU B C 1
ATOM 2566 O O . LEU B 1 56 ? -20.672 1.433 12.219 1 97.62 56 LEU B O 1
ATOM 2570 N N . LYS B 1 57 ? -18.594 1.031 12.828 1 97.06 57 LYS B N 1
ATOM 2571 C CA . LYS B 1 57 ? -18.953 0.611 14.172 1 97.06 57 LYS B CA 1
ATOM 2572 C C . LYS B 1 57 ? -19.688 1.724 14.914 1 97.06 57 LYS B C 1
ATOM 2574 O O . LYS B 1 57 ? -20.688 1.469 15.594 1 97.06 57 LYS B O 1
ATOM 2579 N N . ASP B 1 58 ? -19.234 2.939 14.719 1 96.75 58 ASP B N 1
ATOM 2580 C CA . ASP B 1 58 ? -19.781 4.082 15.445 1 96.75 58 ASP B CA 1
ATOM 2581 C C . ASP B 1 58 ? -20.922 4.734 14.664 1 96.75 58 ASP B C 1
ATOM 2583 O O . ASP B 1 58 ? -21.469 5.758 15.086 1 96.75 58 ASP B O 1
ATOM 2587 N N . ASP B 1 59 ? -21.234 4.262 13.57 1 97.12 59 ASP B N 1
ATOM 2588 C CA . ASP B 1 59 ? -22.328 4.707 12.703 1 97.12 59 ASP B CA 1
ATOM 2589 C C . ASP B 1 59 ? -22.172 6.188 12.352 1 97.12 59 ASP B C 1
ATOM 2591 O O . ASP B 1 59 ? -23.109 6.965 12.508 1 97.12 59 ASP B O 1
ATOM 2595 N N . ILE B 1 60 ? -20.969 6.52 12 1 97.56 60 ILE B N 1
ATOM 2596 C CA . ILE B 1 60 ? -20.703 7.879 11.539 1 97.56 60 ILE B CA 1
ATOM 2597 C C . ILE B 1 60 ? -21.297 8.086 10.148 1 97.56 60 ILE B C 1
ATOM 2599 O O . ILE B 1 60 ? -21.031 7.301 9.234 1 97.56 60 ILE B O 1
ATOM 2603 N N . SER B 1 61 ? -22.031 9.172 9.953 1 96.25 61 SER B N 1
ATOM 2604 C CA . SER B 1 61 ? -22.766 9.297 8.695 1 96.25 61 SER B CA 1
ATOM 2605 C C . SER B 1 61 ? -22.297 10.5 7.891 1 96.25 61 SER B C 1
ATOM 2607 O O . SER B 1 61 ? -22.531 10.578 6.684 1 96.25 61 SER B O 1
ATOM 2609 N N . GLN B 1 62 ? -21.703 11.484 8.555 1 97.06 62 GLN B N 1
ATOM 2610 C CA . GLN B 1 62 ? -21.188 12.672 7.879 1 97.06 62 GLN B CA 1
ATOM 2611 C C . GLN B 1 62 ? -19.672 12.758 8.008 1 97.06 62 GLN B C 1
ATOM 2613 O O . GLN B 1 62 ? -19.141 12.891 9.109 1 97.06 62 GLN B O 1
ATOM 2618 N N . ILE B 1 63 ? -19.031 12.672 6.859 1 98 63 ILE B N 1
ATOM 2619 C CA . ILE B 1 63 ? -17.578 12.57 6.863 1 98 63 ILE B CA 1
ATOM 2620 C C . ILE B 1 63 ? -16.984 13.586 5.895 1 98 63 ILE B C 1
ATOM 2622 O O . ILE B 1 63 ? -17.438 13.711 4.758 1 98 63 ILE B O 1
ATOM 2626 N N . HIS B 1 64 ? -16.062 14.383 6.324 1 98.56 64 HIS B N 1
ATOM 2627 C CA . HIS B 1 64 ? -15.258 15.25 5.465 1 98.56 64 HIS B CA 1
ATOM 2628 C C . HIS B 1 64 ? -13.844 14.711 5.32 1 98.56 64 HIS B C 1
ATOM 2630 O O . HIS B 1 64 ? -13.188 14.398 6.32 1 98.56 64 HIS B O 1
ATOM 2636 N N . ILE B 1 65 ? -13.406 14.531 4.098 1 98.88 65 ILE B N 1
ATOM 2637 C CA . ILE B 1 65 ? -12.031 14.125 3.814 1 98.88 65 ILE B CA 1
ATOM 2638 C C . ILE B 1 65 ? -11.273 15.266 3.146 1 98.88 65 ILE B C 1
ATOM 2640 O O . ILE B 1 65 ? -11.648 15.719 2.062 1 98.88 65 ILE B O 1
ATOM 2644 N N . LEU B 1 66 ? -10.297 15.766 3.824 1 98.88 66 LEU B N 1
ATOM 2645 C CA . LEU B 1 66 ? -9.406 16.797 3.297 1 98.88 66 LEU B CA 1
ATOM 2646 C C . LEU B 1 66 ? -8.086 16.188 2.844 1 98.88 66 LEU B C 1
ATOM 2648 O O . LEU B 1 66 ? -7.301 15.719 3.668 1 98.88 66 LEU B O 1
ATOM 2652 N N . LEU B 1 67 ? -7.824 16.219 1.526 1 98.88 67 LEU B N 1
ATOM 2653 C CA . LEU B 1 67 ? -6.605 15.641 0.976 1 98.88 67 LEU B CA 1
ATOM 2654 C C . LEU B 1 67 ? -5.523 16.703 0.813 1 98.88 67 LEU B C 1
ATOM 2656 O O . LEU B 1 67 ? -5.781 17.781 0.254 1 98.88 67 LEU B O 1
ATOM 2660 N N . THR B 1 68 ? -4.363 16.359 1.335 1 98.81 68 THR B N 1
ATOM 2661 C CA . THR B 1 68 ? -3.246 17.281 1.119 1 98.81 68 THR B CA 1
ATOM 2662 C C . THR B 1 68 ? -2.846 17.297 -0.354 1 98.81 68 THR B C 1
ATOM 2664 O O . THR B 1 68 ? -2.635 18.375 -0.926 1 98.81 68 THR B O 1
ATOM 2667 N N . HIS B 1 69 ? -2.668 16.156 -0.878 1 98.5 69 HIS B N 1
ATOM 2668 C CA . HIS B 1 69 ? -2.377 15.945 -2.291 1 98.5 69 HIS B CA 1
ATOM 2669 C C . HIS B 1 69 ? -2.664 14.5 -2.705 1 98.5 69 HIS B C 1
ATOM 2671 O O . HIS B 1 69 ? -3.207 13.719 -1.92 1 98.5 69 HIS B O 1
ATOM 2677 N N . THR B 1 70 ? -2.307 14.188 -4.016 1 98.25 70 THR B N 1
ATOM 2678 C CA . THR B 1 70 ? -2.877 12.945 -4.523 1 98.25 70 THR B CA 1
ATOM 2679 C C . THR B 1 70 ? -1.778 11.938 -4.848 1 98.25 70 THR B C 1
ATOM 2681 O O . THR B 1 70 ? -1.97 11.047 -5.684 1 98.25 70 THR B O 1
ATOM 2684 N N . HIS B 1 71 ? -0.562 12.102 -4.25 1 98.62 71 HIS B N 1
ATOM 2685 C CA . HIS B 1 71 ? 0.376 10.984 -4.352 1 98.62 71 HIS B CA 1
ATOM 2686 C C . HIS B 1 71 ? -0.207 9.719 -3.738 1 98.62 71 HIS B C 1
ATOM 2688 O O . HIS B 1 71 ? -1.048 9.789 -2.838 1 98.62 71 HIS B O 1
ATOM 2694 N N . TRP B 1 72 ? 0.278 8.625 -4.172 1 98.62 72 TRP B N 1
ATOM 2695 C CA . TRP B 1 72 ? -0.33 7.34 -3.861 1 98.62 72 TRP B CA 1
ATOM 2696 C C . TRP B 1 72 ? -0.432 7.133 -2.355 1 98.62 72 TRP B C 1
ATOM 2698 O O . TRP B 1 72 ? -1.47 6.699 -1.85 1 98.62 72 TRP B O 1
ATOM 2708 N N . ASP B 1 73 ? 0.606 7.434 -1.636 1 98.62 73 ASP B N 1
ATOM 2709 C CA . ASP B 1 73 ? 0.631 7.133 -0.208 1 98.62 73 ASP B CA 1
ATOM 2710 C C . ASP B 1 73 ? -0.366 8 0.554 1 98.62 73 ASP B C 1
ATOM 2712 O O . ASP B 1 73 ? -0.598 7.789 1.746 1 98.62 73 ASP B O 1
ATOM 2716 N N . HIS B 1 74 ? -1.066 8.922 -0.09 1 98.88 74 HIS B N 1
ATOM 2717 C CA . HIS B 1 74 ? -2.086 9.758 0.536 1 98.88 74 HIS B CA 1
ATOM 2718 C C . HIS B 1 74 ? -3.48 9.391 0.039 1 98.88 74 HIS B C 1
ATOM 2720 O O . HIS B 1 74 ? -4.48 9.883 0.563 1 98.88 74 HIS B O 1
ATOM 2726 N N . ILE B 1 75 ? -3.57 8.461 -0.99 1 98.75 75 ILE B N 1
ATOM 2727 C CA . ILE B 1 75 ? -4.91 8.188 -1.5 1 98.75 75 ILE B CA 1
ATOM 2728 C C . ILE B 1 75 ? -5.082 6.688 -1.717 1 98.75 75 ILE B C 1
ATOM 2730 O O . ILE B 1 75 ? -6.176 6.223 -2.061 1 98.75 75 ILE B O 1
ATOM 2734 N N . ASN B 1 76 ? -4.074 5.887 -1.518 1 98.12 76 ASN B N 1
ATOM 2735 C CA . ASN B 1 76 ? -4.125 4.469 -1.86 1 98.12 76 ASN B CA 1
ATOM 2736 C C . ASN B 1 76 ? -5.188 3.734 -1.05 1 98.12 76 ASN B C 1
ATOM 2738 O O . ASN B 1 76 ? -5.641 2.658 -1.444 1 98.12 76 ASN B O 1
ATOM 2742 N N . GLY B 1 77 ? -5.547 4.25 0.079 1 98.75 77 GLY B N 1
ATOM 2743 C CA . GLY B 1 77 ? -6.539 3.598 0.918 1 98.75 77 GLY B CA 1
ATOM 2744 C C . GLY B 1 77 ? -7.965 3.951 0.541 1 98.75 77 GLY B C 1
ATOM 2745 O O . GLY B 1 77 ? -8.914 3.285 0.967 1 98.75 77 GLY B O 1
ATOM 2746 N N . PHE B 1 78 ? -8.156 4.965 -0.339 1 98.88 78 PHE B N 1
ATOM 2747 C CA . PHE B 1 78 ? -9.469 5.543 -0.606 1 98.88 78 PHE B CA 1
ATOM 2748 C C . PHE B 1 78 ? -10.43 4.484 -1.134 1 98.88 78 PHE B C 1
ATOM 2750 O O . PHE B 1 78 ? -11.555 4.363 -0.644 1 98.88 78 PHE B O 1
ATOM 2757 N N . PRO B 1 79 ? -9.992 3.607 -2.098 1 98.56 79 PRO B N 1
ATOM 2758 C CA . PRO B 1 79 ? -10.922 2.592 -2.609 1 98.56 79 PRO B CA 1
ATOM 2759 C C . PRO B 1 79 ? -11.367 1.609 -1.53 1 98.56 79 PRO B C 1
ATOM 2761 O O . PRO B 1 79 ? -12.352 0.891 -1.718 1 98.56 79 PRO B O 1
ATOM 2764 N N . PHE B 1 80 ? -10.688 1.598 -0.41 1 98.44 80 PHE B N 1
ATOM 2765 C CA . PHE B 1 80 ? -10.945 0.604 0.625 1 98.44 80 PHE B CA 1
ATOM 2766 C C . PHE B 1 80 ? -11.617 1.243 1.832 1 98.44 80 PHE B C 1
ATOM 2768 O O . PHE B 1 80 ? -11.688 0.639 2.904 1 98.44 80 PHE B O 1
ATOM 2775 N N . PHE B 1 81 ? -12.016 2.484 1.696 1 98.75 81 PHE B N 1
ATOM 2776 C CA . PHE B 1 81 ? -12.797 3.17 2.723 1 98.75 81 PHE B CA 1
ATOM 2777 C C . PHE B 1 81 ? -14.25 2.725 2.688 1 98.75 81 PHE B C 1
ATOM 2779 O O . PHE B 1 81 ? -15.094 3.373 2.059 1 98.75 81 PHE B O 1
ATOM 2786 N N . VAL B 1 82 ? -14.625 1.766 3.443 1 98.12 82 VAL B N 1
ATOM 2787 C CA . VAL B 1 82 ? -15.867 0.997 3.33 1 98.12 82 VAL B CA 1
ATOM 2788 C C . VAL B 1 82 ? -17.062 1.909 3.572 1 98.12 82 VAL B C 1
ATOM 2790 O O . VAL B 1 82 ? -18.094 1.78 2.906 1 98.12 82 VAL B O 1
ATOM 2793 N N . PRO B 1 83 ? -16.984 2.896 4.445 1 98.56 83 PRO B N 1
ATOM 2794 C CA . PRO B 1 83 ? -18.141 3.779 4.66 1 98.56 83 PRO B CA 1
ATOM 2795 C C . PRO B 1 83 ? -18.609 4.465 3.375 1 98.56 83 PRO B C 1
ATOM 2797 O O . PRO B 1 83 ? -19.781 4.781 3.232 1 98.56 83 PRO B O 1
ATOM 2800 N N . ALA B 1 84 ? -17.75 4.652 2.465 1 98.62 84 ALA B N 1
ATOM 2801 C CA . ALA B 1 84 ? -18.078 5.383 1.242 1 98.62 84 ALA B CA 1
ATOM 2802 C C . ALA B 1 84 ? -18.953 4.543 0.32 1 98.62 84 ALA B C 1
ATOM 2804 O O . ALA B 1 84 ? -19.516 5.059 -0.648 1 98.62 84 ALA B O 1
ATOM 2805 N N . TYR B 1 85 ? -19.141 3.293 0.601 1 98.19 85 TYR B N 1
ATOM 2806 C CA . TYR B 1 85 ? -19.969 2.416 -0.222 1 98.19 85 TYR B CA 1
ATOM 2807 C C . TYR B 1 85 ? -21.391 2.336 0.32 1 98.19 85 TYR B C 1
ATOM 2809 O O . TYR B 1 85 ? -22.266 1.709 -0.288 1 98.19 85 TYR B O 1
ATOM 2817 N N . ASP B 1 86 ? -21.672 2.891 1.446 1 97.94 86 ASP B N 1
ATOM 2818 C CA . ASP B 1 86 ? -22.969 2.879 2.113 1 97.94 86 ASP B CA 1
ATOM 2819 C C . ASP B 1 86 ? -23.797 4.105 1.729 1 97.94 86 ASP B C 1
ATOM 2821 O O . ASP B 1 86 ? -23.469 5.23 2.104 1 97.94 86 ASP B O 1
ATOM 2825 N N . PRO B 1 87 ? -24.938 3.895 1.083 1 97.56 87 PRO B N 1
ATOM 2826 C CA . PRO B 1 87 ? -25.734 5.02 0.574 1 97.56 87 PRO B CA 1
ATOM 2827 C C . PRO B 1 87 ? -26.328 5.879 1.688 1 97.56 87 PRO B C 1
ATOM 2829 O O . PRO B 1 87 ? -26.797 6.988 1.433 1 97.56 87 PRO B O 1
ATOM 2832 N N . ARG B 1 88 ? -26.391 5.395 2.91 1 97.38 88 ARG B N 1
ATOM 2833 C CA . ARG B 1 88 ? -26.922 6.156 4.031 1 97.38 88 ARG B CA 1
ATOM 2834 C C . ARG B 1 88 ? -25.938 7.227 4.492 1 97.38 88 ARG B C 1
ATOM 2836 O O . ARG B 1 88 ? -26.281 8.102 5.285 1 97.38 88 ARG B O 1
ATOM 2843 N N . ARG B 1 89 ? -24.656 7.254 3.977 1 98.25 89 ARG B N 1
ATOM 2844 C CA . ARG B 1 89 ? -23.594 8.141 4.453 1 98.25 89 ARG B CA 1
ATOM 2845 C C . ARG B 1 89 ? -23.281 9.219 3.42 1 98.25 89 ARG B C 1
ATOM 2847 O O . ARG B 1 89 ? -23.578 9.055 2.234 1 98.25 89 ARG B O 1
ATOM 2854 N N . SER B 1 90 ? -22.812 10.32 3.984 1 98.31 90 SER B N 1
ATOM 2855 C CA . SER B 1 90 ? -22.328 11.43 3.16 1 98.31 90 SER B CA 1
ATOM 2856 C C . SER B 1 90 ? -20.828 11.617 3.311 1 98.31 90 SER B C 1
ATOM 2858 O O . SER B 1 90 ? -20.312 11.648 4.43 1 98.31 90 SER B O 1
ATOM 2860 N N . VAL B 1 91 ? -20.141 11.688 2.172 1 98.5 91 VAL B N 1
ATOM 2861 C CA . VAL B 1 91 ? -18.688 11.883 2.16 1 98.5 91 VAL B CA 1
ATOM 2862 C C . VAL B 1 91 ? -18.344 13.078 1.27 1 98.5 91 VAL B C 1
ATOM 2864 O O . VAL B 1 91 ? -18.656 13.078 0.077 1 98.5 91 VAL B O 1
ATOM 2867 N N . HIS B 1 92 ? -17.781 14.102 1.872 1 98.56 92 HIS B N 1
ATOM 2868 C CA . HIS B 1 92 ? -17.312 15.297 1.175 1 98.56 92 HIS B CA 1
ATOM 2869 C C . HIS B 1 92 ? -15.797 15.312 1.057 1 98.56 92 HIS B C 1
ATOM 2871 O O . HIS B 1 92 ? -15.086 15.422 2.062 1 98.56 92 HIS B O 1
ATOM 2877 N N . ILE B 1 93 ? -15.289 15.141 -0.187 1 98.69 93 ILE B N 1
ATOM 2878 C CA . ILE B 1 93 ? -13.852 15.07 -0.445 1 98.69 93 ILE B CA 1
ATOM 2879 C C . ILE B 1 93 ? -13.359 16.391 -1.014 1 98.69 93 ILE B C 1
ATOM 2881 O O . ILE B 1 93 ? -13.906 16.891 -2.002 1 98.69 93 ILE B O 1
ATOM 2885 N N . MET B 1 94 ? -12.328 16.938 -0.367 1 98.31 94 MET B N 1
ATOM 2886 C CA . MET B 1 94 ? -11.836 18.266 -0.742 1 98.31 94 MET B CA 1
ATOM 2887 C C . MET B 1 94 ? -10.328 18.234 -0.975 1 98.31 94 MET B C 1
ATOM 2889 O O . MET B 1 94 ? -9.602 17.531 -0.265 1 98.31 94 MET B O 1
ATOM 2893 N N . ALA B 1 95 ? -9.852 18.953 -1.955 1 98.38 95 ALA B N 1
ATOM 2894 C CA . ALA B 1 95 ? -8.43 19.078 -2.242 1 98.38 95 ALA B CA 1
ATOM 2895 C C . ALA B 1 95 ? -8.094 20.469 -2.777 1 98.38 95 ALA B C 1
ATOM 2897 O O . ALA B 1 95 ? -8.898 21.078 -3.492 1 98.38 95 ALA B O 1
ATOM 2898 N N . GLY B 1 96 ? -6.914 20.938 -2.395 1 97.69 96 GLY B N 1
ATOM 2899 C CA . GLY B 1 96 ? -6.594 22.312 -2.762 1 97.69 96 GLY B CA 1
ATOM 2900 C C . GLY B 1 96 ? -5.375 22.406 -3.656 1 97.69 96 GLY B C 1
ATOM 2901 O O . GLY B 1 96 ? -5.023 23.5 -4.105 1 97.69 96 GLY B O 1
ATOM 2902 N N . HIS B 1 97 ? -4.715 21.219 -4.023 1 96.06 97 HIS B N 1
ATOM 2903 C CA . HIS B 1 97 ? -3.42 21.266 -4.695 1 96.06 97 HIS B CA 1
ATOM 2904 C C . HIS B 1 97 ? -3.578 21.156 -6.207 1 96.06 97 HIS B C 1
ATOM 2906 O O . HIS B 1 97 ? -2.611 21.344 -6.949 1 96.06 97 HIS B O 1
ATOM 2912 N N . LEU B 1 98 ? -4.742 20.812 -6.723 1 92.25 98 LEU B N 1
ATOM 2913 C CA . LEU B 1 98 ? -4.949 20.5 -8.133 1 92.25 98 LEU B CA 1
ATOM 2914 C C . LEU B 1 98 ? -5.312 21.766 -8.914 1 92.25 98 LEU B C 1
ATOM 2916 O O . LEU B 1 98 ? -6.098 21.703 -9.867 1 92.25 98 LEU B O 1
ATOM 2920 N N . ARG B 1 99 ? -4.57 22.828 -8.836 1 80.62 99 ARG B N 1
ATOM 2921 C CA . ARG B 1 99 ? -4.816 24.094 -9.492 1 80.62 99 ARG B CA 1
ATOM 2922 C C . ARG B 1 99 ? -4.961 23.922 -11 1 80.62 99 ARG B C 1
ATOM 2924 O O . ARG B 1 99 ? -3.982 23.641 -11.695 1 80.62 99 ARG B O 1
ATOM 2931 N N . GLY B 1 100 ? -6.203 24.047 -11.477 1 77.69 100 GLY B N 1
ATOM 2932 C CA . GLY B 1 100 ? -6.348 24.062 -12.922 1 77.69 100 GLY B CA 1
ATOM 2933 C C . GLY B 1 100 ? -6.379 22.656 -13.523 1 77.69 100 GLY B C 1
ATOM 2934 O O . GLY B 1 100 ? -6.367 22.516 -14.75 1 77.69 100 GLY B O 1
ATOM 2935 N N . GLY B 1 101 ? -6.219 21.719 -12.789 1 77.25 101 GLY B N 1
ATOM 2936 C CA . GLY B 1 101 ? -6.223 20.359 -13.297 1 77.25 101 GLY B CA 1
ATOM 2937 C C . GLY B 1 101 ? -7.617 19.766 -13.438 1 77.25 101 GLY B C 1
ATOM 2938 O O . GLY B 1 101 ? -8.586 20.5 -13.625 1 77.25 101 GLY B O 1
ATOM 2939 N N . GLU B 1 102 ? -7.688 18.438 -13.602 1 85.94 102 GLU B N 1
ATOM 2940 C CA . GLU B 1 102 ? -8.938 17.719 -13.859 1 85.94 102 GLU B CA 1
ATOM 2941 C C . GLU B 1 102 ? -9.805 17.656 -12.609 1 85.94 102 GLU B C 1
ATOM 2943 O O . GLU B 1 102 ? -11 17.359 -12.688 1 85.94 102 GLU B O 1
ATOM 2948 N N . GLY B 1 103 ? -9.148 18.047 -11.445 1 95.81 103 GLY B N 1
ATOM 2949 C CA . GLY B 1 103 ? -9.898 18.047 -10.203 1 95.81 103 GLY B CA 1
ATOM 2950 C C . GLY B 1 103 ? -9.797 16.734 -9.438 1 95.81 103 GLY B C 1
ATOM 2951 O O . GLY B 1 103 ? -9.406 15.719 -10 1 95.81 103 GLY B O 1
ATOM 2952 N N . ILE B 1 104 ? -10.195 16.781 -8.203 1 98.12 104 ILE B N 1
ATOM 2953 C CA . ILE B 1 104 ? -9.992 15.672 -7.281 1 98.12 104 ILE B CA 1
ATOM 2954 C C . ILE B 1 104 ? -10.883 14.5 -7.691 1 98.12 104 ILE B C 1
ATOM 2956 O O . ILE B 1 104 ? -10.477 13.336 -7.586 1 98.12 104 ILE B O 1
ATOM 2960 N N . GLN B 1 105 ? -12.102 14.742 -8.141 1 98 105 GLN B N 1
ATOM 2961 C CA . GLN B 1 105 ? -12.992 13.664 -8.555 1 98 105 GLN B CA 1
ATOM 2962 C C . GLN B 1 105 ? -12.367 12.828 -9.68 1 98 105 GLN B C 1
ATOM 2964 O O . GLN B 1 105 ? -12.398 11.602 -9.633 1 98 105 GLN B O 1
ATOM 2969 N N . ASN B 1 106 ? -11.836 13.5 -10.656 1 97.75 106 ASN B N 1
ATOM 2970 C CA . ASN B 1 106 ? -11.227 12.812 -11.789 1 97.75 106 ASN B CA 1
ATOM 2971 C C . ASN B 1 106 ? -10 12.016 -11.367 1 97.75 106 ASN B C 1
ATOM 2973 O O . ASN B 1 106 ? -9.758 10.922 -11.891 1 97.75 106 ASN B O 1
ATOM 2977 N N . VAL B 1 107 ? -9.219 12.555 -10.484 1 97.94 107 VAL B N 1
ATOM 2978 C CA . VAL B 1 107 ? -8.023 11.867 -10.016 1 97.94 107 VAL B CA 1
ATOM 2979 C C . VAL B 1 107 ? -8.414 10.578 -9.297 1 97.94 107 VAL B C 1
ATOM 2981 O O . VAL B 1 107 ? -7.852 9.516 -9.555 1 97.94 107 VAL B O 1
ATOM 2984 N N . LEU B 1 108 ? -9.398 10.68 -8.414 1 98.5 108 LEU B N 1
ATOM 2985 C CA . LEU B 1 108 ? -9.836 9.5 -7.68 1 98.5 108 LEU B CA 1
ATOM 2986 C C . LEU B 1 108 ? -10.523 8.5 -8.609 1 98.5 108 LEU B C 1
ATOM 2988 O O . LEU B 1 108 ? -10.406 7.289 -8.414 1 98.5 108 LEU B O 1
ATOM 2992 N N . ALA B 1 109 ? -11.227 9.023 -9.602 1 98.25 109 ALA B N 1
ATOM 2993 C CA . ALA B 1 109 ? -11.812 8.141 -10.609 1 98.25 109 ALA B CA 1
ATOM 2994 C C . ALA B 1 109 ? -10.734 7.379 -11.367 1 98.25 109 ALA B C 1
ATOM 2996 O O . ALA B 1 109 ? -10.883 6.184 -11.633 1 98.25 109 ALA B O 1
ATOM 2997 N N . ALA B 1 110 ? -9.711 8.062 -11.719 1 97.31 110 ALA B N 1
ATOM 2998 C CA . ALA B 1 110 ? -8.602 7.43 -12.438 1 97.31 110 ALA B CA 1
ATOM 2999 C C . ALA B 1 110 ? -7.941 6.352 -11.586 1 97.31 110 ALA B C 1
ATOM 3001 O O . ALA B 1 110 ? -7.539 5.309 -12.102 1 97.31 110 ALA B O 1
ATOM 3002 N N . GLN B 1 111 ? -7.805 6.617 -10.289 1 97.75 111 GLN B N 1
ATOM 3003 C CA . GLN B 1 111 ? -7.277 5.621 -9.359 1 97.75 111 GLN B CA 1
ATOM 3004 C C . GLN B 1 111 ? -8.109 4.344 -9.391 1 97.75 111 GLN B C 1
ATOM 3006 O O . GLN B 1 111 ? -7.578 3.244 -9.234 1 97.75 111 GLN B O 1
ATOM 3011 N N . MET B 1 112 ? -9.422 4.539 -9.539 1 98.06 112 MET B N 1
ATOM 3012 C CA . MET B 1 112 ? -10.359 3.422 -9.461 1 98.06 112 MET B CA 1
ATOM 3013 C C . MET B 1 112 ? -10.859 3.033 -10.852 1 98.06 112 MET B C 1
ATOM 3015 O O . MET B 1 112 ? -12.062 2.875 -11.062 1 98.06 112 MET B O 1
ATOM 3019 N N . ASP B 1 113 ? -9.945 2.908 -11.75 1 96.5 113 ASP B N 1
ATOM 3020 C CA . ASP B 1 113 ? -10.312 2.602 -13.125 1 96.5 113 ASP B CA 1
ATOM 3021 C C . ASP B 1 113 ? -9.484 1.442 -13.672 1 96.5 113 ASP B C 1
ATOM 3023 O O . ASP B 1 113 ? -8.398 1.153 -13.156 1 96.5 113 ASP B O 1
ATOM 3027 N N . ASN B 1 114 ? -9.922 0.798 -14.758 1 94.12 114 ASN B N 1
ATOM 3028 C CA . ASN B 1 114 ? -9.211 -0.254 -15.477 1 94.12 114 ASN B CA 1
ATOM 3029 C C . ASN B 1 114 ? -7.934 0.276 -16.125 1 94.12 114 ASN B C 1
ATOM 3031 O O . ASN B 1 114 ? -7.895 1.417 -16.594 1 94.12 114 ASN B O 1
ATOM 3035 N N . PRO B 1 115 ? -6.973 -0.45 -16.141 1 95.56 115 PRO B N 1
ATOM 3036 C CA . PRO B 1 115 ? -6.879 -1.851 -15.719 1 95.56 115 PRO B CA 1
ATOM 3037 C C . PRO B 1 115 ? -6.312 -2.006 -14.312 1 95.56 115 PRO B C 1
ATOM 3039 O O . PRO B 1 115 ? -6.02 -3.123 -13.883 1 95.56 115 PRO B O 1
ATOM 3042 N N . MET B 1 116 ? -6.133 -0.894 -13.562 1 96.44 116 MET B N 1
ATOM 3043 C CA . MET B 1 116 ? -5.359 -0.944 -12.328 1 96.44 116 MET B CA 1
ATOM 3044 C C . MET B 1 116 ? -6.266 -1.2 -11.125 1 96.44 116 MET B C 1
ATOM 3046 O O . MET B 1 116 ? -5.789 -1.56 -10.047 1 96.44 116 MET B O 1
ATOM 3050 N N . PHE B 1 117 ? -7.52 -1.006 -11.359 1 96.56 117 PHE B N 1
ATOM 3051 C CA . PHE B 1 117 ? -8.484 -1.258 -10.297 1 96.56 117 PHE B CA 1
ATOM 3052 C C . PHE B 1 117 ? -9.844 -1.642 -10.883 1 96.56 117 PHE B C 1
ATOM 3054 O O . PHE B 1 117 ? -10.344 -0.971 -11.789 1 96.56 117 PHE B O 1
ATOM 3061 N N . PRO B 1 118 ? -10.516 -2.631 -10.289 1 95.38 118 PRO B N 1
ATOM 3062 C CA . PRO B 1 118 ? -11.68 -3.203 -10.977 1 95.38 118 PRO B CA 1
ATOM 3063 C C . PRO B 1 118 ? -13 -2.578 -10.523 1 95.38 118 PRO B C 1
ATOM 3065 O O . PRO B 1 118 ? -14.055 -2.891 -11.07 1 95.38 118 PRO B O 1
ATOM 3068 N N . VAL B 1 119 ? -13.008 -1.783 -9.523 1 96.12 119 VAL B N 1
ATOM 3069 C CA . VAL B 1 119 ? -14.211 -1.155 -8.977 1 96.12 119 VAL B CA 1
ATOM 3070 C C . VAL B 1 119 ? -14.203 0.338 -9.305 1 96.12 119 VAL B C 1
ATOM 3072 O O . VAL B 1 119 ? -13.344 1.079 -8.82 1 96.12 119 VAL B O 1
ATOM 3075 N N . PRO B 1 120 ? -15.188 0.771 -10.125 1 97.25 120 PRO B N 1
ATOM 3076 C CA . PRO B 1 120 ? -15.195 2.191 -10.477 1 97.25 120 PRO B CA 1
ATOM 3077 C C . PRO B 1 120 ? -15.633 3.088 -9.32 1 97.25 120 PRO B C 1
ATOM 3079 O O . PRO B 1 120 ? -16.281 2.617 -8.383 1 97.25 120 PRO B O 1
ATOM 3082 N N . LEU B 1 121 ? -15.289 4.348 -9.438 1 98.12 121 LEU B N 1
ATOM 3083 C CA . LEU B 1 121 ? -15.656 5.324 -8.414 1 98.12 121 LEU B CA 1
ATOM 3084 C C . LEU B 1 121 ? -17.172 5.324 -8.188 1 98.12 121 LEU B C 1
ATOM 3086 O O . LEU B 1 121 ? -17.625 5.504 -7.051 1 98.12 121 LEU B O 1
ATOM 3090 N N . SER B 1 122 ? -17.969 5.039 -9.227 1 97.06 122 SER B N 1
ATOM 3091 C CA . SER B 1 122 ? -19.438 5.078 -9.164 1 97.06 122 SER B CA 1
ATOM 3092 C C . SER B 1 122 ? -19.984 3.961 -8.281 1 97.06 122 SER B C 1
ATOM 3094 O O . SER B 1 122 ? -21.156 3.984 -7.898 1 97.06 122 SER B O 1
ATOM 3096 N N . ALA B 1 123 ? -19.141 2.953 -8.055 1 96.62 123 ALA B N 1
ATOM 3097 C CA . ALA B 1 123 ? -19.562 1.882 -7.156 1 96.62 123 ALA B CA 1
ATOM 3098 C C . ALA B 1 123 ? -19.672 2.381 -5.719 1 96.62 123 ALA B C 1
ATOM 3100 O O . ALA B 1 123 ? -20.328 1.746 -4.879 1 96.62 123 ALA B O 1
ATOM 3101 N N . MET B 1 124 ? -18.969 3.447 -5.344 1 97.38 124 MET B N 1
ATOM 3102 C CA . MET B 1 124 ? -19.109 4.086 -4.039 1 97.38 124 MET B CA 1
ATOM 3103 C C . MET B 1 124 ? -20.438 4.836 -3.943 1 97.38 124 MET B C 1
ATOM 3105 O O . MET B 1 124 ? -20.562 5.945 -4.457 1 97.38 124 MET B O 1
ATOM 3109 N N . GLN B 1 125 ? -21.328 4.312 -3.205 1 97.38 125 GLN B N 1
ATOM 3110 C CA . GLN B 1 125 ? -22.734 4.691 -3.295 1 97.38 125 GLN B CA 1
ATOM 3111 C C . GLN B 1 125 ? -23.078 5.742 -2.246 1 97.38 125 GLN B C 1
ATOM 3113 O O . GLN B 1 125 ? -24.234 6.195 -2.176 1 97.38 125 GLN B O 1
ATOM 3118 N N . ALA B 1 126 ? -22.109 6.105 -1.332 1 98.38 126 ALA B N 1
ATOM 3119 C CA . ALA B 1 126 ? -22.375 7.211 -0.419 1 98.38 126 ALA B CA 1
ATOM 3120 C C . ALA B 1 126 ? -22.75 8.477 -1.188 1 98.38 126 ALA B C 1
ATOM 3122 O O . ALA B 1 126 ? -22.531 8.562 -2.4 1 98.38 126 ALA B O 1
ATOM 3123 N N . LYS B 1 127 ? -23.438 9.422 -0.502 1 98.38 127 LYS B N 1
ATOM 3124 C CA . LYS B 1 127 ? -23.625 10.742 -1.091 1 98.38 127 LYS B CA 1
ATOM 3125 C C . LYS B 1 127 ? -22.297 11.484 -1.191 1 98.38 127 LYS B C 1
ATOM 3127 O O . LYS B 1 127 ? -21.891 12.195 -0.262 1 98.38 127 LYS B O 1
ATOM 3132 N N . MET B 1 128 ? -21.703 11.398 -2.336 1 98.06 128 MET B N 1
ATOM 3133 C CA . MET B 1 128 ? -20.359 11.906 -2.51 1 98.06 128 MET B CA 1
ATOM 3134 C C . MET B 1 128 ? -20.375 13.328 -3.074 1 98.06 128 MET B C 1
ATOM 3136 O O . MET B 1 128 ? -21.125 13.617 -3.996 1 98.06 128 MET B O 1
ATOM 3140 N N . ARG B 1 129 ? -19.625 14.164 -2.506 1 98 129 ARG B N 1
ATOM 3141 C CA . ARG B 1 129 ? -19.328 15.492 -3.031 1 98 129 ARG B CA 1
ATOM 3142 C C . ARG B 1 129 ? -17.828 15.711 -3.168 1 98 129 ARG B C 1
ATOM 3144 O O . ARG B 1 129 ? -17.062 15.367 -2.268 1 98 129 ARG B O 1
ATOM 3151 N N . PHE B 1 130 ? -17.453 16.188 -4.34 1 98.25 130 PHE B N 1
ATOM 3152 C CA . PHE B 1 130 ? -16.047 16.5 -4.617 1 98.25 130 PHE B CA 1
ATOM 3153 C C . PHE B 1 130 ? -15.867 18.016 -4.812 1 98.25 130 PHE B C 1
ATOM 3155 O O . PHE B 1 130 ? -16.609 18.641 -5.578 1 98.25 130 PHE B O 1
ATOM 3162 N N . GLU B 1 131 ? -14.922 18.5 -4.121 1 97.5 131 GLU B N 1
ATOM 3163 C CA . GLU B 1 131 ? -14.75 19.953 -4.188 1 97.5 131 GLU B CA 1
ATOM 3164 C C . GLU B 1 131 ? -13.273 20.328 -4.281 1 97.5 131 GLU B C 1
ATOM 3166 O O . GLU B 1 131 ? -12.477 19.953 -3.418 1 97.5 131 GLU B O 1
ATOM 3171 N N . ASP B 1 132 ? -12.922 21.031 -5.309 1 97.69 132 ASP B N 1
ATOM 3172 C CA . ASP B 1 132 ? -11.602 21.641 -5.43 1 97.69 132 ASP B CA 1
ATOM 3173 C C . ASP B 1 132 ? -11.602 23.078 -4.914 1 97.69 132 ASP B C 1
ATOM 3175 O O . ASP B 1 132 ? -12.562 23.812 -5.129 1 97.69 132 ASP B O 1
ATOM 3179 N N . PHE B 1 133 ? -10.594 23.438 -4.211 1 97.06 133 PHE B N 1
ATOM 3180 C CA . PHE B 1 133 ? -10.398 24.812 -3.771 1 97.06 133 PHE B CA 1
ATOM 3181 C C . PHE B 1 133 ? -8.953 25.25 -3.998 1 97.06 133 PHE B C 1
ATOM 3183 O O . PHE B 1 133 ? -8.148 24.484 -4.543 1 97.06 133 PHE B O 1
ATOM 3190 N N . GLU B 1 134 ? -8.664 26.484 -3.732 1 96.31 134 GLU B N 1
ATOM 3191 C CA . GLU B 1 134 ? -7.301 26.969 -3.871 1 96.31 134 GLU B CA 1
ATOM 3192 C C . GLU B 1 134 ? -6.582 27 -2.523 1 96.31 134 GLU B C 1
ATOM 3194 O O . GLU B 1 134 ? -7.074 27.594 -1.561 1 96.31 134 GLU B O 1
ATOM 3199 N N . ALA B 1 135 ? -5.449 26.281 -2.486 1 96.81 135 ALA B N 1
ATOM 3200 C CA . ALA B 1 135 ? -4.652 26.344 -1.263 1 96.81 135 ALA B CA 1
ATOM 3201 C C . ALA B 1 135 ? -4.34 27.797 -0.89 1 96.81 135 ALA B C 1
ATOM 3203 O O . ALA B 1 135 ? -3.926 28.594 -1.74 1 96.81 135 ALA B O 1
ATOM 3204 N N . GLY B 1 136 ? -4.457 28.125 0.311 1 96.81 136 GLY B N 1
ATOM 3205 C CA . GLY B 1 136 ? -4.355 29.484 0.784 1 96.81 136 GLY B CA 1
ATOM 3206 C C . GLY B 1 136 ? -5.688 30.078 1.213 1 96.81 136 GLY B C 1
ATOM 3207 O O . GLY B 1 136 ? -5.727 31.062 1.945 1 96.81 136 GLY B O 1
ATOM 3208 N N . MET B 1 137 ? -6.719 29.453 0.842 1 94.94 137 MET B N 1
ATOM 3209 C CA . MET B 1 137 ? -8.062 29.875 1.218 1 94.94 137 MET B CA 1
ATOM 3210 C C . MET B 1 137 ? -8.5 29.219 2.518 1 94.94 137 MET B C 1
ATOM 3212 O O . MET B 1 137 ? -8.039 28.125 2.852 1 94.94 137 MET B O 1
ATOM 3216 N N . GLY B 1 138 ? -9.367 29.938 3.207 1 97 138 GLY B N 1
ATOM 3217 C CA . GLY B 1 138 ? -10.016 29.391 4.379 1 97 138 GLY B CA 1
ATOM 3218 C C . GLY B 1 138 ? -11.5 29.156 4.188 1 97 138 GLY B C 1
ATOM 3219 O O . GLY B 1 138 ? -12.117 29.75 3.297 1 97 138 GLY B O 1
ATOM 3220 N N . PHE B 1 139 ? -11.984 28.25 4.871 1 97.62 139 PHE B N 1
ATOM 3221 C CA . PHE B 1 139 ? -13.422 27.984 4.832 1 97.62 139 PHE B CA 1
ATOM 3222 C C . PHE B 1 139 ? -13.883 27.344 6.133 1 97.62 139 PHE B C 1
ATOM 3224 O O . PHE B 1 139 ? -13.07 26.891 6.938 1 97.62 139 PHE B O 1
ATOM 3231 N N . ASP B 1 140 ? -15.172 27.406 6.34 1 97.25 140 ASP B N 1
ATOM 3232 C CA . ASP B 1 140 ? -15.781 26.734 7.484 1 97.25 140 ASP B CA 1
ATOM 3233 C C . ASP B 1 140 ? -16.391 25.391 7.078 1 97.25 140 ASP B C 1
ATOM 3235 O O . ASP B 1 140 ? -17.203 25.328 6.152 1 97.25 140 ASP B O 1
ATOM 3239 N N . ILE B 1 141 ? -15.945 24.312 7.695 1 95.19 141 ILE B N 1
ATOM 3240 C CA . ILE B 1 141 ? -16.609 23.031 7.477 1 95.19 141 ILE B CA 1
ATOM 3241 C C . ILE B 1 141 ? -17.906 22.969 8.266 1 95.19 141 ILE B C 1
ATOM 3243 O O . ILE B 1 141 ? -18.906 22.438 7.785 1 95.19 141 ILE B O 1
ATOM 3247 N N . TYR B 1 142 ? -17.828 23.422 9.492 1 92.75 142 TYR B N 1
ATOM 3248 C CA . TYR B 1 142 ? -18.969 23.656 10.359 1 92.75 142 TYR B CA 1
ATOM 3249 C C . TYR B 1 142 ? -18.938 25.062 10.945 1 92.75 142 TYR B C 1
ATOM 3251 O O . TYR B 1 142 ? -17.922 25.75 10.859 1 92.75 142 TYR B O 1
ATOM 3259 N N . HIS B 1 143 ? -20.047 25.453 11.578 1 92.75 143 HIS B N 1
ATOM 3260 C CA . HIS B 1 143 ? -20.156 26.812 12.094 1 92.75 143 HIS B CA 1
ATOM 3261 C C . HIS B 1 143 ? -19.047 27.125 13.078 1 92.75 143 HIS B C 1
ATOM 3263 O O . HIS B 1 143 ? -18.578 28.266 13.164 1 92.75 143 HIS B O 1
ATOM 3269 N N . ASP B 1 144 ? -18.516 26.125 13.766 1 94.38 144 ASP B N 1
ATOM 3270 C CA . ASP B 1 144 ? -17.531 26.359 14.812 1 94.38 144 ASP B CA 1
ATOM 3271 C C . ASP B 1 144 ? -16.234 25.609 14.531 1 94.38 144 ASP B C 1
ATOM 3273 O O . ASP B 1 144 ? -15.43 25.375 15.438 1 94.38 144 ASP B O 1
ATOM 3277 N N . VAL B 1 145 ? -16.062 25.109 13.312 1 97 145 VAL B N 1
ATOM 3278 C CA . VAL B 1 145 ? -14.828 24.469 12.883 1 97 145 VAL B CA 1
ATOM 3279 C C . VAL B 1 145 ? -14.289 25.188 11.641 1 97 145 VAL B C 1
ATOM 3281 O O . VAL B 1 145 ? -14.828 25.016 10.539 1 97 145 VAL B O 1
ATOM 3284 N N . HIS B 1 146 ? -13.227 25.859 11.844 1 97.62 146 HIS B N 1
ATOM 3285 C CA . HIS B 1 146 ? -12.625 26.672 10.781 1 97.62 146 HIS B CA 1
ATOM 3286 C C . HIS B 1 146 ? -11.367 26 10.234 1 97.62 146 HIS B C 1
ATOM 3288 O O . HIS B 1 146 ? -10.547 25.484 11 1 97.62 146 HIS B O 1
ATOM 3294 N N . VAL B 1 147 ? -11.312 26 8.883 1 98.69 147 VAL B N 1
ATOM 3295 C CA . VAL B 1 147 ? -10.156 25.438 8.211 1 98.69 147 VAL B CA 1
ATOM 3296 C C . VAL B 1 147 ? -9.391 26.531 7.465 1 98.69 147 VAL B C 1
ATOM 3298 O O . VAL B 1 147 ? -9.984 27.266 6.672 1 98.69 147 VAL B O 1
ATOM 3301 N N . ARG B 1 148 ? -8.164 26.656 7.812 1 98.75 148 ARG B N 1
ATOM 3302 C CA . ARG B 1 148 ? -7.234 27.453 7.016 1 98.75 148 ARG B CA 1
ATOM 3303 C C . ARG B 1 148 ? -6.273 26.562 6.242 1 98.75 148 ARG B C 1
ATOM 3305 O O . ARG B 1 148 ? -6.004 25.438 6.656 1 98.75 148 ARG B O 1
ATOM 3312 N N . THR B 1 149 ? -5.871 27.078 5.074 1 98.81 149 THR B N 1
ATOM 3313 C CA . THR B 1 149 ? -4.977 26.281 4.254 1 98.81 149 THR B CA 1
ATOM 3314 C C . THR B 1 149 ? -3.807 27.109 3.742 1 98.81 149 THR B C 1
ATOM 3316 O O . THR B 1 149 ? -3.846 28.344 3.793 1 98.81 149 THR B O 1
ATOM 3319 N N . ALA B 1 150 ? -2.781 26.484 3.338 1 98.75 150 ALA B N 1
ATOM 3320 C CA . ALA B 1 150 ? -1.62 27.094 2.701 1 98.75 150 ALA B CA 1
ATOM 3321 C C . ALA B 1 150 ? -0.981 26.156 1.689 1 98.75 150 ALA B C 1
ATOM 3323 O O . ALA B 1 150 ? -0.944 24.938 1.904 1 98.75 150 ALA B O 1
ATOM 3324 N N . PRO B 1 151 ? -0.508 26.719 0.583 1 98.38 151 PRO B N 1
ATOM 3325 C CA . PRO B 1 151 ? 0.268 25.859 -0.32 1 98.38 151 PRO B CA 1
ATOM 3326 C C . PRO B 1 151 ? 1.604 25.422 0.28 1 98.38 151 PRO B C 1
ATOM 3328 O O . PRO B 1 151 ? 2.25 26.203 0.984 1 98.38 151 PRO B O 1
ATOM 3331 N N . LEU B 1 152 ? 1.959 24.219 0.056 1 98.5 152 LEU B N 1
ATOM 3332 C CA . LEU B 1 152 ? 3.234 23.688 0.522 1 98.5 152 LEU B CA 1
ATOM 3333 C C . LEU B 1 152 ? 4.172 23.422 -0.65 1 98.5 152 LEU B C 1
ATOM 3335 O O . LEU B 1 152 ? 3.725 23.312 -1.794 1 98.5 152 LEU B O 1
ATOM 3339 N N . ASN B 1 153 ? 5.457 23.375 -0.363 1 98.31 153 ASN B N 1
ATOM 3340 C CA . ASN B 1 153 ? 6.516 23.141 -1.343 1 98.31 153 ASN B CA 1
ATOM 3341 C C . ASN B 1 153 ? 6.77 21.656 -1.55 1 98.31 153 ASN B C 1
ATOM 3343 O O . ASN B 1 153 ? 7.566 21.047 -0.828 1 98.31 153 ASN B O 1
ATOM 3347 N N . HIS B 1 154 ? 6.109 21.062 -2.441 1 98.06 154 HIS B N 1
ATOM 3348 C CA . HIS B 1 154 ? 6.16 19.625 -2.742 1 98.06 154 HIS B CA 1
ATOM 3349 C C . HIS B 1 154 ? 5.926 19.375 -4.227 1 98.06 154 HIS B C 1
ATOM 3351 O O . HIS B 1 154 ? 5.184 20.109 -4.879 1 98.06 154 HIS B O 1
ATOM 3357 N N . PRO B 1 155 ? 6.688 18.391 -4.84 1 95.94 155 PRO B N 1
ATOM 3358 C CA . PRO B 1 155 ? 6.371 18.047 -6.23 1 95.94 155 PRO B CA 1
ATOM 3359 C C . PRO B 1 155 ? 4.875 17.844 -6.461 1 95.94 155 PRO B C 1
ATOM 3361 O O . PRO B 1 155 ? 4.234 17.094 -5.711 1 95.94 155 PRO B O 1
ATOM 3364 N N . ASN B 1 156 ? 4.25 18.484 -7.43 1 93.88 156 ASN B N 1
ATOM 3365 C CA . ASN B 1 156 ? 2.838 18.438 -7.789 1 93.88 156 ASN B CA 1
ATOM 3366 C C . ASN B 1 156 ? 1.983 19.25 -6.816 1 93.88 156 ASN B C 1
ATOM 3368 O O . ASN B 1 156 ? 0.753 19.203 -6.883 1 93.88 156 ASN B O 1
ATOM 3372 N N . GLY B 1 157 ? 2.641 19.859 -5.871 1 95.81 157 GLY B N 1
ATOM 3373 C CA . GLY B 1 157 ? 1.929 20.672 -4.898 1 95.81 157 GLY B CA 1
ATOM 3374 C C . GLY B 1 157 ? 1.385 19.875 -3.732 1 95.81 157 GLY B C 1
ATOM 3375 O O . GLY B 1 157 ? 1.281 18.641 -3.814 1 95.81 157 GLY B O 1
ATOM 3376 N N . SER B 1 158 ? 1.062 20.547 -2.729 1 98 158 SER B N 1
ATOM 3377 C CA . SER B 1 158 ? 0.438 20 -1.524 1 98 158 SER B CA 1
ATOM 3378 C C . SER B 1 158 ? -0.245 21.094 -0.716 1 98 158 SER B C 1
ATOM 3380 O O . SER B 1 158 ? 0.079 22.281 -0.865 1 98 158 SER B O 1
ATOM 3382 N N . THR B 1 159 ? -1.176 20.75 0.024 1 98.81 159 THR B N 1
ATOM 3383 C CA . THR B 1 159 ? -1.927 21.688 0.84 1 98.81 159 THR B CA 1
ATOM 3384 C C . THR B 1 159 ? -1.72 21.406 2.324 1 98.81 159 THR B C 1
ATOM 3386 O O . THR B 1 159 ? -1.888 20.266 2.775 1 98.81 159 THR B O 1
ATOM 3389 N N . GLY B 1 160 ? -1.279 22.422 3.082 1 98.88 160 GLY B N 1
ATOM 3390 C CA . GLY B 1 160 ? -1.311 22.359 4.535 1 98.88 160 GLY B CA 1
ATOM 3391 C C . GLY B 1 160 ? -2.652 22.766 5.117 1 98.88 160 GLY B C 1
ATOM 3392 O O . GLY B 1 160 ? -3.369 23.578 4.543 1 98.88 160 GLY B O 1
ATOM 3393 N N . TYR B 1 161 ? -2.996 22.203 6.266 1 98.94 161 TYR B N 1
ATOM 3394 C CA . TYR B 1 161 ? -4.281 22.469 6.902 1 98.94 161 TYR B CA 1
ATOM 3395 C C . TYR B 1 161 ? -4.094 22.922 8.344 1 98.94 161 TYR B C 1
ATOM 3397 O O . TYR B 1 161 ? -3.234 22.406 9.055 1 98.94 161 TYR B O 1
ATOM 3405 N N . ARG B 1 162 ? -4.836 23.875 8.742 1 98.88 162 ARG B N 1
ATOM 3406 C CA . ARG B 1 162 ? -5.047 24.266 10.133 1 98.88 162 ARG B CA 1
ATOM 3407 C C . ARG B 1 162 ? -6.52 24.172 10.516 1 98.88 162 ARG B C 1
ATOM 3409 O O . ARG B 1 162 ? -7.367 24.844 9.922 1 98.88 162 ARG B O 1
ATOM 3416 N N . ILE B 1 163 ? -6.836 23.266 11.398 1 98.75 163 ILE B N 1
ATOM 3417 C CA . ILE B 1 163 ? -8.195 23.078 11.898 1 98.75 163 ILE B CA 1
ATOM 3418 C C . ILE B 1 163 ? -8.359 23.781 13.234 1 98.75 163 ILE B C 1
ATOM 3420 O O . ILE B 1 163 ? -7.605 23.531 14.18 1 98.75 163 ILE B O 1
ATOM 3424 N N . GLU B 1 164 ? -9.305 24.672 13.305 1 97.81 164 GLU B N 1
ATOM 3425 C CA . GLU B 1 164 ? -9.516 25.469 14.508 1 97.81 164 GLU B CA 1
ATOM 3426 C C . GLU B 1 164 ? -10.906 25.219 15.094 1 97.81 164 GLU B C 1
ATOM 3428 O O . GLU B 1 164 ? -11.891 25.172 14.359 1 97.81 164 GLU B O 1
ATOM 3433 N N . HIS B 1 165 ? -10.906 25.062 16.391 1 97.25 165 HIS B N 1
ATOM 3434 C CA . HIS B 1 165 ? -12.148 24.922 17.141 1 97.25 165 HIS B CA 1
ATOM 3435 C C . HIS B 1 165 ? -11.984 25.391 18.578 1 97.25 165 HIS B C 1
ATOM 3437 O O . HIS B 1 165 ? -11.062 24.969 19.266 1 97.25 165 HIS B O 1
ATOM 3443 N N . ALA B 1 166 ? -12.867 26.312 19.047 1 95.25 166 ALA B N 1
ATOM 3444 C CA . ALA B 1 166 ? -12.969 26.75 20.438 1 95.25 166 ALA B CA 1
ATOM 3445 C C . ALA B 1 166 ? -11.609 27.203 20.969 1 95.25 166 ALA B C 1
ATOM 3447 O O . ALA B 1 166 ? -11.211 26.812 22.078 1 95.25 166 ALA B O 1
ATOM 3448 N N . GLY B 1 167 ? -10.867 27.859 20.156 1 96.12 167 GLY B N 1
ATOM 3449 C CA . GLY B 1 167 ? -9.617 28.469 20.594 1 96.12 167 GLY B CA 1
ATOM 3450 C C . GLY B 1 167 ? -8.43 27.531 20.5 1 96.12 167 GLY B C 1
ATOM 3451 O O . GLY B 1 167 ? -7.301 27.906 20.812 1 96.12 167 GLY B O 1
ATOM 3452 N N . HIS B 1 168 ? -8.688 26.312 20 1 97.81 168 HIS B N 1
ATOM 3453 C CA . HIS B 1 168 ? -7.613 25.344 19.812 1 97.81 168 HIS B CA 1
ATOM 3454 C C . HIS B 1 168 ? -7.387 25.047 18.344 1 97.81 168 HIS B C 1
ATOM 3456 O O . HIS B 1 168 ? -8.281 25.266 17.516 1 97.81 168 HIS B O 1
ATOM 3462 N N . SER B 1 169 ? -6.133 24.625 18.031 1 98.25 169 SER B N 1
ATOM 3463 C CA . SER B 1 169 ? -5.836 24.422 16.625 1 98.25 169 SER B CA 1
ATOM 3464 C C . SER B 1 169 ? -4.832 23.281 16.422 1 98.25 169 SER B C 1
ATOM 3466 O O . SER B 1 169 ? -3.922 23.109 17.234 1 98.25 169 SER B O 1
ATOM 3468 N N . ILE B 1 170 ? -5.066 22.5 15.406 1 98.75 170 ILE B N 1
ATOM 3469 C CA . ILE B 1 170 ? -4.188 21.438 14.93 1 98.75 170 ILE B CA 1
ATOM 3470 C C . ILE B 1 170 ? -3.781 21.703 13.484 1 98.75 170 ILE B C 1
ATOM 3472 O O . ILE B 1 170 ? -4.633 21.969 12.633 1 98.75 170 ILE B O 1
ATOM 3476 N N . CYS B 1 171 ? -2.5 21.703 13.266 1 98.94 171 CYS B N 1
ATOM 3477 C CA . CYS B 1 171 ? -1.99 21.938 11.922 1 98.94 171 CYS B CA 1
ATOM 3478 C C . CYS B 1 171 ? -1.396 20.656 11.336 1 98.94 171 CYS B C 1
ATOM 3480 O O . CYS B 1 171 ? -0.674 19.938 12.016 1 98.94 171 CYS B O 1
ATOM 3482 N N . TYR B 1 172 ? -1.797 20.359 10.141 1 98.94 172 TYR B N 1
ATOM 3483 C CA . TYR B 1 172 ? -1.293 19.234 9.359 1 98.94 172 TYR B CA 1
ATOM 3484 C C . TYR B 1 172 ? -0.469 19.719 8.172 1 98.94 172 TYR B C 1
ATOM 3486 O O . TYR B 1 172 ? -1.022 20.125 7.148 1 98.94 172 TYR B O 1
ATOM 3494 N N . VAL B 1 173 ? 0.82 19.734 8.359 1 98.88 173 VAL B N 1
ATOM 3495 C CA . VAL B 1 173 ? 1.786 20.234 7.387 1 98.88 173 VAL B CA 1
ATOM 3496 C C . VAL B 1 173 ? 2.699 19.109 6.926 1 98.88 173 VAL B C 1
ATOM 3498 O O . VAL B 1 173 ? 3.871 19.047 7.305 1 98.88 173 VAL B O 1
ATOM 3501 N N . THR B 1 174 ? 2.023 18.25 6.059 1 97.44 174 THR B N 1
ATOM 3502 C CA . THR B 1 174 ? 2.822 17.125 5.582 1 97.44 174 THR B CA 1
ATOM 3503 C C . THR B 1 174 ? 3.25 17.344 4.133 1 97.44 174 THR B C 1
ATOM 3505 O O . THR B 1 174 ? 2.713 18.219 3.443 1 97.44 174 THR B O 1
ATOM 3508 N N . ASP B 1 175 ? 4.336 16.594 3.658 1 98.38 175 ASP B N 1
ATOM 3509 C CA . ASP B 1 175 ? 5.016 16.578 2.367 1 98.38 175 ASP B CA 1
ATOM 3510 C C . ASP B 1 175 ? 5.418 17.984 1.944 1 98.38 175 ASP B C 1
ATOM 3512 O O . ASP B 1 175 ? 4.719 18.625 1.154 1 98.38 175 ASP B O 1
ATOM 3516 N N . THR B 1 176 ? 6.406 18.531 2.359 1 98.81 176 THR B N 1
ATOM 3517 C CA . THR B 1 176 ? 6.988 19.844 2.051 1 98.81 176 THR B CA 1
ATOM 3518 C C . THR B 1 176 ? 8.508 19.797 2.152 1 98.81 176 THR B C 1
ATOM 3520 O O . THR B 1 176 ? 9.055 19.078 2.998 1 98.81 176 THR B O 1
ATOM 3523 N N . GLU B 1 177 ? 9.141 20.453 1.287 1 98.69 177 GLU B N 1
ATOM 3524 C CA . GLU B 1 177 ? 10.594 20.609 1.318 1 98.69 177 GLU B CA 1
ATOM 3525 C C . GLU B 1 177 ? 10.992 22 1.786 1 98.69 177 GLU B C 1
ATOM 3527 O O . GLU B 1 177 ? 10.555 23 1.213 1 98.69 177 GLU B O 1
ATOM 3532 N N . HIS B 1 178 ? 11.75 22.016 2.881 1 98.38 178 HIS B N 1
ATOM 3533 C CA . HIS B 1 178 ? 12.211 23.328 3.344 1 98.38 178 HIS B CA 1
ATOM 3534 C C . HIS B 1 178 ? 13.406 23.797 2.531 1 98.38 178 HIS B C 1
ATOM 3536 O O . HIS B 1 178 ? 14.102 23 1.905 1 98.38 178 HIS B O 1
ATOM 3542 N N . VAL B 1 179 ? 13.562 25.094 2.459 1 97.38 179 VAL B N 1
ATOM 3543 C CA . VAL B 1 179 ? 14.758 25.719 1.893 1 97.38 179 VAL B CA 1
ATOM 3544 C C . VAL B 1 179 ? 15.734 26.078 3.01 1 97.38 179 VAL B C 1
ATOM 3546 O O . VAL B 1 179 ? 15.438 26.922 3.859 1 97.38 179 VAL B O 1
ATOM 3549 N N . PRO B 1 180 ? 16.906 25.438 2.961 1 94.88 180 PRO B N 1
ATOM 3550 C CA . PRO B 1 180 ? 17.875 25.719 4.035 1 94.88 180 PRO B CA 1
ATOM 3551 C C . PRO B 1 180 ? 18.109 27.219 4.223 1 94.88 180 PRO B C 1
ATOM 3553 O O . PRO B 1 180 ? 18.344 27.938 3.246 1 94.88 180 PRO B O 1
ATOM 3556 N N . GLY B 1 181 ? 18 27.641 5.449 1 93.25 181 GLY B N 1
ATOM 3557 C CA . GLY B 1 181 ? 18.297 29.031 5.785 1 93.25 181 GLY B CA 1
ATOM 3558 C C . GLY B 1 181 ? 17.109 29.953 5.582 1 93.25 181 GLY B C 1
ATOM 3559 O O . GLY B 1 181 ? 17.188 31.141 5.914 1 93.25 181 GLY B O 1
ATOM 3560 N N . LYS B 1 182 ? 16.078 29.469 5.02 1 96.88 182 LYS B N 1
ATOM 3561 C CA . LYS B 1 182 ? 14.883 30.25 4.785 1 96.88 182 LYS B CA 1
ATOM 3562 C C . LYS B 1 182 ? 13.648 29.562 5.363 1 96.88 182 LYS B C 1
ATOM 3564 O O . LYS B 1 182 ? 13.289 28.469 4.941 1 96.88 182 LYS B O 1
ATOM 3569 N N . MET B 1 183 ? 13.031 30.25 6.309 1 97.38 183 MET B N 1
ATOM 3570 C CA . MET B 1 183 ? 11.812 29.688 6.875 1 97.38 183 MET B CA 1
ATOM 3571 C C . MET B 1 183 ? 10.617 29.969 5.969 1 97.38 183 MET B C 1
ATOM 3573 O O . MET B 1 183 ? 10.461 31.062 5.449 1 97.38 183 MET B O 1
ATOM 3577 N N . ASP B 1 184 ? 9.836 29 5.707 1 98.38 184 ASP B N 1
ATOM 3578 C CA . ASP B 1 184 ? 8.664 29.125 4.84 1 98.38 184 ASP B CA 1
ATOM 3579 C C . ASP B 1 184 ? 7.59 30 5.484 1 98.38 184 ASP B C 1
ATOM 3581 O O . ASP B 1 184 ? 6.988 29.609 6.488 1 98.38 184 ASP B O 1
ATOM 3585 N N . GLN B 1 185 ? 7.297 31.094 4.883 1 98.44 185 GLN B N 1
ATOM 3586 C CA . GLN B 1 185 ? 6.379 32.062 5.465 1 98.44 185 GLN B CA 1
ATOM 3587 C C . GLN B 1 185 ? 4.945 31.562 5.441 1 98.44 185 GLN B C 1
ATOM 3589 O O . GLN B 1 185 ? 4.148 31.875 6.328 1 98.44 185 GLN B O 1
ATOM 3594 N N . ASN B 1 186 ? 4.57 30.797 4.395 1 98.25 186 ASN B N 1
ATOM 3595 C CA . ASN B 1 186 ? 3.244 30.188 4.355 1 98.25 186 ASN B CA 1
ATOM 3596 C C . ASN B 1 186 ? 3.01 29.281 5.559 1 98.25 186 ASN B C 1
ATOM 3598 O O . ASN B 1 186 ? 1.944 29.328 6.176 1 98.25 186 ASN B O 1
ATOM 3602 N N . ILE B 1 187 ? 4.039 28.5 5.84 1 98.88 187 ILE B N 1
ATOM 3603 C CA . ILE B 1 187 ? 3.922 27.562 6.953 1 98.88 187 ILE B CA 1
ATOM 3604 C C . ILE B 1 187 ? 3.896 28.328 8.273 1 98.88 187 ILE B C 1
ATOM 3606 O O . ILE B 1 187 ? 3.068 28.047 9.141 1 98.88 187 ILE B O 1
ATOM 3610 N N . LEU B 1 188 ? 4.766 29.328 8.438 1 98.88 188 LEU B N 1
ATOM 3611 C CA . LEU B 1 188 ? 4.797 30.109 9.664 1 98.88 188 LEU B CA 1
ATOM 3612 C C . LEU B 1 188 ? 3.434 30.734 9.945 1 98.88 188 LEU B C 1
ATOM 3614 O O . LEU B 1 188 ? 2.949 30.688 11.078 1 98.88 188 LEU B O 1
ATOM 3618 N N . GLY B 1 189 ? 2.854 31.297 8.883 1 98.75 189 GLY B N 1
ATOM 3619 C CA . GLY B 1 189 ? 1.529 31.875 9.039 1 98.75 189 GLY B CA 1
ATOM 3620 C C . GLY B 1 189 ? 0.474 30.844 9.422 1 98.75 189 GLY B C 1
ATOM 3621 O O . GLY B 1 189 ? -0.389 31.125 10.258 1 98.75 189 GLY B 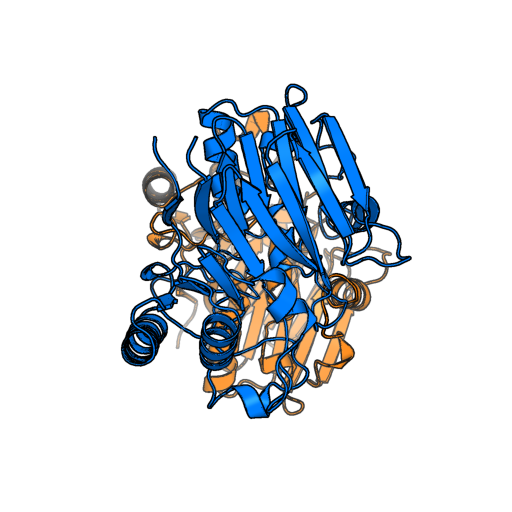O 1
ATOM 3622 N N . LEU B 1 190 ? 0.532 29.719 8.906 1 98.88 190 LEU B N 1
ATOM 3623 C CA . LEU B 1 190 ? -0.458 28.672 9.109 1 98.88 190 LEU B CA 1
ATOM 3624 C C . LEU B 1 190 ? -0.39 28.125 10.531 1 98.88 190 LEU B C 1
ATOM 3626 O O . LEU B 1 190 ? -1.423 27.828 11.141 1 98.88 190 LEU B O 1
ATOM 3630 N N . ILE B 1 191 ? 0.856 28 11.156 1 98.94 191 ILE B N 1
ATOM 3631 C CA . ILE B 1 191 ? 1.009 27.234 12.383 1 98.94 191 ILE B CA 1
ATOM 3632 C C . ILE B 1 191 ? 1.145 28.188 13.57 1 98.94 191 ILE B C 1
ATOM 3634 O O . ILE B 1 191 ? 1.41 27.766 14.695 1 98.94 191 ILE B O 1
ATOM 3638 N N . GLU B 1 192 ? 0.98 29.5 13.32 1 98.88 192 GLU B N 1
ATOM 3639 C CA . GLU B 1 192 ? 1.17 30.5 14.367 1 98.88 192 GLU B CA 1
ATOM 3640 C C . GLU B 1 192 ? 0.312 30.188 15.586 1 98.88 192 GLU B C 1
ATOM 3642 O O . GLU B 1 192 ? -0.915 30.109 15.492 1 98.88 192 GLU B O 1
ATOM 3647 N N . GLY B 1 193 ? 0.953 29.938 16.672 1 98.81 193 GLY B N 1
ATOM 3648 C CA . GLY B 1 193 ? 0.288 29.766 17.953 1 98.81 193 GLY B CA 1
ATOM 3649 C C . GLY B 1 193 ? -0.483 28.453 18.047 1 98.81 193 GLY B C 1
ATOM 3650 O O . GLY B 1 193 ? -1.298 28.281 18.953 1 98.81 193 GLY B O 1
ATOM 3651 N N . ALA B 1 194 ? -0.272 27.531 17.203 1 98.88 194 ALA B N 1
ATOM 3652 C CA . ALA B 1 194 ? -1.051 26.297 17.141 1 98.88 194 ALA B CA 1
ATOM 3653 C C . ALA B 1 194 ? -0.786 25.422 18.359 1 98.88 194 ALA B C 1
ATOM 3655 O O . ALA B 1 194 ? 0.312 25.438 18.922 1 98.88 194 ALA B O 1
ATOM 3656 N N . ASP B 1 195 ? -1.801 24.641 18.781 1 98.81 195 ASP B N 1
ATOM 3657 C CA . ASP B 1 195 ? -1.62 23.672 19.859 1 98.81 195 ASP B CA 1
ATOM 3658 C C . ASP B 1 195 ? -0.732 22.516 19.422 1 98.81 195 ASP B C 1
ATOM 3660 O O . ASP B 1 195 ? 0.098 22.031 20.188 1 98.81 195 ASP B O 1
ATOM 3664 N N . LEU B 1 196 ? -0.901 22.062 18.203 1 98.94 196 LEU B N 1
ATOM 3665 C CA . LEU B 1 196 ? -0.163 20.938 17.641 1 98.94 196 LEU B CA 1
ATOM 3666 C C . LEU B 1 196 ? 0.163 21.172 16.172 1 98.94 196 LEU B C 1
ATOM 3668 O O . LEU B 1 196 ? -0.708 21.578 15.398 1 98.94 196 LEU B O 1
ATOM 3672 N N . VAL B 1 197 ? 1.39 20.984 15.867 1 98.94 197 VAL B N 1
ATOM 3673 C CA . VAL B 1 197 ? 1.831 20.953 14.477 1 98.94 197 VAL B CA 1
ATOM 3674 C C . VAL B 1 197 ? 2.301 19.547 14.109 1 98.94 197 VAL B C 1
ATOM 3676 O O . VAL B 1 197 ? 3.217 19.016 14.742 1 98.94 197 VAL B O 1
ATOM 3679 N N . ILE B 1 198 ? 1.617 18.938 13.203 1 98.94 198 ILE B N 1
ATOM 3680 C CA . ILE B 1 198 ? 2.051 17.672 12.602 1 98.94 198 ILE B CA 1
ATOM 3681 C C . ILE B 1 198 ? 2.859 17.969 11.336 1 98.94 198 ILE B C 1
ATOM 3683 O O . ILE B 1 198 ? 2.324 18.484 10.352 1 98.94 198 ILE B O 1
ATOM 3687 N N . TYR B 1 199 ? 4.102 17.578 11.281 1 98.94 199 TYR B N 1
ATOM 3688 C CA . TYR B 1 199 ? 5.016 18.141 10.289 1 98.94 199 TYR B CA 1
ATOM 3689 C C . TYR B 1 199 ? 5.777 17.031 9.578 1 98.94 199 TYR B C 1
ATOM 3691 O O . TYR B 1 199 ? 6.203 16.047 10.203 1 98.94 199 TYR B O 1
ATOM 3699 N N . ASP B 1 200 ? 5.953 17.203 8.258 1 98.75 200 ASP B N 1
ATOM 3700 C CA . ASP B 1 200 ? 6.754 16.297 7.449 1 98.75 200 ASP B CA 1
ATOM 3701 C C . ASP B 1 200 ? 8.188 16.203 7.9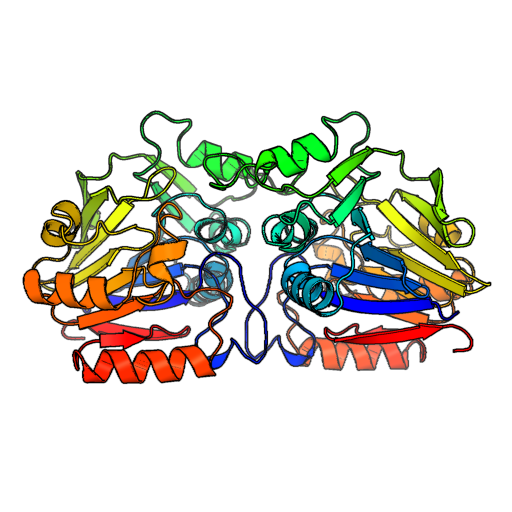73 1 98.75 200 ASP B C 1
ATOM 3703 O O . ASP B 1 200 ? 8.914 17.203 7.965 1 98.75 200 ASP B O 1
ATOM 3707 N N . SER B 1 201 ? 8.555 15.039 8.344 1 98.5 201 SER B N 1
ATOM 3708 C CA . SER B 1 201 ? 9.883 14.797 8.898 1 98.5 201 SER B CA 1
ATOM 3709 C C . SER B 1 201 ? 10.5 13.523 8.32 1 98.5 201 SER B C 1
ATOM 3711 O O . SER B 1 201 ? 11.07 12.711 9.055 1 98.5 201 SER B O 1
ATOM 3713 N N . THR B 1 202 ? 10.375 13.383 7.027 1 98.75 202 THR B N 1
ATOM 3714 C CA . THR B 1 202 ? 10.805 12.172 6.332 1 98.75 202 THR B CA 1
ATOM 3715 C C . THR B 1 202 ? 12.305 11.961 6.508 1 98.75 202 THR B C 1
ATOM 3717 O O . THR B 1 202 ? 12.758 10.828 6.688 1 98.75 202 THR B O 1
ATOM 3720 N N . TYR B 1 203 ? 13.086 13.07 6.527 1 98.62 203 TYR B N 1
ATOM 3721 C CA . TYR B 1 203 ? 14.539 12.938 6.512 1 98.62 203 TYR B CA 1
ATOM 3722 C C . TYR B 1 203 ? 15.148 13.508 7.785 1 98.62 203 TYR B C 1
ATOM 3724 O O . TYR B 1 203 ? 14.531 14.32 8.469 1 98.62 203 TYR B O 1
ATOM 3732 N N . THR B 1 204 ? 16.328 12.977 8.109 1 98.25 204 THR B N 1
ATOM 3733 C CA . THR B 1 204 ? 17.203 13.633 9.078 1 98.25 204 THR B CA 1
ATOM 3734 C C . THR B 1 204 ? 18.031 14.711 8.414 1 98.25 204 THR B C 1
ATOM 3736 O O . THR B 1 204 ? 18.094 14.797 7.188 1 98.25 204 THR B O 1
ATOM 3739 N N . GLU B 1 205 ? 18.672 15.453 9.242 1 97.56 205 GLU B N 1
ATOM 3740 C CA . GLU B 1 205 ? 19.578 16.469 8.711 1 97.56 205 GLU B CA 1
ATOM 3741 C C . GLU B 1 205 ? 20.703 15.828 7.895 1 97.56 205 GLU B C 1
ATOM 3743 O O . GLU B 1 205 ? 21.172 16.406 6.91 1 97.56 205 GLU B O 1
ATOM 3748 N N . GLU B 1 206 ? 21.172 14.656 8.312 1 97.88 206 GLU B N 1
ATOM 3749 C CA . GLU B 1 206 ? 22.234 13.945 7.617 1 97.88 206 GLU B CA 1
ATOM 3750 C C . GLU B 1 206 ? 21.766 13.445 6.254 1 97.88 206 GLU B C 1
ATOM 3752 O O . GLU B 1 206 ? 22.531 13.445 5.289 1 97.88 206 GLU B O 1
ATOM 3757 N N . GLU B 1 207 ? 20.5 13.086 6.164 1 98.25 207 GLU B N 1
ATOM 3758 C CA . GLU B 1 207 ? 19.953 12.523 4.934 1 98.25 207 GLU B CA 1
ATOM 3759 C C . GLU B 1 207 ? 19.562 13.625 3.955 1 98.25 207 GLU B C 1
ATOM 3761 O O . GLU B 1 207 ? 19.641 13.445 2.738 1 98.25 207 GLU B O 1
ATOM 3766 N N . PHE B 1 208 ? 19.172 14.766 4.445 1 98.44 208 PHE B N 1
ATOM 3767 C CA . PHE B 1 208 ? 18.453 15.812 3.734 1 98.44 208 PHE B CA 1
ATOM 3768 C C . PHE B 1 208 ? 19.266 16.312 2.547 1 98.44 208 PHE B C 1
ATOM 3770 O O . PHE B 1 208 ? 18.734 16.453 1.44 1 98.44 208 PHE B O 1
ATOM 3777 N N . PRO B 1 209 ? 20.578 16.562 2.635 1 98 209 PRO B N 1
ATOM 3778 C CA . PRO B 1 209 ? 21.328 17.141 1.514 1 98 209 PRO B CA 1
ATOM 3779 C C . PRO B 1 209 ? 21.25 16.281 0.249 1 98 209 PRO B C 1
ATOM 3781 O O . PRO B 1 209 ? 21.203 16.828 -0.861 1 98 209 PRO B O 1
ATOM 3784 N N . SER B 1 210 ? 21.172 14.992 0.359 1 96.94 210 SER B N 1
ATOM 3785 C CA . SER B 1 210 ? 21.125 14.102 -0.799 1 96.94 210 SER B CA 1
ATOM 3786 C C . SER B 1 210 ? 19.688 13.922 -1.293 1 96.94 210 SER B C 1
ATOM 3788 O O . SER B 1 210 ? 19.453 13.234 -2.293 1 96.94 210 SER B O 1
ATOM 3790 N N . LYS B 1 211 ? 18.719 14.578 -0.587 1 97.12 211 LYS B N 1
ATOM 3791 C CA . LYS B 1 211 ? 17.312 14.367 -0.906 1 97.12 211 LYS B CA 1
ATOM 3792 C C . LYS B 1 211 ? 16.656 15.672 -1.332 1 97.12 211 LYS B C 1
ATOM 3794 O O . LYS B 1 211 ? 15.43 15.734 -1.479 1 97.12 211 LYS B O 1
ATOM 3799 N N . ILE B 1 212 ? 17.422 16.703 -1.442 1 96.69 212 ILE B N 1
ATOM 3800 C CA . ILE B 1 212 ? 16.891 17.953 -1.955 1 96.69 212 ILE B CA 1
ATOM 3801 C C . ILE B 1 212 ? 16.25 17.719 -3.318 1 96.69 212 ILE B C 1
ATOM 3803 O O . ILE B 1 212 ? 16.812 17.047 -4.176 1 96.69 212 ILE B O 1
ATOM 3807 N N . GLY B 1 213 ? 15.062 18.219 -3.471 1 95.88 213 GLY B N 1
ATOM 3808 C CA . GLY B 1 213 ? 14.312 17.984 -4.695 1 95.88 213 GLY B CA 1
ATOM 3809 C C . GLY B 1 213 ? 13.281 16.875 -4.559 1 95.88 213 GLY B C 1
ATOM 3810 O O . GLY B 1 213 ? 12.391 16.75 -5.402 1 95.88 213 GLY B O 1
ATOM 3811 N N . TRP B 1 214 ? 13.367 16.125 -3.463 1 95.75 214 TRP B N 1
ATOM 3812 C CA . TRP B 1 214 ? 12.461 15 -3.279 1 95.75 214 TRP B CA 1
ATOM 3813 C C . TRP B 1 214 ? 11.195 15.43 -2.549 1 95.75 214 TRP B C 1
ATOM 3815 O O . TRP B 1 214 ? 10.25 14.648 -2.418 1 95.75 214 TRP B O 1
ATOM 3825 N N . GLY B 1 215 ? 11.18 16.594 -2.018 1 98.12 215 GLY B N 1
ATOM 3826 C CA . GLY B 1 215 ? 9.914 17.188 -1.63 1 98.12 215 GLY B CA 1
ATOM 3827 C C . GLY B 1 215 ? 9.57 16.953 -0.171 1 98.12 215 GLY B C 1
ATOM 3828 O O . GLY B 1 215 ? 8.398 17.016 0.211 1 98.12 215 GLY B O 1
ATOM 3829 N N . HIS B 1 216 ? 10.594 16.625 0.686 1 98.69 216 HIS B N 1
ATOM 3830 C CA . HIS B 1 216 ? 10.312 16.375 2.094 1 98.69 216 HIS B CA 1
ATOM 3831 C C . HIS B 1 216 ? 11.289 17.125 2.994 1 98.69 216 HIS B C 1
ATOM 3833 O O . HIS B 1 216 ? 12.25 17.719 2.51 1 98.69 216 HIS B O 1
ATOM 3839 N N . SER B 1 217 ? 11.008 17.094 4.297 1 98.75 217 SER B N 1
ATOM 3840 C CA . SER B 1 217 ? 11.719 17.953 5.234 1 98.75 217 SER B CA 1
ATOM 3841 C C . SER B 1 217 ? 12.312 17.156 6.387 1 98.75 217 SER B C 1
ATOM 3843 O O . SER B 1 217 ? 12.5 15.945 6.273 1 98.75 217 SER B O 1
ATOM 3845 N N . THR B 1 218 ? 12.852 17.875 7.418 1 98.75 218 THR B N 1
ATOM 3846 C CA . THR B 1 218 ? 13.469 17.281 8.602 1 98.75 218 THR B CA 1
ATOM 3847 C C . THR B 1 218 ? 12.727 17.719 9.867 1 98.75 218 THR B C 1
ATOM 3849 O O . THR B 1 218 ? 12.07 18.766 9.883 1 98.75 218 THR B O 1
ATOM 3852 N N . TRP B 1 219 ? 12.867 16.875 10.883 1 98.62 219 TRP B N 1
ATOM 3853 C CA . TRP B 1 219 ? 12.234 17.25 12.148 1 98.62 219 TRP B CA 1
ATOM 3854 C C . TRP B 1 219 ? 12.898 18.484 12.742 1 98.62 219 TRP B C 1
ATOM 3856 O O . TRP B 1 219 ? 12.242 19.281 13.422 1 98.62 219 TRP B O 1
ATOM 3866 N N . ASN B 1 220 ? 14.148 18.734 12.492 1 98.56 220 ASN B N 1
ATOM 3867 C CA . ASN B 1 220 ? 14.852 19.938 12.945 1 98.56 220 ASN B CA 1
ATOM 3868 C C . ASN B 1 220 ? 14.188 21.203 12.414 1 98.56 220 ASN B C 1
ATOM 3870 O O . ASN B 1 220 ? 14.008 22.172 13.156 1 98.56 220 ASN B O 1
ATOM 3874 N N . GLU B 1 221 ? 13.906 21.156 11.125 1 98.75 221 GLU B N 1
ATOM 3875 C CA . GLU B 1 221 ? 13.203 22.297 10.547 1 98.75 221 GLU B CA 1
ATOM 3876 C C . GLU B 1 221 ? 11.852 22.516 11.211 1 98.75 221 GLU B C 1
ATOM 3878 O O . GLU B 1 221 ? 11.438 23.656 11.438 1 98.75 221 GLU B O 1
ATOM 3883 N N . GLY B 1 222 ? 11.133 21.406 11.477 1 98.69 222 GLY B N 1
ATOM 3884 C CA . GLY B 1 222 ? 9.875 21.5 12.203 1 98.69 222 GLY B CA 1
ATOM 3885 C C . GLY B 1 222 ? 10.008 22.203 13.539 1 98.69 222 GLY B C 1
ATOM 3886 O O . GLY B 1 222 ? 9.195 23.078 13.875 1 98.69 222 GLY B O 1
ATOM 3887 N N . VAL B 1 223 ? 11.023 21.812 14.273 1 98.69 223 VAL B N 1
ATOM 3888 C CA . VAL B 1 223 ? 11.266 22.438 15.57 1 98.69 223 VAL B CA 1
ATOM 3889 C C . VAL B 1 223 ? 11.508 23.938 15.398 1 98.69 223 VAL B C 1
ATOM 3891 O O . VAL B 1 223 ? 10.938 24.75 16.109 1 98.69 223 VAL B O 1
ATOM 3894 N N . LYS B 1 224 ? 12.352 24.312 14.43 1 98.56 224 LYS B N 1
ATOM 3895 C CA . LYS B 1 224 ? 12.648 25.719 14.156 1 98.56 224 LYS B CA 1
ATOM 3896 C C . LYS B 1 224 ? 11.375 26.5 13.836 1 98.56 224 LYS B C 1
ATOM 3898 O O . LYS B 1 224 ? 11.148 27.578 14.391 1 98.56 224 LYS B O 1
ATOM 3903 N N . LEU B 1 225 ? 10.578 25.938 12.992 1 98.88 225 LEU B N 1
ATOM 3904 C CA . LEU B 1 225 ? 9.336 26.594 12.578 1 98.88 225 LEU B CA 1
ATOM 3905 C C . LEU B 1 225 ? 8.391 26.766 13.758 1 98.88 225 LEU B C 1
ATOM 3907 O O . LEU B 1 225 ? 7.816 27.844 13.945 1 98.88 225 LEU B O 1
ATOM 3911 N N . CYS B 1 226 ? 8.219 25.703 14.523 1 98.88 226 CYS B N 1
ATOM 3912 C CA . CYS B 1 226 ? 7.305 25.75 15.656 1 98.88 226 CYS B CA 1
ATOM 3913 C C . CYS B 1 226 ? 7.742 26.797 16.672 1 98.88 226 CYS B C 1
ATOM 3915 O O . CYS B 1 226 ? 6.918 27.562 17.156 1 98.88 226 CYS B O 1
ATOM 3917 N N . ARG B 1 227 ? 9.016 26.828 16.969 1 98.62 227 ARG B N 1
ATOM 3918 C CA . ARG B 1 227 ? 9.531 27.812 17.922 1 98.62 227 ARG B CA 1
ATOM 3919 C C . ARG B 1 227 ? 9.312 29.219 17.422 1 98.62 227 ARG B C 1
ATOM 3921 O O . ARG B 1 227 ? 8.859 30.094 18.156 1 98.62 227 ARG B O 1
ATOM 3928 N N . GLU B 1 228 ? 9.633 29.422 16.172 1 98.69 228 GLU B N 1
ATOM 3929 C CA . GLU B 1 228 ? 9.469 30.75 15.57 1 98.69 228 GLU B CA 1
ATOM 3930 C C . GLU B 1 228 ? 8.008 31.188 15.586 1 98.69 228 GLU B C 1
ATOM 3932 O O . GLU B 1 228 ? 7.711 32.344 15.836 1 98.69 228 GLU B O 1
ATOM 3937 N N . ALA B 1 229 ? 7.102 30.281 15.352 1 98.81 229 ALA B N 1
ATOM 3938 C CA . ALA B 1 229 ? 5.684 30.594 15.188 1 98.81 229 ALA B CA 1
ATOM 3939 C C . ALA B 1 229 ? 4.961 30.594 16.531 1 98.81 229 ALA B C 1
ATOM 3941 O O . ALA B 1 229 ? 3.789 30.969 16.609 1 98.81 229 ALA B O 1
ATOM 3942 N N . GLY B 1 230 ? 5.625 30.156 17.562 1 98.81 230 GLY B N 1
ATOM 3943 C CA . GLY B 1 230 ? 5.004 30.078 18.875 1 98.81 230 GLY B CA 1
ATOM 3944 C C . GLY B 1 230 ? 4.027 28.922 19 1 98.81 230 GLY B C 1
ATOM 3945 O O . GLY B 1 230 ? 3.029 29.016 19.719 1 98.81 230 GLY B O 1
ATOM 3946 N N . ALA B 1 231 ? 4.188 27.859 18.25 1 98.88 231 ALA B N 1
ATOM 3947 C CA . ALA B 1 231 ? 3.375 26.656 18.391 1 98.88 231 ALA B CA 1
ATOM 3948 C C . ALA B 1 231 ? 3.727 25.906 19.672 1 98.88 231 ALA B C 1
ATOM 3950 O O . ALA B 1 231 ? 4.848 26.016 20.172 1 98.88 231 ALA B O 1
ATOM 3951 N N . LYS B 1 232 ? 2.828 25.094 20.172 1 98.81 232 LYS B N 1
ATOM 3952 C CA . LYS B 1 232 ? 2.982 24.547 21.516 1 98.81 232 LYS B CA 1
ATOM 3953 C C . LYS B 1 232 ? 3.615 23.156 21.469 1 98.81 232 LYS B C 1
ATOM 3955 O O . LYS B 1 232 ? 4.246 22.719 22.422 1 98.81 232 LYS B O 1
ATOM 3960 N N . SER B 1 233 ? 3.393 22.422 20.391 1 98.81 233 SER B N 1
ATOM 3961 C CA . SER B 1 233 ? 3.969 21.078 20.297 1 98.81 233 SER B CA 1
ATOM 3962 C C . SER B 1 233 ? 4.152 20.672 18.828 1 98.81 233 SER B C 1
ATOM 3964 O O . SER B 1 233 ? 3.535 21.234 17.938 1 98.81 233 SER B O 1
ATOM 3966 N N . LEU B 1 234 ? 5.078 19.719 18.625 1 98.94 234 LEU B N 1
ATOM 3967 C CA . LEU B 1 234 ? 5.418 19.203 17.312 1 98.94 234 LEU B CA 1
ATOM 3968 C C . LEU B 1 234 ? 5.301 17.672 17.266 1 98.94 234 LEU B C 1
ATOM 3970 O O . LEU B 1 234 ? 5.906 16.984 18.094 1 98.94 234 LEU B O 1
ATOM 3974 N N . ALA B 1 235 ? 4.477 17.188 16.391 1 98.94 235 ALA B N 1
ATOM 3975 C CA . ALA B 1 235 ? 4.465 15.766 16.078 1 98.94 235 ALA B CA 1
ATOM 3976 C C . ALA B 1 235 ? 5.273 15.477 14.82 1 98.94 235 ALA B C 1
ATOM 3978 O O . ALA B 1 235 ? 4.93 15.945 13.727 1 98.94 235 ALA B O 1
ATOM 3979 N N . ILE B 1 236 ? 6.328 14.734 15.016 1 98.88 236 ILE B N 1
ATOM 3980 C CA . ILE B 1 236 ? 7.141 14.242 13.914 1 98.88 236 ILE B CA 1
ATOM 3981 C C . ILE B 1 236 ? 6.367 13.172 13.141 1 98.88 236 ILE B C 1
ATOM 3983 O O . ILE B 1 236 ? 5.902 12.195 13.727 1 98.88 236 ILE B O 1
ATOM 3987 N N . PHE B 1 237 ? 6.27 13.375 11.805 1 98.88 237 PHE B N 1
ATOM 3988 C CA . PHE B 1 237 ? 5.309 12.617 11.016 1 98.88 237 PHE B CA 1
ATOM 3989 C C . PHE B 1 237 ? 5.871 12.305 9.633 1 98.88 237 PHE B C 1
ATOM 3991 O O . PHE B 1 237 ? 6.918 12.828 9.25 1 98.88 237 PHE B O 1
ATOM 3998 N N . HIS B 1 238 ? 5.184 11.359 8.875 1 98.88 238 HIS B N 1
ATOM 3999 C CA . HIS B 1 238 ? 5.527 10.961 7.516 1 98.88 238 HIS B CA 1
ATOM 4000 C C . HIS B 1 238 ? 6.875 10.25 7.473 1 98.88 238 HIS B C 1
ATOM 4002 O O . HIS B 1 238 ? 7.766 10.633 6.711 1 98.88 238 HIS B O 1
ATOM 4008 N N . HIS B 1 239 ? 6.98 9.234 8.281 1 98.81 239 HIS B N 1
ATOM 4009 C CA . HIS B 1 239 ? 8.234 8.516 8.484 1 98.81 239 HIS B CA 1
ATOM 4010 C C . HIS B 1 239 ? 8.688 7.82 7.207 1 98.81 239 HIS B C 1
ATOM 4012 O O . HIS B 1 239 ? 7.871 7.23 6.492 1 98.81 239 HIS B O 1
ATOM 4018 N N . ASP B 1 240 ? 9.961 7.91 6.934 1 98.56 240 ASP B N 1
ATOM 4019 C CA . ASP B 1 240 ? 10.555 7.191 5.809 1 98.56 240 ASP B CA 1
ATOM 4020 C C . ASP B 1 240 ? 10.383 5.68 5.977 1 98.56 240 ASP B C 1
ATOM 4022 O O . ASP B 1 240 ? 10.562 5.148 7.074 1 98.56 240 ASP B O 1
ATOM 4026 N N . PRO B 1 241 ? 10.148 4.957 4.879 1 97.69 241 PRO B N 1
ATOM 4027 C CA . PRO B 1 241 ? 9.961 3.506 4.961 1 97.69 241 PRO B CA 1
ATOM 4028 C C . PRO B 1 241 ? 11.188 2.781 5.508 1 97.69 241 PRO B C 1
ATOM 4030 O O . PRO B 1 241 ? 11.062 1.693 6.078 1 97.69 241 PRO B O 1
ATOM 4033 N N . GLU B 1 242 ? 12.328 3.348 5.387 1 97.06 242 GLU B N 1
ATOM 4034 C CA . GLU B 1 242 ? 13.547 2.688 5.836 1 97.06 242 GLU B CA 1
ATOM 4035 C C . GLU B 1 242 ? 13.828 2.979 7.309 1 97.06 242 GLU B C 1
ATOM 4037 O O . GLU B 1 242 ? 14.719 2.377 7.91 1 97.06 242 GLU B O 1
ATOM 4042 N N . HIS B 1 243 ? 13.102 3.926 7.887 1 98.56 243 HIS B N 1
ATOM 4043 C CA . HIS B 1 243 ? 13.266 4.242 9.297 1 98.56 243 HIS B CA 1
ATOM 4044 C C . HIS B 1 243 ? 12.445 3.297 10.172 1 98.56 243 HIS B C 1
ATOM 4046 O O . HIS B 1 243 ? 11.273 3.557 10.445 1 98.56 243 HIS B O 1
ATOM 4052 N N . ASP B 1 244 ? 13.109 2.232 10.648 1 98.19 244 ASP B N 1
ATOM 4053 C CA . ASP B 1 244 ? 12.406 1.228 11.438 1 98.19 244 ASP B CA 1
ATOM 4054 C C . ASP B 1 244 ? 12.195 1.705 12.875 1 98.19 244 ASP B C 1
ATOM 4056 O O . ASP B 1 244 ? 12.492 2.855 13.195 1 98.19 244 ASP B O 1
ATOM 4060 N N . ASP B 1 245 ? 11.648 0.866 13.734 1 98.69 245 ASP B N 1
ATOM 4061 C CA . ASP B 1 245 ? 11.242 1.24 15.078 1 98.69 245 ASP B CA 1
ATOM 4062 C C . ASP B 1 245 ? 12.445 1.672 15.922 1 98.69 245 ASP B C 1
ATOM 4064 O O . ASP B 1 245 ? 12.359 2.639 16.672 1 98.69 245 ASP B O 1
ATOM 4068 N N . ASP B 1 246 ? 13.523 0.964 15.781 1 98.81 246 ASP B N 1
ATOM 4069 C CA . ASP B 1 246 ? 14.734 1.348 16.5 1 98.81 246 ASP B CA 1
ATOM 4070 C C . ASP B 1 246 ? 15.203 2.744 16.094 1 98.81 246 ASP B C 1
ATOM 4072 O O . ASP B 1 246 ? 15.547 3.562 16.953 1 98.81 246 ASP B O 1
ATOM 4076 N N . PHE B 1 247 ? 15.203 2.957 14.828 1 98.81 247 PHE B N 1
ATOM 4077 C CA . PHE B 1 247 ? 15.594 4.258 14.297 1 98.81 247 PHE B CA 1
ATOM 4078 C C . PHE B 1 247 ? 14.68 5.355 14.828 1 98.81 247 PHE B C 1
ATOM 4080 O O . PHE B 1 247 ? 15.148 6.391 15.305 1 98.81 247 PHE B O 1
ATOM 4087 N N . MET B 1 248 ? 13.383 5.152 14.781 1 98.81 248 MET B N 1
ATOM 4088 C CA . MET B 1 248 ? 12.406 6.16 15.18 1 98.81 248 MET B CA 1
ATOM 4089 C C . MET B 1 248 ? 12.516 6.457 16.672 1 98.81 248 MET B C 1
ATOM 4091 O O . MET B 1 248 ? 12.32 7.594 17.109 1 98.81 248 MET B O 1
ATOM 4095 N N . THR B 1 249 ? 12.773 5.402 17.453 1 98.81 249 THR B N 1
ATOM 4096 C CA . THR B 1 249 ? 12.945 5.59 18.891 1 98.81 249 THR B CA 1
ATOM 4097 C C . THR B 1 249 ? 14.109 6.535 19.172 1 98.81 249 THR B C 1
ATOM 4099 O O . THR B 1 249 ? 13.969 7.488 19.953 1 98.81 249 THR B O 1
ATOM 4102 N N . LYS B 1 250 ? 15.227 6.262 18.531 1 98.75 250 LYS B N 1
ATOM 4103 C CA . LYS B 1 250 ? 16.406 7.102 18.703 1 98.75 250 LYS B CA 1
ATOM 4104 C C . LYS B 1 250 ? 16.141 8.531 18.234 1 98.75 250 LYS B C 1
ATOM 4106 O O . LYS B 1 250 ? 16.578 9.492 18.875 1 98.75 250 LYS B O 1
ATOM 4111 N N . LEU B 1 251 ? 15.477 8.648 17.156 1 98.75 251 LEU B N 1
ATOM 4112 C CA . LEU B 1 251 ? 15.117 9.961 16.625 1 98.75 251 LEU B CA 1
ATOM 4113 C C . LEU B 1 251 ? 14.242 10.727 17.609 1 98.75 251 LEU B C 1
ATOM 4115 O O . LEU B 1 251 ? 14.445 11.922 17.828 1 98.75 251 LEU B O 1
ATOM 4119 N N . GLY B 1 252 ? 13.258 10.07 18.156 1 98.69 252 GLY B N 1
ATOM 4120 C CA . GLY B 1 252 ? 12.391 10.688 19.156 1 98.69 252 GLY B CA 1
ATOM 4121 C C . GLY B 1 252 ? 13.148 11.219 20.359 1 98.69 252 GLY B C 1
ATOM 4122 O O . GLY B 1 252 ? 12.836 12.297 20.875 1 98.69 252 GLY B O 1
ATOM 4123 N N . GLU B 1 253 ? 14.133 10.461 20.766 1 98.62 253 GLU B N 1
ATOM 4124 C CA . GLU B 1 253 ? 14.961 10.891 21.891 1 98.62 253 GLU B CA 1
ATOM 4125 C C . GLU B 1 253 ? 15.727 12.164 21.547 1 98.62 253 GLU B C 1
ATOM 4127 O O . GLU B 1 253 ? 15.812 13.086 22.359 1 98.62 253 GLU B O 1
ATOM 4132 N N . LYS B 1 254 ? 16.266 12.164 20.375 1 98.56 254 LYS B N 1
ATOM 4133 C CA . LYS B 1 254 ? 17 13.344 19.922 1 98.56 254 LYS B CA 1
ATOM 4134 C C . LYS B 1 254 ? 16.094 14.562 19.844 1 98.56 254 LYS B C 1
ATOM 4136 O O . LYS B 1 254 ? 16.484 15.656 20.266 1 98.56 254 LYS B O 1
ATOM 4141 N N . ALA B 1 255 ? 14.953 14.406 19.312 1 98.69 255 ALA B N 1
ATOM 4142 C CA . ALA B 1 255 ? 14.008 15.508 19.141 1 98.69 255 ALA B CA 1
ATOM 4143 C C . ALA B 1 255 ? 13.562 16.062 20.484 1 98.69 255 ALA B C 1
ATOM 4145 O O . ALA B 1 255 ? 13.508 17.281 20.672 1 98.69 255 ALA B O 1
ATOM 4146 N N . LYS B 1 256 ? 13.258 15.172 21.359 1 98.19 256 LYS B N 1
ATOM 4147 C CA . LYS B 1 256 ? 12.828 15.57 22.688 1 98.19 256 LYS B CA 1
ATOM 4148 C C . LYS B 1 256 ? 13.922 16.344 23.422 1 98.19 256 LYS B C 1
ATOM 4150 O O . LYS B 1 256 ? 13.641 17.281 24.172 1 98.19 256 LYS B O 1
ATOM 4155 N N . ALA B 1 257 ? 15.094 15.898 23.25 1 98.31 257 ALA B N 1
ATOM 4156 C CA . ALA B 1 257 ? 16.234 16.594 23.859 1 98.31 257 ALA B CA 1
ATOM 4157 C C . ALA B 1 257 ? 16.359 18.016 23.312 1 98.31 257 ALA B C 1
ATOM 4159 O O . ALA B 1 257 ? 16.766 18.922 24.047 1 98.31 257 ALA B O 1
ATOM 4160 N N . GLU B 1 258 ? 16.078 18.156 22.078 1 98.25 258 GLU B N 1
ATOM 4161 C CA . GLU B 1 258 ? 16.172 19.469 21.469 1 98.25 258 GLU B CA 1
ATOM 4162 C C . GLU B 1 258 ? 15 20.359 21.891 1 98.25 258 GLU B C 1
ATOM 4164 O O . GLU B 1 258 ? 15.18 21.547 22.172 1 98.25 258 GLU B O 1
ATOM 4169 N N . TRP B 1 259 ? 13.867 19.828 21.844 1 98.62 259 TRP B N 1
ATOM 4170 C CA . TRP B 1 259 ? 12.656 20.516 22.266 1 98.62 259 TRP B CA 1
ATOM 4171 C C . TRP B 1 259 ? 11.688 19.547 22.953 1 98.62 259 TRP B C 1
ATOM 4173 O O . TRP B 1 259 ? 11.102 18.688 22.281 1 98.62 259 TRP B O 1
ATOM 4183 N N . ASP B 1 260 ? 11.398 19.75 24.188 1 98.31 260 ASP B N 1
ATOM 4184 C CA . ASP B 1 260 ? 10.672 18.797 25.031 1 98.31 260 ASP B CA 1
ATOM 4185 C C . ASP B 1 260 ? 9.242 18.609 24.516 1 98.31 260 ASP B C 1
ATOM 4187 O O . ASP B 1 260 ? 8.594 17.609 24.844 1 98.31 260 ASP B O 1
ATOM 4191 N N . ALA B 1 261 ? 8.766 19.531 23.703 1 98.56 261 ALA B N 1
ATOM 4192 C CA . ALA B 1 261 ? 7.391 19.453 23.219 1 98.56 261 ALA B CA 1
ATOM 4193 C C . ALA B 1 261 ? 7.328 18.75 21.859 1 98.56 261 ALA B C 1
ATOM 4195 O O . ALA B 1 261 ? 6.262 18.672 21.25 1 98.56 261 ALA B O 1
ATOM 4196 N N . ALA B 1 262 ? 8.461 18.203 21.422 1 98.88 262 ALA B N 1
ATOM 4197 C CA . ALA B 1 262 ? 8.508 17.422 20.172 1 98.88 262 ALA B CA 1
ATOM 4198 C C . ALA B 1 262 ? 8.422 15.93 20.453 1 98.88 262 ALA B C 1
ATOM 4200 O O . ALA B 1 262 ? 9.023 15.438 21.422 1 98.88 262 ALA B O 1
ATOM 4201 N N . PHE B 1 263 ? 7.637 15.211 19.672 1 98.81 263 PHE B N 1
ATOM 4202 C CA . PHE B 1 263 ? 7.52 13.766 19.812 1 98.81 263 PHE B CA 1
ATOM 4203 C C . PHE B 1 263 ? 7.273 13.102 18.469 1 98.81 263 PHE B C 1
ATOM 4205 O O . PHE B 1 263 ? 6.902 13.766 17.5 1 98.81 263 PHE B O 1
ATOM 4212 N N . VAL B 1 264 ? 7.52 11.812 18.375 1 98.94 264 VAL B N 1
ATOM 4213 C CA . VAL B 1 264 ? 7.297 11.055 17.141 1 98.94 264 VAL B CA 1
ATOM 4214 C C . VAL B 1 264 ? 5.879 10.492 17.125 1 98.94 264 VAL B C 1
ATOM 4216 O O . VAL B 1 264 ? 5.469 9.812 18.078 1 98.94 264 VAL B O 1
ATOM 4219 N N . ALA B 1 265 ? 5.137 10.828 16.047 1 98.88 265 ALA B N 1
ATOM 4220 C CA . ALA B 1 265 ? 3.787 10.297 15.883 1 98.88 265 ALA B CA 1
ATOM 4221 C C . ALA B 1 265 ? 3.811 8.773 15.727 1 98.88 265 ALA B C 1
ATOM 4223 O O . ALA B 1 265 ? 4.699 8.227 15.07 1 98.88 265 ALA B O 1
ATOM 4224 N N . ARG B 1 266 ? 2.857 8.117 16.234 1 98.56 266 ARG B N 1
ATOM 4225 C CA . ARG B 1 266 ? 2.674 6.676 16.109 1 98.56 266 ARG B CA 1
ATOM 4226 C C . ARG B 1 266 ? 1.216 6.332 15.828 1 98.56 266 ARG B C 1
ATOM 4228 O O . ARG B 1 266 ? 0.308 7.047 16.25 1 98.56 266 ARG B O 1
ATOM 4235 N N . GLU B 1 267 ? 1.068 5.25 15.125 1 98.56 267 GLU B N 1
ATOM 4236 C CA . GLU B 1 267 ? -0.296 4.789 14.883 1 98.56 267 GLU B CA 1
ATOM 4237 C C . GLU B 1 267 ? -1.022 4.496 16.188 1 98.56 267 GLU B C 1
ATOM 4239 O O . GLU B 1 267 ? -0.44 3.93 17.109 1 98.56 267 GLU B O 1
ATOM 4244 N N . GLY B 1 268 ? -2.24 4.922 16.219 1 98.19 268 GLY B N 1
ATOM 4245 C CA . GLY B 1 268 ? -3.051 4.707 17.406 1 98.19 268 GLY B CA 1
ATOM 4246 C C . GLY B 1 268 ? -2.965 5.848 18.406 1 98.19 268 GLY B C 1
ATOM 4247 O O . GLY B 1 268 ? -3.795 5.949 19.312 1 98.19 268 GLY B O 1
ATOM 4248 N N . MET B 1 269 ? -1.958 6.711 18.281 1 98.62 269 MET B N 1
ATOM 4249 C CA . MET B 1 269 ? -1.793 7.867 19.156 1 98.62 269 MET B CA 1
ATOM 4250 C C . MET B 1 269 ? -2.996 8.797 19.062 1 98.62 269 MET B C 1
ATOM 4252 O O . MET B 1 269 ? -3.514 9.039 17.969 1 98.62 269 MET B O 1
ATOM 4256 N N . GLU B 1 270 ? -3.508 9.211 20.203 1 98.19 270 GLU B N 1
ATOM 4257 C CA . GLU B 1 270 ? -4.617 10.156 20.312 1 98.19 270 GLU B CA 1
ATOM 4258 C C . GLU B 1 270 ? -4.258 11.328 21.219 1 98.19 270 GLU B C 1
ATOM 4260 O O . GLU B 1 270 ? -3.697 11.133 22.297 1 98.19 270 GLU B O 1
ATOM 4265 N N . LEU B 1 271 ? -4.527 12.5 20.75 1 98.25 271 LEU B N 1
ATOM 4266 C CA . LEU B 1 271 ? -4.293 13.727 21.5 1 98.25 271 LEU B CA 1
ATOM 4267 C C . LEU B 1 271 ? -5.562 14.57 21.562 1 98.25 271 LEU B C 1
ATOM 4269 O O . LEU B 1 271 ? -6.348 14.602 20.625 1 98.25 271 LEU B O 1
ATOM 4273 N N . SER B 1 272 ? -5.789 15.266 22.703 1 97.25 272 SER B N 1
ATOM 4274 C CA . SER B 1 272 ? -6.988 16.062 22.938 1 97.25 272 SER B CA 1
ATOM 4275 C C . SER B 1 272 ? -6.633 17.469 23.422 1 97.25 272 SER B C 1
ATOM 4277 O O . SER B 1 272 ? -5.734 17.641 24.25 1 97.25 272 SER B O 1
ATOM 4279 N N . TYR B 1 273 ? -7.363 18.375 22.859 1 96.75 273 TYR B N 1
ATOM 4280 C CA . TYR B 1 273 ? -7.191 19.781 23.234 1 96.75 273 TYR B CA 1
ATOM 4281 C C . TYR B 1 273 ? -8.523 20.422 23.609 1 96.75 273 TYR B C 1
ATOM 4283 O O . TYR B 1 273 ? -9.469 20.406 22.812 1 96.75 273 TYR B O 1
ATOM 4291 N N . GLY B 1 274 ? -8.547 20.953 24.75 1 89.31 274 GLY B N 1
ATOM 4292 C CA . GLY B 1 274 ? -9.773 21.562 25.25 1 89.31 274 GLY B CA 1
ATOM 4293 C C . GLY B 1 274 ? -10.5 20.703 26.266 1 89.31 274 GLY B C 1
ATOM 4294 O O . GLY B 1 274 ? -10.008 19.641 26.656 1 89.31 274 GLY B O 1
ATOM 4295 N N . ASP B 1 275 ? -11.586 21.297 27.031 1 72.38 275 ASP B N 1
ATOM 4296 C CA . ASP B 1 275 ? -12.32 20.672 28.141 1 72.38 275 ASP B CA 1
ATOM 4297 C C . ASP B 1 275 ? -13.344 19.672 27.609 1 72.38 275 ASP B C 1
ATOM 4299 O O . ASP B 1 275 ? -13.898 19.844 26.531 1 72.38 275 ASP B O 1
ATOM 4303 N N . ASP B 1 276 ? -13.367 18.328 28.078 1 57.41 276 ASP B N 1
ATOM 4304 C CA . ASP B 1 276 ? -14.516 17.484 27.797 1 57.41 276 ASP B CA 1
ATOM 4305 C C . ASP B 1 276 ? -15.82 18.141 28.25 1 57.41 276 ASP B C 1
ATOM 4307 O O . ASP B 1 276 ? -15.836 18.859 29.25 1 57.41 276 ASP B O 1
#

Secondary structure (DSSP, 8-state):
--EEEEEEE-B-SS---STTTTTT--SBSEEEEEETTEEEEE--STTHHHHHHHHHHTT--EEEEEES--SHHHHTTGGG-GGGG-TT-EEEEEESS-TTSS-HHHHHHHHT-TTT-SS-GGG--SEEEEEE--BTB-EEEETTEEEEEEEE-STT-EEEEEEEETTEEEEEE-S--PBTTB--HHHHHHHTT-SEEEEE--B-TTTGGGGTTSS--BHHHHHHHHHHHT-S-EEEESB-TT--HHHHHHHHHHHHHH-TTEEE--TT-EEEES--/--EEEEEEE-B-SS---STTTTTT--SBSEEEEEETTEEEEE--STTHHHHHHHHHHTT--EEEEEES--SHHHHTTGGG-GGGG-TT-EEEEEESS-TTSS-HHHHHHHHT-TTT-SS-GGG--SEEEEEE--BTB-EEEETTEEEEEEEE-STT-EEEEEEEETTEEEEEE-S--PBTTB--HHHHHHHTT-SEEEEE--B-TTTGGGGTTSS--BHHHHHHHHHHHT-S-EEEESB-TT--HHHHHHHHHHHHHH-TTEEE--TT-EEEES--

pLDDT: mean 97.21, std 4.1, range [57.41, 98.94]

Nearest PDB structures (foldseek):
  1y44-assembly1_A  TM=8.063E-01  e=3.523E-15  Bacillus subtilis
  4gcw-assembly1_A  TM=7.732E-01  e=6.804E-13  Bacillus subtilis subsp. subtilis str. 168
  2fk6-assembly1_A-2  TM=7.580E-01  e=4.578E-13  Bacillus subtilis
  2cbn-assembly1_A-2  TM=8.043E-01  e=6.546E-12  Escherichia coli
  7pks-assembly1_i  TM=5.632E-01  e=7.419E-05  Homo sapiens

Radius of gyration: 23.74 Å; Cα contacts (8 Å, |Δi|>4): 1441; chains: 2; bounding box: 51×67×55 Å